Protein AF-0000000081404844 (afdb_homodimer)

Organism: Iris pallida (NCBI:txid29817)

pLDDT: mean 95.21, std 6.5, range [50.34, 98.94]

Secondary structure (DSSP, 8-state):
-PEEEEE-TTSHHHHHHHHHHHHTT--EEEEE--TTTTGGGSHHHHTT-TT--S-EEE-SS-EEESHHHHHHHHHHH-TTS-GGGS-SSHHHHHHHHHHHHHHHHTHHHHHHHHHHHHHGGGGT----HHHHHHHHHHHHHHHHHIIIIIS-TT-SSGGG-SS--HHHHHHHHHHHGGGGS-HHHHHHHHTT-HHHHHHHHHHHHHTTTHHHHHTHHHHHHHHHHS--/-PEEEEE-TTSHHHHHHHHHHHHTT--EEEEE--TTTTGGGSHHHHTT-TT--S-EEE-SS-EEESHHHHHHHHHHH-TTS-GGGS-SSHHHHHHHHHHHHHHHHTHHHHHHHHHHHHHGGGGTPPP-HHHHHHHHHHHHHHHHHIIIIIS-TT-SSGGG-SS--HHHHHHHHHHHGGGGS-HHHHHHHHTT-HHHHHHHHHHHHHTTTHHHHHTHHHHHHHHHHS--

Radius of gyration: 21.52 Å; Cα contacts (8 Å, |Δi|>4): 718; chains: 2; bounding box: 49×56×53 Å

Sequence (456 aa):
MTLKVYVDRLSEPSRAIVLFCKVNDIDFEEVTIDLFKGQHKTPEYKEINPMGQVPAIDDGRIKLFESHAILSYLACAFPRVPDHWYPADLVSRAKINSILDWHHSNLRFGGISLVRNTIAPALGLPMNQEAANQGEKLLCSSLSTIESVWLKGDTKFLLGNDQPSIADLSLICQVMQLELVDDKVRERIMEPHKKISQWVENFKAATSPHFEEVHELLYKAKAKFHPHMTLKVYVDRLSEPSRAIVLFCKVNDIDFEEVTIDLFKGQHKTPEYKEINPMGQVPAIDDGRIKLFESHAILSYLACAFPRVPDHWYPADLVSRAKINSILDWHHSNLRFGGISLVRNTIAPALGLPMNQEAANQGEKLLCSSLSTIESVWLKGDTKFLLGNDQPSIADLSLICQVMQLELVDDKVRERIMEPHKKISQWVENFKAATSPHFEEVHELLYKAKAKFHPH

Structure (mmCIF, N/CA/C/O backbone):
data_AF-0000000081404844-model_v1
#
loop_
_entity.id
_entity.type
_entity.pdbx_description
1 polymer 'Glutathione S-transferase T1-like'
#
loop_
_atom_site.group_PDB
_atom_site.id
_atom_site.type_symbol
_atom_site.label_atom_id
_atom_site.label_alt_id
_atom_site.label_comp_id
_atom_site.label_asym_id
_atom_site.label_entity_id
_atom_site.label_seq_id
_atom_site.pdbx_PDB_ins_code
_atom_site.Cartn_x
_atom_site.Cartn_y
_atom_site.Cartn_z
_atom_site.occupancy
_atom_site.B_iso_or_equiv
_atom_site.auth_seq_id
_atom_site.auth_comp_id
_atom_site.auth_asym_id
_atom_site.auth_atom_id
_atom_site.pdbx_PDB_model_num
ATOM 1 N N . MET A 1 1 ? 13.773 22.297 -13.68 1 72.38 1 MET A N 1
ATOM 2 C CA . MET A 1 1 ? 12.328 22.453 -13.664 1 72.38 1 MET A CA 1
ATOM 3 C C . MET A 1 1 ? 11.781 22.375 -12.242 1 72.38 1 MET A C 1
ATOM 5 O O . MET A 1 1 ? 12.344 21.656 -11.406 1 72.38 1 MET A O 1
ATOM 9 N N . THR A 1 2 ? 10.82 23.328 -11.914 1 90.56 2 THR A N 1
ATOM 10 C CA . THR A 1 2 ? 10.234 23.422 -10.586 1 90.56 2 THR A CA 1
ATOM 11 C C . THR A 1 2 ? 9.25 22.281 -10.336 1 90.56 2 THR A C 1
ATOM 13 O O . THR A 1 2 ? 8.469 21.938 -11.227 1 90.56 2 THR A O 1
ATOM 16 N N . LEU A 1 3 ? 9.391 21.578 -9.266 1 98.12 3 LEU A N 1
ATOM 17 C CA . LEU A 1 3 ? 8.453 20.531 -8.859 1 98.12 3 LEU A CA 1
ATOM 18 C C . LEU A 1 3 ? 7.031 21.062 -8.797 1 98.12 3 LEU A C 1
ATOM 20 O O . LEU A 1 3 ? 6.77 22.078 -8.141 1 98.12 3 LEU A O 1
ATOM 24 N N . LYS A 1 4 ? 6.133 20.438 -9.586 1 98.88 4 LYS A N 1
ATOM 25 C CA . LYS A 1 4 ? 4.703 20.719 -9.477 1 98.88 4 LYS A CA 1
ATOM 26 C C . LYS A 1 4 ? 4.008 19.672 -8.609 1 98.88 4 LYS A C 1
ATOM 28 O O . LYS A 1 4 ? 4.23 18.469 -8.773 1 98.88 4 LYS A O 1
ATOM 33 N N . VAL A 1 5 ? 3.225 20.125 -7.695 1 98.88 5 VAL A N 1
ATOM 34 C CA . VAL A 1 5 ? 2.449 19.266 -6.805 1 98.88 5 VAL A CA 1
ATOM 35 C C . VAL A 1 5 ? 0.958 19.547 -6.988 1 98.88 5 VAL A C 1
ATOM 37 O O . VAL A 1 5 ? 0.48 20.641 -6.664 1 98.88 5 VAL A O 1
ATOM 40 N N . TYR A 1 6 ? 0.239 18.594 -7.578 1 98.94 6 TYR A N 1
ATOM 41 C CA . TYR A 1 6 ? -1.196 18.672 -7.824 1 98.94 6 TYR A CA 1
ATOM 42 C C . TYR A 1 6 ? -1.985 18.141 -6.637 1 98.94 6 TYR A C 1
ATOM 44 O O . TYR A 1 6 ? -1.901 16.953 -6.316 1 98.94 6 TYR A O 1
ATOM 52 N N . VAL A 1 7 ? -2.777 19.062 -5.984 1 98.69 7 VAL A N 1
ATOM 53 C CA . VAL A 1 7 ? -3.338 18.641 -4.703 1 98.69 7 VAL A CA 1
ATOM 54 C C . VAL A 1 7 ? -4.715 19.281 -4.512 1 98.69 7 VAL A C 1
ATOM 56 O O . VAL A 1 7 ? -5.047 20.266 -5.168 1 98.69 7 VAL A O 1
ATOM 59 N N . ASP A 1 8 ? -5.527 18.672 -3.77 1 97.88 8 ASP A N 1
ATOM 60 C CA . ASP A 1 8 ? -6.609 19.25 -2.973 1 97.88 8 ASP A CA 1
ATOM 61 C C . ASP A 1 8 ? -6.32 19.109 -1.479 1 97.88 8 ASP A C 1
ATOM 63 O O . ASP A 1 8 ? -6.258 18 -0.951 1 97.88 8 ASP A O 1
ATOM 67 N N . ARG A 1 9 ? -6.145 20.188 -0.73 1 96.5 9 ARG A N 1
ATOM 68 C CA . ARG A 1 9 ? -5.652 20.125 0.643 1 96.5 9 ARG A CA 1
ATOM 69 C C . ARG A 1 9 ? -6.707 19.562 1.58 1 96.5 9 ARG A C 1
ATOM 71 O O . ARG A 1 9 ? -6.434 19.312 2.756 1 96.5 9 ARG A O 1
ATOM 78 N N . LEU A 1 10 ? -7.895 19.297 1.056 1 93.69 10 LEU A N 1
ATOM 79 C CA . LEU A 1 10 ? -8.852 18.531 1.857 1 93.69 10 LEU A CA 1
ATOM 80 C C . LEU A 1 10 ? -8.508 17.047 1.842 1 93.69 10 LEU A C 1
ATOM 82 O O . LEU A 1 10 ? -9.008 16.281 2.674 1 93.69 10 LEU A O 1
ATOM 86 N N . SER A 1 11 ? -7.766 16.656 0.898 1 95.19 11 SER A N 1
ATOM 87 C CA . SER A 1 11 ? -7.293 15.273 0.766 1 95.19 11 SER A CA 1
ATOM 88 C C . SER A 1 11 ? -6.117 15 1.697 1 95.19 11 SER A C 1
ATOM 90 O O . SER A 1 11 ? -5.113 15.711 1.661 1 95.19 11 SER A O 1
ATOM 92 N N . GLU A 1 12 ? -6.258 13.984 2.518 1 96.62 12 GLU A N 1
ATOM 93 C CA . GLU A 1 12 ? -5.219 13.695 3.502 1 96.62 12 GLU A CA 1
ATOM 94 C C . GLU A 1 12 ? -3.902 13.336 2.822 1 96.62 12 GLU A C 1
ATOM 96 O O . GLU A 1 12 ? -2.832 13.75 3.268 1 96.62 12 GLU A O 1
ATOM 101 N N . PRO A 1 13 ? -3.898 12.539 1.711 1 98.25 13 PRO A N 1
ATOM 102 C CA . PRO A 1 13 ? -2.611 12.266 1.066 1 98.25 13 PRO A CA 1
ATOM 103 C C . PRO A 1 13 ? -2.008 13.508 0.41 1 98.25 13 PRO A C 1
ATOM 105 O O . PRO A 1 13 ? -0.783 13.617 0.297 1 98.25 13 PRO A O 1
ATOM 108 N N . SER A 1 14 ? -2.826 14.438 -0.065 1 98.69 14 SER A N 1
ATOM 109 C CA . SER A 1 14 ? -2.326 15.695 -0.604 1 98.69 14 SER A CA 1
ATOM 110 C C . SER A 1 14 ? -1.614 16.516 0.469 1 98.69 14 SER A C 1
ATOM 112 O O . SER A 1 14 ? -0.514 17.016 0.243 1 98.69 14 SER A O 1
ATOM 114 N N . ARG A 1 15 ? -2.268 16.594 1.62 1 98.75 15 ARG A N 1
ATOM 115 C CA . ARG A 1 15 ? -1.662 17.344 2.715 1 98.75 15 ARG A CA 1
ATOM 116 C C . ARG A 1 15 ? -0.319 16.75 3.115 1 98.75 15 ARG A C 1
ATOM 118 O O . ARG A 1 15 ? 0.615 17.469 3.461 1 98.75 15 ARG A O 1
ATOM 125 N N . ALA A 1 16 ? -0.198 15.453 3.07 1 98.94 16 ALA A N 1
ATOM 126 C CA . ALA A 1 16 ? 1.062 14.797 3.414 1 98.94 16 ALA A CA 1
ATOM 127 C C . ALA A 1 16 ? 2.186 15.25 2.488 1 98.94 16 ALA A C 1
ATOM 129 O O . ALA A 1 16 ? 3.297 15.531 2.945 1 98.94 16 ALA A O 1
ATOM 130 N N . ILE A 1 17 ? 1.906 15.344 1.157 1 98.94 17 ILE A N 1
ATOM 131 C CA . ILE A 1 17 ? 2.93 15.727 0.192 1 98.94 17 ILE A CA 1
ATOM 132 C C . ILE A 1 17 ? 3.316 17.188 0.404 1 98.94 17 ILE A C 1
ATOM 134 O O . ILE A 1 17 ? 4.5 17.531 0.443 1 98.94 17 ILE A O 1
ATOM 138 N N . VAL A 1 18 ? 2.316 18.047 0.555 1 98.94 18 VAL A N 1
ATOM 139 C CA . VAL A 1 18 ? 2.568 19.484 0.737 1 98.94 18 VAL A CA 1
ATOM 140 C C . VAL A 1 18 ? 3.371 19.703 2.018 1 98.94 18 VAL A C 1
ATOM 142 O O . VAL A 1 18 ? 4.359 20.438 2.016 1 98.94 18 VAL A O 1
ATOM 145 N N . LEU A 1 19 ? 2.963 19.047 3.111 1 98.94 19 LEU A N 1
ATOM 146 C CA . LEU A 1 19 ? 3.656 19.188 4.387 1 98.94 19 LEU A CA 1
ATOM 147 C C . LEU A 1 19 ? 5.105 18.719 4.273 1 98.94 19 LEU A C 1
ATOM 149 O O . LEU A 1 19 ? 6.016 19.375 4.773 1 98.94 19 LEU A O 1
ATOM 153 N N . PHE A 1 20 ? 5.352 17.594 3.623 1 98.94 20 PHE A N 1
ATOM 154 C CA . PHE A 1 20 ? 6.699 17.078 3.422 1 98.94 20 PHE A CA 1
ATOM 155 C C . PHE A 1 20 ? 7.574 18.109 2.719 1 98.94 20 PHE A C 1
ATOM 157 O O . PHE A 1 20 ? 8.711 18.359 3.141 1 98.94 20 PHE A O 1
ATOM 164 N N . CYS A 1 21 ? 7.039 18.672 1.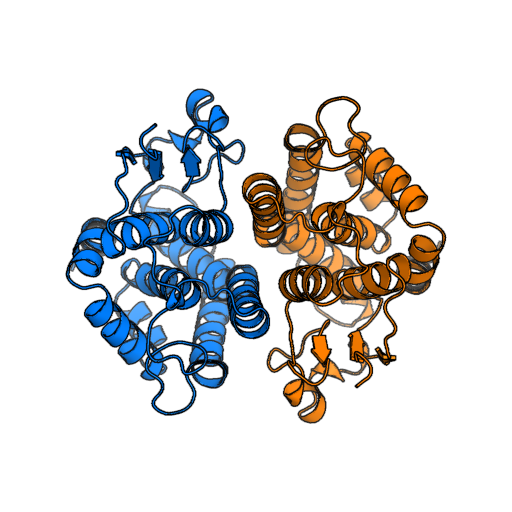604 1 98.88 21 CYS A N 1
ATOM 165 C CA . CYS A 1 21 ? 7.793 19.641 0.832 1 98.88 21 CYS A CA 1
ATOM 166 C C . CYS A 1 21 ? 8.125 20.875 1.679 1 98.88 21 CYS A C 1
ATOM 168 O O . CYS A 1 21 ? 9.266 21.344 1.674 1 98.88 21 CYS A O 1
ATOM 170 N N . LYS A 1 22 ? 7.184 21.328 2.422 1 98.75 22 LYS A N 1
ATOM 171 C CA . LYS A 1 22 ? 7.367 22.547 3.207 1 98.75 22 LYS A CA 1
ATOM 172 C C . LYS A 1 22 ? 8.367 22.328 4.344 1 98.75 22 LYS A C 1
ATOM 174 O O . LYS A 1 22 ? 9.281 23.125 4.535 1 98.75 22 LYS A O 1
ATOM 179 N N . VAL A 1 23 ? 8.195 21.266 5.07 1 98.69 23 VAL A N 1
ATOM 180 C CA . VAL A 1 23 ? 9.047 20.984 6.223 1 98.69 23 VAL A CA 1
ATOM 181 C C . VAL A 1 23 ? 10.492 20.797 5.762 1 98.69 23 VAL A C 1
ATOM 183 O O . VAL A 1 23 ? 11.43 21.125 6.496 1 98.69 23 VAL A O 1
ATOM 186 N N . ASN A 1 24 ? 10.727 20.344 4.551 1 98.56 24 ASN A N 1
ATOM 187 C CA . ASN A 1 24 ? 12.07 20.031 4.07 1 98.56 24 ASN A CA 1
ATOM 188 C C . ASN A 1 24 ? 12.578 21.094 3.102 1 98.56 24 ASN A C 1
ATOM 190 O O . ASN A 1 24 ? 13.57 20.875 2.4 1 98.56 24 ASN A O 1
ATOM 194 N N . ASP A 1 25 ? 11.891 22.188 2.949 1 97.56 25 ASP A N 1
ATOM 195 C CA . ASP A 1 25 ? 12.273 23.344 2.152 1 97.56 25 ASP A CA 1
ATOM 196 C C . ASP A 1 25 ? 12.477 22.953 0.688 1 97.56 25 ASP A C 1
ATOM 198 O O . ASP A 1 25 ? 13.461 23.359 0.065 1 97.56 25 ASP A O 1
ATOM 202 N N . ILE A 1 26 ? 11.68 22.094 0.214 1 98.06 26 ILE A N 1
ATOM 203 C CA . ILE A 1 26 ? 11.648 21.766 -1.209 1 98.06 26 ILE A CA 1
ATOM 204 C C . ILE A 1 26 ? 10.805 22.797 -1.956 1 98.06 26 ILE A C 1
ATOM 206 O O . ILE A 1 26 ? 9.641 23.016 -1.632 1 98.06 26 ILE A O 1
ATOM 210 N N . ASP A 1 27 ? 11.406 23.469 -2.893 1 97.25 27 ASP A N 1
ATOM 211 C CA . ASP A 1 27 ? 10.664 24.406 -3.725 1 97.25 27 ASP A CA 1
ATOM 212 C C . ASP A 1 27 ? 9.688 23.672 -4.645 1 97.25 27 ASP A C 1
ATOM 214 O O . ASP A 1 27 ? 10.062 22.719 -5.332 1 97.25 27 ASP A O 1
ATOM 218 N N . PHE A 1 28 ? 8.398 24.141 -4.559 1 98.38 28 PHE A N 1
ATOM 219 C CA . PHE A 1 28 ? 7.402 23.516 -5.414 1 98.38 28 PHE A CA 1
ATOM 220 C C . PHE A 1 28 ? 6.309 24.5 -5.793 1 98.38 28 PHE A C 1
ATOM 222 O O . PHE A 1 28 ? 6.102 25.5 -5.105 1 98.38 28 PHE A O 1
ATOM 229 N N . GLU A 1 29 ? 5.742 24.25 -6.922 1 98.69 29 GLU A N 1
ATOM 230 C CA . GLU A 1 29 ? 4.508 24.906 -7.34 1 98.69 29 GLU A CA 1
ATOM 231 C C . GLU A 1 29 ? 3.285 24.062 -6.973 1 98.69 29 GLU A C 1
ATOM 233 O O . GLU A 1 29 ? 3.146 22.922 -7.422 1 98.69 29 GLU A O 1
ATOM 238 N N . GLU A 1 30 ? 2.496 24.625 -6.125 1 98.5 30 GLU A N 1
ATOM 239 C CA . GLU A 1 30 ? 1.253 23.938 -5.773 1 98.5 30 GLU A CA 1
ATOM 240 C C . GLU A 1 30 ? 0.166 24.203 -6.812 1 98.5 30 GLU A C 1
ATOM 242 O O . GLU A 1 30 ? -0.16 25.359 -7.098 1 98.5 30 GLU A O 1
ATOM 247 N N . VAL A 1 31 ? -0.345 23.203 -7.445 1 98.75 31 VAL A N 1
ATOM 248 C CA . VAL A 1 31 ? -1.452 23.281 -8.391 1 98.75 31 VAL A CA 1
ATOM 249 C C . VAL A 1 31 ? -2.715 22.703 -7.758 1 98.75 31 VAL A C 1
ATOM 251 O O . VAL A 1 31 ? -2.824 21.484 -7.578 1 98.75 31 VAL A O 1
ATOM 254 N N . THR A 1 32 ? -3.635 23.547 -7.488 1 98.38 32 THR A N 1
ATOM 255 C CA . THR A 1 32 ? -4.852 23.109 -6.812 1 98.38 32 THR A CA 1
ATOM 256 C C . THR A 1 32 ? -5.793 22.406 -7.789 1 98.38 32 THR A C 1
ATOM 258 O O . THR A 1 32 ? -6.082 22.938 -8.859 1 98.38 32 THR A O 1
ATOM 261 N N . ILE A 1 33 ? -6.18 21.219 -7.484 1 98.38 33 ILE A N 1
ATOM 262 C CA . ILE A 1 33 ? -7.207 20.453 -8.188 1 98.38 33 ILE A CA 1
ATOM 263 C C . ILE A 1 33 ? -8.484 20.438 -7.355 1 98.38 33 ILE A C 1
ATOM 265 O O . ILE A 1 33 ? -8.539 19.781 -6.305 1 98.38 33 ILE A O 1
ATOM 269 N N . ASP A 1 34 ? -9.562 21.141 -7.809 1 96.12 34 ASP A N 1
ATOM 270 C CA . ASP A 1 34 ? -10.828 21.188 -7.086 1 96.12 34 ASP A CA 1
ATOM 271 C C . ASP A 1 34 ? -11.641 19.906 -7.312 1 96.12 34 ASP A C 1
ATOM 273 O O . ASP A 1 34 ? -12.297 19.766 -8.344 1 96.12 34 ASP A O 1
ATOM 277 N N . LEU A 1 35 ? -11.703 19.078 -6.355 1 92.69 35 LEU A N 1
ATOM 278 C CA . LEU A 1 35 ? -12.383 17.797 -6.477 1 92.69 35 LEU A CA 1
ATOM 279 C C . LEU A 1 35 ? -13.891 17.984 -6.566 1 92.69 35 LEU A C 1
ATOM 281 O O . LEU A 1 35 ? -14.586 17.219 -7.23 1 92.69 35 LEU A O 1
ATOM 285 N N . PHE A 1 36 ? -14.391 18.953 -5.859 1 88.38 36 PHE A N 1
ATOM 286 C CA . PHE A 1 36 ? -15.828 19.203 -5.852 1 88.38 36 PHE A CA 1
ATOM 287 C C . PHE A 1 36 ? -16.312 19.641 -7.227 1 88.38 36 PHE A C 1
ATOM 289 O O . PHE A 1 36 ? -17.438 19.344 -7.621 1 88.38 36 PHE A O 1
ATOM 296 N N . LYS A 1 37 ? -15.453 20.328 -7.957 1 92.94 37 LYS A N 1
ATOM 297 C CA . LYS A 1 37 ? -15.797 20.781 -9.305 1 92.94 37 LYS A CA 1
ATOM 298 C C . LYS A 1 37 ? -15.438 19.734 -10.344 1 92.94 37 LYS A C 1
ATOM 300 O O . LYS A 1 37 ? -15.578 19.969 -11.547 1 92.94 37 LYS A O 1
ATOM 305 N N . GLY A 1 38 ? -14.828 18.625 -9.914 1 94.56 38 GLY A N 1
ATOM 306 C CA . GLY A 1 38 ? -14.531 17.516 -10.805 1 94.56 38 GLY A CA 1
ATOM 307 C C . GLY A 1 38 ? -13.289 17.734 -11.648 1 94.56 38 GLY A C 1
ATOM 308 O O . GLY A 1 38 ? -13.102 17.078 -12.672 1 94.56 38 GLY A O 1
ATOM 309 N N . GLN A 1 39 ? -12.406 18.578 -11.258 1 97.81 39 GLN A N 1
ATOM 310 C CA . GLN A 1 39 ? -11.219 18.906 -12.047 1 97.81 39 GLN A CA 1
ATOM 311 C C . GLN A 1 39 ? -10.312 17.688 -12.188 1 97.81 39 GLN A C 1
ATOM 313 O O . GLN A 1 39 ? -9.578 17.562 -13.172 1 97.81 39 GLN A O 1
ATOM 318 N N . HIS A 1 40 ? -10.398 16.75 -11.234 1 97.62 40 HIS A N 1
ATOM 319 C CA . HIS A 1 40 ? -9.57 15.562 -11.258 1 97.62 40 HIS A CA 1
ATOM 320 C C . HIS A 1 40 ? -10.023 14.586 -12.344 1 97.62 40 HIS A C 1
ATOM 322 O O . HIS A 1 40 ? -9.312 13.641 -12.664 1 97.62 40 HIS A O 1
ATOM 328 N N . LYS A 1 41 ? -11.141 14.891 -12.969 1 97.38 41 LYS A N 1
ATOM 329 C CA . LYS A 1 41 ? -11.703 13.984 -13.969 1 97.38 41 LYS A CA 1
ATOM 330 C C . LYS A 1 41 ? -11.477 14.508 -15.383 1 97.38 41 LYS A C 1
ATOM 332 O O . LYS A 1 41 ? -11.82 13.836 -16.359 1 97.38 41 LYS A O 1
ATOM 337 N N . THR A 1 42 ? -10.906 15.664 -15.523 1 98.19 42 THR A N 1
ATOM 338 C CA . THR A 1 42 ? -10.711 16.266 -16.844 1 98.19 42 THR A CA 1
ATOM 339 C C . THR A 1 42 ? -9.617 15.516 -17.609 1 98.19 42 THR A C 1
ATOM 341 O O . THR A 1 42 ? -8.688 14.969 -17.016 1 98.19 42 THR A O 1
ATOM 344 N N . PRO A 1 43 ? -9.727 15.484 -18.938 1 97.81 43 PRO A N 1
ATOM 345 C CA . PRO A 1 43 ? -8.672 14.875 -19.75 1 97.81 43 PRO A CA 1
ATOM 346 C C . PRO A 1 43 ? -7.305 15.508 -19.516 1 97.81 43 PRO A C 1
ATOM 348 O O . PRO A 1 43 ? -6.285 14.812 -19.531 1 97.81 43 PRO A O 1
ATOM 351 N N . GLU A 1 44 ? -7.297 16.781 -19.312 1 97.88 44 GLU A N 1
ATOM 352 C CA . GLU A 1 44 ? -6.043 17.484 -19.078 1 97.88 44 GLU A CA 1
ATOM 353 C C . GLU A 1 44 ? -5.352 16.984 -17.812 1 97.88 44 GLU A C 1
ATOM 355 O O . GLU A 1 44 ? -4.152 16.703 -17.828 1 97.88 44 GLU A O 1
ATOM 360 N N . TYR A 1 45 ? -6.125 16.844 -16.719 1 98.5 45 TYR A N 1
ATOM 361 C CA . TYR A 1 45 ? -5.508 16.375 -15.477 1 98.5 45 TYR A CA 1
ATOM 362 C C . TYR A 1 45 ? -5.121 14.898 -15.578 1 98.5 45 TYR A C 1
ATOM 364 O O . TYR A 1 45 ? -4.117 14.477 -15.008 1 98.5 45 TYR A O 1
ATOM 372 N N . LYS A 1 46 ? -5.867 14.148 -16.328 1 98.06 46 LYS A N 1
ATOM 373 C CA . LYS A 1 46 ? -5.594 12.719 -16.469 1 98.06 46 LYS A CA 1
ATOM 374 C C . LYS A 1 46 ? -4.285 12.477 -17.203 1 98.06 46 LYS A C 1
ATOM 376 O O . LYS A 1 46 ? -3.74 11.375 -17.172 1 98.06 46 LYS A O 1
ATOM 381 N N . GLU A 1 47 ? -3.775 13.461 -17.906 1 97.44 47 GLU A N 1
ATOM 382 C CA . GLU A 1 47 ? -2.439 13.383 -18.484 1 97.44 47 GLU A CA 1
ATOM 383 C C . GLU A 1 47 ? -1.364 13.398 -17.406 1 97.44 47 GLU A C 1
ATOM 385 O O . GLU A 1 47 ? -0.233 12.969 -17.641 1 97.44 47 GLU A O 1
ATOM 390 N N . ILE A 1 48 ? -1.718 13.93 -16.219 1 98.25 48 ILE A N 1
ATOM 391 C CA . ILE A 1 48 ? -0.808 13.977 -15.086 1 98.25 48 ILE A CA 1
ATOM 392 C C . ILE A 1 48 ? -0.978 12.727 -14.234 1 98.25 48 ILE A C 1
ATOM 394 O O . ILE A 1 48 ? 0.001 12.039 -13.922 1 98.25 48 ILE A O 1
ATOM 398 N N . ASN A 1 49 ? -2.16 12.445 -13.93 1 98.62 49 ASN A N 1
ATOM 399 C CA . ASN A 1 49 ? -2.518 11.234 -13.203 1 98.62 49 ASN A CA 1
ATOM 400 C C . ASN A 1 49 ? -3.67 10.492 -13.875 1 98.62 49 ASN A C 1
ATOM 402 O O . ASN A 1 49 ? -4.836 10.844 -13.688 1 98.62 49 ASN A O 1
ATOM 406 N N . PRO A 1 50 ? -3.379 9.414 -14.555 1 98.06 50 PRO A N 1
ATOM 407 C CA . PRO A 1 50 ? -4.418 8.688 -15.289 1 98.06 50 PRO A CA 1
ATOM 408 C C . PRO A 1 50 ? -5.488 8.102 -14.375 1 98.06 50 PRO A C 1
ATOM 410 O O . PRO A 1 50 ? -6.559 7.707 -14.844 1 98.06 50 PRO A O 1
ATOM 413 N N . MET A 1 51 ? -5.25 8.023 -13.047 1 98.12 51 MET A N 1
ATOM 414 C CA . MET A 1 51 ? -6.238 7.516 -12.102 1 98.12 51 MET A CA 1
ATOM 415 C C . MET A 1 51 ? -7.281 8.578 -11.773 1 98.12 51 MET A C 1
ATOM 417 O O . MET A 1 51 ? -8.32 8.273 -11.188 1 98.12 51 MET A O 1
ATOM 421 N N . GLY A 1 52 ? -6.977 9.852 -12.141 1 98.06 52 GLY A N 1
ATOM 422 C CA . GLY A 1 52 ? -7.895 10.93 -11.836 1 98.06 52 GLY A CA 1
ATOM 423 C C . GLY A 1 52 ? -8.047 11.188 -10.352 1 98.06 52 GLY A C 1
ATOM 424 O O . GLY A 1 52 ? -9.141 11.492 -9.875 1 98.06 52 GLY A O 1
ATOM 425 N N . GLN A 1 53 ? -7.012 11 -9.648 1 97.69 53 GLN A N 1
ATOM 426 C CA . GLN A 1 53 ? -6.988 11.242 -8.211 1 97.69 53 GLN A CA 1
ATOM 427 C C . GLN A 1 53 ? -5.891 12.227 -7.832 1 97.69 53 GLN A C 1
ATOM 429 O O . GLN A 1 53 ? -5.078 12.617 -8.672 1 97.69 53 GLN A O 1
ATOM 434 N N . VAL A 1 54 ? -5.93 12.734 -6.645 1 98.38 54 VAL A N 1
ATOM 435 C CA . VAL A 1 54 ? -4.852 13.531 -6.062 1 98.38 54 VAL A CA 1
ATOM 436 C C . VAL A 1 54 ? -4.266 12.812 -4.855 1 98.38 54 VAL A C 1
ATOM 438 O O . VAL A 1 54 ? -4.938 11.992 -4.227 1 98.38 54 VAL A O 1
ATOM 441 N N . PRO A 1 55 ? -2.975 13.047 -4.523 1 98.81 55 PRO A N 1
ATOM 442 C CA . PRO A 1 55 ? -2.012 13.961 -5.141 1 98.81 55 PRO A CA 1
ATOM 443 C C . PRO A 1 55 ? -1.319 13.352 -6.359 1 98.81 55 PRO A C 1
ATOM 445 O O . PRO A 1 55 ? -1.428 12.141 -6.598 1 98.81 55 PRO A O 1
ATOM 448 N N . ALA A 1 56 ? -0.73 14.133 -7.156 1 98.94 56 ALA A N 1
ATOM 449 C CA . ALA A 1 56 ? 0.257 13.773 -8.172 1 98.94 56 ALA A CA 1
ATOM 450 C C . ALA A 1 56 ? 1.374 14.805 -8.242 1 98.94 56 ALA A C 1
ATOM 452 O O . ALA A 1 56 ? 1.222 15.93 -7.758 1 98.94 56 ALA A O 1
ATOM 453 N N . ILE A 1 57 ? 2.514 14.406 -8.758 1 98.88 57 ILE A N 1
ATOM 454 C CA . ILE A 1 57 ? 3.596 15.367 -8.945 1 98.88 57 ILE A CA 1
ATOM 455 C C . ILE A 1 57 ? 4.129 15.281 -10.367 1 98.88 57 ILE A C 1
ATOM 457 O O . ILE A 1 57 ? 3.914 14.281 -11.062 1 98.88 57 ILE A O 1
ATOM 461 N N . ASP A 1 58 ? 4.707 16.297 -10.812 1 98.62 58 ASP A N 1
ATOM 462 C CA . ASP A 1 58 ? 5.484 16.406 -12.047 1 98.62 58 ASP A CA 1
ATOM 463 C C . ASP A 1 58 ? 6.789 17.156 -11.805 1 98.62 58 ASP A C 1
ATOM 465 O O . ASP A 1 58 ? 6.781 18.359 -11.555 1 98.62 58 ASP A O 1
ATOM 469 N N . ASP A 1 59 ? 7.922 16.438 -11.852 1 96.69 59 ASP A N 1
ATOM 470 C CA . ASP A 1 59 ? 9.188 17.141 -11.602 1 96.69 59 ASP A CA 1
ATOM 471 C C . ASP A 1 59 ? 10.016 17.219 -12.883 1 96.69 59 ASP A C 1
ATOM 473 O O . ASP A 1 59 ? 11.227 17.469 -12.828 1 96.69 59 ASP A O 1
ATOM 477 N N . GLY A 1 60 ? 9.43 17.047 -14 1 95.25 60 GLY A N 1
ATOM 478 C CA . GLY A 1 60 ? 10.109 17.062 -15.289 1 95.25 60 GLY A CA 1
ATOM 479 C C . GLY A 1 60 ? 10.633 15.711 -15.711 1 95.25 60 GLY A C 1
ATOM 480 O O . GLY A 1 60 ? 10.484 15.312 -16.875 1 95.25 60 GLY A O 1
ATOM 481 N N . ARG A 1 61 ? 11.172 14.891 -14.828 1 95 61 ARG A N 1
ATOM 482 C CA . ARG A 1 61 ? 11.695 13.555 -15.102 1 95 61 ARG A CA 1
ATOM 483 C C . ARG A 1 61 ? 10.586 12.508 -15.039 1 95 61 ARG A C 1
ATOM 485 O O . ARG A 1 61 ? 10.672 11.461 -15.688 1 95 61 ARG A O 1
ATOM 492 N N . ILE A 1 62 ? 9.594 12.812 -14.172 1 97.25 62 ILE A N 1
ATOM 493 C CA . ILE A 1 62 ? 8.562 11.812 -13.906 1 97.25 62 ILE A CA 1
ATOM 494 C C . ILE A 1 62 ? 7.266 12.5 -13.508 1 97.25 62 ILE A C 1
ATOM 496 O O . ILE A 1 62 ? 7.281 13.5 -12.789 1 97.25 62 ILE A O 1
ATOM 500 N N . LYS A 1 63 ? 6.152 12.086 -14.047 1 98.56 63 LYS A N 1
ATOM 501 C CA . LYS A 1 63 ? 4.832 12.266 -13.445 1 98.56 63 LYS A CA 1
ATOM 502 C C . LYS A 1 63 ? 4.461 11.078 -12.562 1 98.56 63 LYS A C 1
ATOM 504 O O . LYS A 1 63 ? 4.527 9.93 -12.992 1 98.56 63 LYS A O 1
ATOM 509 N N . LEU A 1 64 ? 4.125 11.367 -11.312 1 98.81 64 LEU A N 1
ATOM 510 C CA . LEU A 1 64 ? 3.99 10.289 -10.336 1 98.81 64 LEU A CA 1
ATOM 511 C C . LEU A 1 64 ? 2.746 10.492 -9.477 1 98.81 64 LEU A C 1
ATOM 513 O O . LEU A 1 64 ? 2.463 11.609 -9.039 1 98.81 64 LEU A O 1
ATOM 517 N N . PHE A 1 65 ? 2.023 9.359 -9.305 1 98.69 65 PHE A N 1
ATOM 518 C CA . PHE A 1 65 ? 0.9 9.344 -8.375 1 98.69 65 PHE A CA 1
ATOM 519 C C . PHE A 1 65 ? 1.116 8.305 -7.277 1 98.69 65 PHE A C 1
ATOM 521 O O . PHE A 1 65 ? 2.145 7.629 -7.254 1 98.69 65 PHE A O 1
ATOM 528 N N . GLU A 1 66 ? 0.14 8.219 -6.387 1 98.69 66 GLU A N 1
ATOM 529 C CA . GLU A 1 66 ? 0.22 7.445 -5.148 1 98.69 66 GLU A CA 1
ATOM 530 C C . GLU A 1 66 ? 1.1 8.148 -4.117 1 98.69 66 GLU A C 1
ATOM 532 O O . GLU A 1 66 ? 2.312 8.266 -4.309 1 98.69 66 GLU A O 1
ATOM 537 N N . SER A 1 67 ? 0.512 8.562 -3.047 1 98.75 67 SER A N 1
ATOM 538 C CA . SER A 1 67 ? 1.153 9.461 -2.098 1 98.75 67 SER A CA 1
ATOM 539 C C . SER A 1 67 ? 2.385 8.82 -1.468 1 98.75 67 SER A C 1
ATOM 541 O O . SER A 1 67 ? 3.418 9.477 -1.306 1 98.75 67 SER A O 1
ATOM 543 N N . HIS A 1 68 ? 2.309 7.508 -1.118 1 98.88 68 HIS A N 1
ATOM 544 C CA . HIS A 1 68 ? 3.465 6.867 -0.5 1 98.88 68 HIS A CA 1
ATOM 545 C C . HIS A 1 68 ? 4.637 6.793 -1.472 1 98.88 68 HIS A C 1
ATOM 547 O O . HIS A 1 68 ? 5.785 7.031 -1.087 1 98.88 68 HIS A O 1
ATOM 553 N N . ALA A 1 69 ? 4.352 6.457 -2.738 1 98.88 69 ALA A N 1
ATOM 554 C CA . ALA A 1 69 ? 5.387 6.426 -3.768 1 98.88 69 ALA A CA 1
ATOM 555 C C . ALA A 1 69 ? 5.992 7.812 -3.979 1 98.88 69 ALA A C 1
ATOM 557 O O . ALA A 1 69 ? 7.207 7.949 -4.133 1 98.88 69 ALA A O 1
ATOM 558 N N . ILE A 1 70 ? 5.172 8.844 -3.961 1 98.94 70 ILE A N 1
ATOM 559 C CA . ILE A 1 70 ? 5.633 10.219 -4.125 1 98.94 70 ILE A CA 1
ATOM 560 C C . ILE A 1 70 ? 6.555 10.594 -2.969 1 98.94 70 ILE A C 1
ATOM 562 O O . ILE A 1 70 ? 7.633 11.156 -3.184 1 98.94 70 ILE A O 1
ATOM 566 N N . LEU A 1 71 ? 6.168 10.258 -1.757 1 98.94 71 LEU A N 1
ATOM 567 C CA . LEU A 1 71 ? 6.945 10.617 -0.578 1 98.94 71 LEU A CA 1
ATOM 568 C C . LEU A 1 71 ? 8.32 9.961 -0.607 1 98.94 71 LEU A C 1
ATOM 570 O O . LEU A 1 71 ? 9.336 10.617 -0.372 1 98.94 71 LEU A O 1
ATOM 574 N N . SER A 1 72 ? 8.336 8.648 -0.868 1 98.81 72 SER A N 1
ATOM 575 C CA . SER A 1 72 ? 9.617 7.957 -0.923 1 98.81 72 SER A CA 1
ATOM 576 C C . SER A 1 72 ? 10.492 8.5 -2.049 1 98.81 72 SER A C 1
ATOM 578 O O . SER A 1 72 ? 11.703 8.656 -1.883 1 98.81 72 SER A O 1
ATOM 580 N N . TYR A 1 73 ? 9.883 8.844 -3.197 1 98.81 73 TYR A N 1
ATOM 581 C CA . TYR A 1 73 ? 10.617 9.406 -4.324 1 98.81 73 TYR A CA 1
ATOM 582 C C . TYR A 1 73 ? 11.234 10.75 -3.955 1 98.81 73 TYR A C 1
ATOM 584 O O . TYR A 1 73 ? 12.438 10.961 -4.148 1 98.81 73 TYR A O 1
ATOM 592 N N . LEU A 1 74 ? 10.461 11.664 -3.369 1 98.75 74 LEU A N 1
ATOM 593 C CA . LEU A 1 74 ? 10.938 12.992 -3.02 1 98.75 74 LEU A CA 1
ATOM 594 C C . LEU A 1 74 ? 12.039 12.914 -1.962 1 98.75 74 LEU A C 1
ATOM 596 O O . LEU A 1 74 ? 13 13.68 -2.006 1 98.75 74 LEU A O 1
ATOM 600 N N . ALA A 1 75 ? 11.852 11.984 -0.997 1 98.69 75 ALA A N 1
ATOM 601 C CA . ALA A 1 75 ? 12.859 11.82 0.051 1 98.69 75 ALA A CA 1
ATOM 602 C C . ALA A 1 75 ? 14.211 11.43 -0.543 1 98.69 75 ALA A C 1
ATOM 604 O O . ALA A 1 75 ? 15.258 11.812 -0.02 1 98.69 75 ALA A O 1
ATOM 605 N N . CYS A 1 76 ? 14.156 10.688 -1.632 1 97.81 76 CYS A N 1
ATOM 606 C CA . CYS A 1 76 ? 15.383 10.188 -2.24 1 97.81 76 CYS A CA 1
ATOM 607 C C . CYS A 1 76 ? 15.898 11.148 -3.305 1 97.81 76 CYS A C 1
ATOM 609 O O . CYS A 1 76 ? 17.109 11.25 -3.523 1 97.81 76 CYS A O 1
ATOM 611 N N . ALA A 1 77 ? 15.039 11.898 -3.957 1 97.12 77 ALA A N 1
ATOM 612 C CA . ALA A 1 77 ? 15.383 12.727 -5.105 1 97.12 77 ALA A CA 1
ATOM 613 C C . ALA A 1 77 ? 16.031 14.039 -4.664 1 97.12 77 ALA A C 1
ATOM 615 O O . ALA A 1 77 ? 16.766 14.664 -5.43 1 97.12 77 ALA A O 1
ATOM 616 N N . PHE A 1 78 ? 15.758 14.453 -3.445 1 95.88 78 PHE A N 1
ATOM 617 C CA . PHE A 1 78 ? 16.297 15.703 -2.936 1 95.88 78 PHE A CA 1
ATOM 618 C C . PHE A 1 78 ? 17.328 15.445 -1.84 1 95.88 78 PHE A C 1
ATOM 620 O O . PHE A 1 78 ? 16.969 15.172 -0.693 1 95.88 78 PHE A O 1
ATOM 627 N N . PRO A 1 79 ? 18.562 15.602 -2.096 1 90.06 79 PRO A N 1
ATOM 628 C CA . PRO A 1 79 ? 19.656 15.203 -1.21 1 90.06 79 PRO A CA 1
ATOM 629 C C . PRO A 1 79 ? 19.641 15.953 0.122 1 90.06 79 PRO A C 1
ATOM 631 O O . PRO A 1 79 ? 20.219 15.484 1.104 1 90.06 79 PRO A O 1
ATOM 634 N N . ARG A 1 80 ? 19.031 17.094 0.213 1 95.69 80 ARG A N 1
ATOM 635 C CA . ARG A 1 80 ? 19.031 17.891 1.438 1 95.69 80 ARG A CA 1
ATOM 636 C C . ARG A 1 80 ? 17.969 17.375 2.416 1 95.69 80 ARG A C 1
ATOM 638 O O . ARG A 1 80 ? 17.953 17.781 3.582 1 95.69 80 ARG A O 1
ATOM 645 N N . VAL A 1 81 ? 17.109 16.5 1.965 1 98.12 81 VAL A N 1
ATOM 646 C CA . VAL A 1 81 ? 16.125 15.914 2.857 1 98.12 81 VAL A CA 1
ATOM 647 C C . VAL A 1 81 ? 16.812 15.016 3.879 1 98.12 81 VAL A C 1
ATOM 649 O O . VAL A 1 81 ? 17.594 14.125 3.512 1 98.12 81 VAL A O 1
ATOM 652 N N . PRO A 1 82 ? 16.609 15.266 5.164 1 98.62 82 PRO A N 1
ATOM 653 C CA . PRO A 1 82 ? 17.25 14.453 6.195 1 98.62 82 PRO A CA 1
ATOM 654 C C . PRO A 1 82 ? 16.922 12.969 6.07 1 98.62 82 PRO A C 1
ATOM 656 O O . PRO A 1 82 ? 15.797 12.609 5.723 1 98.62 82 PRO A O 1
ATOM 659 N N . ASP A 1 83 ? 17.859 12.109 6.473 1 98.25 83 ASP A N 1
ATOM 660 C CA . ASP A 1 83 ? 17.812 10.664 6.281 1 98.25 83 ASP A CA 1
ATOM 661 C C . ASP A 1 83 ? 16.656 10.047 7.078 1 98.25 83 ASP A C 1
ATOM 663 O O . ASP A 1 83 ? 16.125 9 6.695 1 98.25 83 ASP A O 1
ATOM 667 N N . HIS A 1 84 ? 16.203 10.711 8.156 1 98.56 84 HIS A N 1
ATOM 668 C CA . HIS A 1 84 ? 15.242 10.102 9.062 1 98.56 84 HIS A CA 1
ATOM 669 C C . HIS A 1 84 ? 13.883 9.945 8.391 1 98.56 84 HIS A C 1
ATOM 671 O O . HIS A 1 84 ? 13.062 9.133 8.828 1 98.56 84 HIS A O 1
ATOM 677 N N . TRP A 1 85 ? 13.609 10.734 7.344 1 98.88 85 TRP A N 1
ATOM 678 C CA . TRP A 1 85 ? 12.312 10.672 6.68 1 98.88 85 TRP A CA 1
ATOM 679 C C . TRP A 1 85 ? 12.133 9.336 5.961 1 98.88 85 TRP A C 1
ATOM 681 O O . TRP A 1 85 ? 11.039 8.766 5.953 1 98.88 85 TRP A O 1
ATOM 691 N N . TYR A 1 86 ? 13.148 8.891 5.332 1 98.69 86 TYR A N 1
ATOM 692 C CA . TYR A 1 86 ? 13.188 7.629 4.602 1 98.69 86 TYR A CA 1
ATOM 693 C C . TYR A 1 86 ? 14.602 7.07 4.539 1 98.69 86 TYR A C 1
ATOM 695 O O . TYR A 1 86 ? 15.273 7.188 3.514 1 98.69 86 TYR A O 1
ATOM 703 N N . PRO A 1 87 ? 14.984 6.371 5.594 1 98.19 87 PRO A N 1
ATOM 704 C CA . PRO A 1 87 ? 16.391 6.055 5.832 1 98.19 87 PRO A CA 1
ATOM 705 C C . PRO A 1 87 ? 17 5.18 4.734 1 98.19 87 PRO A C 1
ATOM 707 O O . PRO A 1 87 ? 16.328 4.285 4.215 1 98.19 87 PRO A O 1
ATOM 710 N N . ALA A 1 88 ? 18.297 5.355 4.484 1 96.38 88 ALA A N 1
ATOM 711 C CA . ALA A 1 88 ? 19.031 4.555 3.512 1 96.38 88 ALA A CA 1
ATOM 712 C C . ALA A 1 88 ? 19.281 3.143 4.039 1 96.38 88 ALA A C 1
ATOM 714 O O . ALA A 1 88 ? 19.453 2.203 3.258 1 96.38 88 ALA A O 1
ATOM 715 N N . ASP A 1 89 ? 19.328 3.031 5.352 1 97.81 89 ASP A N 1
ATOM 716 C CA . ASP A 1 89 ? 19.484 1.711 5.957 1 97.81 89 ASP A CA 1
ATOM 717 C C . ASP A 1 89 ? 18.359 0.775 5.523 1 97.81 89 ASP A C 1
ATOM 719 O O . ASP A 1 89 ? 17.172 1.082 5.715 1 97.81 89 ASP A O 1
ATOM 723 N N . LEU A 1 90 ? 18.719 -0.337 4.98 1 97.69 90 LEU A N 1
ATOM 724 C CA . LEU A 1 90 ? 17.797 -1.249 4.328 1 97.69 90 LEU A CA 1
ATOM 725 C C . LEU A 1 90 ? 16.75 -1.75 5.312 1 97.69 90 LEU A C 1
ATOM 727 O O . LEU A 1 90 ? 15.555 -1.816 4.98 1 97.69 90 LEU A O 1
ATOM 731 N N . VAL A 1 91 ? 17.125 -2.109 6.516 1 98.38 91 VAL A N 1
ATOM 732 C CA . VAL A 1 91 ? 16.234 -2.668 7.52 1 98.38 91 VAL A CA 1
ATOM 733 C C . VAL A 1 91 ? 15.242 -1.6 7.973 1 98.38 91 VAL A C 1
ATOM 735 O O . VAL A 1 91 ? 14.031 -1.84 8.008 1 98.38 91 VAL A O 1
ATOM 738 N N . SER A 1 92 ? 15.719 -0.384 8.297 1 98.38 92 SER A N 1
ATOM 739 C CA . SER A 1 92 ? 14.859 0.721 8.719 1 98.38 92 SER A CA 1
ATOM 740 C C . SER A 1 92 ? 13.859 1.087 7.621 1 98.38 92 SER A C 1
ATOM 742 O O . SER A 1 92 ? 12.68 1.308 7.902 1 98.38 92 SER A O 1
ATOM 744 N N . ARG A 1 93 ? 14.344 1.082 6.434 1 98.44 93 ARG A N 1
ATOM 745 C CA . ARG A 1 93 ? 13.5 1.412 5.289 1 98.44 93 ARG A CA 1
ATOM 746 C C . ARG A 1 93 ? 12.414 0.362 5.086 1 98.44 93 ARG A C 1
ATOM 748 O O . ARG A 1 93 ? 11.258 0.698 4.809 1 98.44 93 ARG A O 1
ATOM 755 N N . ALA A 1 94 ? 12.75 -0.899 5.215 1 98.81 94 ALA A N 1
ATOM 756 C CA . ALA A 1 94 ? 11.797 -1.99 5.051 1 98.81 94 ALA A CA 1
ATOM 757 C C . ALA A 1 94 ? 10.68 -1.898 6.086 1 98.81 94 ALA A C 1
ATOM 759 O O . ALA A 1 94 ? 9.508 -2.148 5.77 1 98.81 94 ALA A O 1
ATOM 760 N N . LYS A 1 95 ? 11.023 -1.541 7.301 1 98.75 95 LYS A N 1
ATOM 761 C CA . LYS A 1 95 ? 10.016 -1.387 8.344 1 98.75 95 LYS A CA 1
ATOM 762 C C . LYS A 1 95 ? 9.055 -0.246 8.023 1 98.75 95 LYS A C 1
ATOM 764 O O . LYS A 1 95 ? 7.848 -0.372 8.227 1 98.75 95 LYS A O 1
ATOM 769 N N . ILE A 1 96 ? 9.578 0.823 7.52 1 98.88 96 ILE A N 1
ATOM 770 C CA . ILE A 1 96 ? 8.758 1.964 7.125 1 98.88 96 ILE A CA 1
ATOM 771 C C . ILE A 1 96 ? 7.828 1.562 5.984 1 98.88 96 ILE A C 1
ATOM 773 O O . ILE A 1 96 ? 6.625 1.846 6.023 1 98.88 96 ILE A O 1
ATOM 777 N N . ASN A 1 97 ? 8.383 0.845 4.992 1 98.88 97 ASN A N 1
ATOM 778 C CA . ASN A 1 97 ? 7.57 0.379 3.875 1 98.88 97 ASN A CA 1
ATOM 779 C C . ASN A 1 97 ? 6.453 -0.547 4.344 1 98.88 97 ASN A C 1
ATOM 781 O O . ASN A 1 97 ? 5.34 -0.496 3.818 1 98.88 97 ASN A O 1
ATOM 785 N N . SER A 1 98 ? 6.758 -1.354 5.312 1 98.88 98 SER A N 1
ATOM 786 C CA . SER A 1 98 ? 5.758 -2.266 5.863 1 98.88 98 SER A CA 1
ATOM 787 C C . SER A 1 98 ? 4.602 -1.499 6.496 1 98.88 98 SER A C 1
ATOM 789 O O . SER A 1 98 ? 3.436 -1.85 6.301 1 98.88 98 SER A O 1
ATOM 791 N N . ILE A 1 99 ? 4.883 -0.447 7.215 1 98.94 99 ILE A N 1
ATOM 792 C CA . ILE A 1 99 ? 3.861 0.377 7.852 1 98.94 99 ILE A CA 1
ATOM 793 C C . ILE A 1 99 ? 3.02 1.071 6.785 1 98.94 99 ILE A C 1
ATOM 795 O O . ILE A 1 99 ? 1.79 1.112 6.883 1 98.94 99 ILE A O 1
ATOM 799 N N . LEU A 1 100 ? 3.691 1.594 5.773 1 98.88 100 LEU A N 1
ATOM 800 C CA . LEU A 1 100 ? 2.99 2.293 4.703 1 98.88 100 LEU A CA 1
ATOM 801 C C . LEU A 1 100 ? 2.07 1.344 3.945 1 98.88 100 LEU A C 1
ATOM 803 O O . LEU A 1 100 ? 0.947 1.71 3.592 1 98.88 100 LEU A O 1
ATOM 807 N N . ASP A 1 101 ? 2.557 0.13 3.67 1 98.75 101 ASP A N 1
ATOM 808 C CA . ASP A 1 101 ? 1.726 -0.883 3.025 1 98.75 101 ASP A CA 1
ATOM 809 C C . ASP A 1 101 ? 0.512 -1.228 3.887 1 98.75 101 ASP A C 1
ATOM 811 O O . ASP A 1 101 ? -0.612 -1.293 3.387 1 98.75 101 ASP A O 1
ATOM 815 N N . TRP A 1 102 ? 0.727 -1.443 5.176 1 98.75 102 TRP A N 1
ATOM 816 C CA . TRP A 1 102 ? -0.337 -1.746 6.129 1 98.75 102 TRP A CA 1
ATOM 817 C C . TRP A 1 102 ? -1.373 -0.627 6.16 1 98.75 102 TRP A C 1
ATOM 819 O O . TRP A 1 102 ? -2.578 -0.889 6.219 1 98.75 102 TRP A O 1
ATOM 829 N N . HIS A 1 103 ? -0.919 0.552 6.086 1 98.69 103 HIS A N 1
ATOM 830 C CA . HIS A 1 103 ? -1.747 1.751 6.16 1 98.69 103 HIS A CA 1
ATOM 831 C C . HIS A 1 103 ? -2.842 1.731 5.098 1 98.69 103 HIS A C 1
ATOM 833 O O . HIS A 1 103 ? -3.988 2.09 5.375 1 98.69 103 HIS A O 1
ATOM 839 N N . HIS A 1 104 ? -2.566 1.28 3.871 1 97.56 104 HIS A N 1
ATOM 840 C CA . HIS A 1 104 ? -3.504 1.296 2.754 1 97.56 104 HIS A CA 1
ATOM 841 C C . HIS A 1 104 ? -4.777 0.528 3.092 1 97.56 104 HIS A C 1
ATOM 843 O O . HIS A 1 104 ? -5.883 1.003 2.826 1 97.56 104 HIS A O 1
ATOM 849 N N . SER A 1 105 ? -4.582 -0.623 3.752 1 96.12 105 SER A N 1
ATOM 850 C CA . SER A 1 105 ? -5.703 -1.545 3.898 1 96.12 105 SER A CA 1
ATOM 851 C C . SER A 1 105 ? -6.34 -1.431 5.281 1 96.12 105 SER A C 1
ATOM 853 O O . SER A 1 105 ? -7.355 -2.07 5.559 1 96.12 105 SER A O 1
ATOM 855 N N . ASN A 1 106 ? -5.742 -0.62 6.168 1 97.69 106 ASN A N 1
ATOM 856 C CA . ASN A 1 106 ? -6.227 -0.558 7.547 1 97.69 106 ASN A CA 1
ATOM 857 C C . ASN A 1 106 ? -6.641 0.859 7.93 1 97.69 106 ASN A C 1
ATOM 859 O O . ASN A 1 106 ? -7.785 1.255 7.719 1 97.69 106 ASN A O 1
ATOM 863 N N . LEU A 1 107 ? -5.695 1.681 8.359 1 98.5 107 LEU A N 1
ATOM 864 C CA . LEU A 1 107 ? -6.012 3.02 8.844 1 98.5 107 LEU A CA 1
ATOM 865 C C . LEU A 1 107 ? -6.707 3.838 7.758 1 98.5 107 LEU A C 1
ATOM 867 O O . LEU A 1 107 ? -7.734 4.469 8.016 1 98.5 107 LEU A O 1
ATOM 871 N N . ARG A 1 108 ? -6.156 3.793 6.566 1 97.12 108 ARG A N 1
ATOM 872 C CA . ARG A 1 108 ? -6.688 4.609 5.48 1 97.12 108 ARG A CA 1
ATOM 873 C C . ARG A 1 108 ? -8.07 4.125 5.059 1 97.12 108 ARG A C 1
ATOM 875 O O . ARG A 1 108 ? -9.008 4.922 4.949 1 97.12 108 ARG A O 1
ATOM 882 N N . PHE A 1 109 ? -8.195 2.83 4.824 1 93.88 109 PHE A N 1
ATOM 883 C CA . PHE A 1 109 ? -9.477 2.293 4.371 1 93.88 109 PHE A CA 1
ATOM 884 C C . PHE A 1 109 ? -10.57 2.566 5.395 1 93.88 109 PHE A C 1
ATOM 886 O O . PHE A 1 109 ? -11.664 2.998 5.035 1 93.88 109 PHE A O 1
ATOM 893 N N . GLY A 1 110 ? -10.305 2.322 6.695 1 94.31 110 GLY A N 1
ATOM 894 C CA . GLY A 1 110 ? -11.273 2.617 7.742 1 94.31 110 GLY A CA 1
ATOM 895 C C . GLY A 1 110 ? -11.641 4.086 7.816 1 94.31 110 GLY A C 1
ATOM 896 O O . GLY A 1 110 ? -12.82 4.43 7.883 1 94.31 110 GLY A O 1
ATOM 897 N N . GLY A 1 111 ? -10.648 4.922 7.758 1 93.88 111 GLY A N 1
ATOM 898 C CA . GLY A 1 111 ? -10.867 6.355 7.852 1 93.88 111 GLY A CA 1
ATOM 899 C C . GLY A 1 111 ? -11.672 6.914 6.695 1 93.88 111 GLY A C 1
ATOM 900 O O . GLY A 1 111 ? -12.586 7.711 6.898 1 93.88 111 GLY A O 1
ATOM 901 N N . ILE A 1 112 ? -11.359 6.516 5.5 1 91.31 112 ILE A N 1
ATOM 902 C CA . ILE A 1 112 ? -12.023 7.023 4.305 1 91.31 112 ILE A CA 1
ATOM 903 C C . ILE A 1 112 ? -13.5 6.617 4.328 1 91.31 112 ILE A C 1
ATOM 905 O O . ILE A 1 112 ? -14.375 7.41 3.971 1 91.31 112 ILE A O 1
ATOM 909 N N . SER A 1 113 ? -13.805 5.344 4.719 1 89.5 113 SER A N 1
ATOM 910 C CA . SER A 1 113 ? -15.18 4.859 4.766 1 89.5 113 SER A CA 1
ATOM 911 C C . SER A 1 113 ? -16.016 5.668 5.754 1 89.5 113 SER A C 1
ATOM 913 O O . SER A 1 113 ? -17.156 6.031 5.453 1 89.5 113 SER A O 1
ATOM 915 N N . LEU A 1 114 ? -15.477 6.004 6.844 1 90.44 114 LEU A N 1
ATOM 916 C CA . LEU A 1 114 ? -16.188 6.754 7.879 1 90.44 114 LEU A CA 1
ATOM 917 C C . LEU A 1 114 ? -16.391 8.203 7.449 1 90.44 114 LEU A C 1
ATOM 919 O O . LEU A 1 114 ? -17.516 8.719 7.527 1 90.44 114 LEU A O 1
ATOM 923 N N . VAL A 1 115 ? -15.359 8.805 6.918 1 90.5 115 VAL A N 1
ATOM 924 C CA . VAL A 1 115 ? -15.398 10.219 6.57 1 90.5 115 VAL A CA 1
ATOM 925 C C . VAL A 1 115 ? -16.297 10.43 5.355 1 90.5 115 VAL A C 1
ATOM 927 O O . VAL A 1 115 ? -17.062 11.398 5.297 1 90.5 115 VAL A O 1
ATOM 930 N N . ARG A 1 116 ? -16.156 9.531 4.418 1 88.06 116 ARG A N 1
ATOM 931 C CA . ARG A 1 116 ? -17 9.617 3.232 1 88.06 116 ARG A CA 1
ATOM 932 C C . ARG A 1 116 ? -18.484 9.625 3.611 1 88.06 116 ARG A C 1
ATOM 934 O O . ARG A 1 116 ? -19.266 10.406 3.064 1 88.06 116 ARG A O 1
ATOM 941 N N . ASN A 1 117 ? -18.859 8.789 4.527 1 86.69 117 ASN A N 1
ATOM 942 C CA . ASN A 1 117 ? -20.25 8.742 4.969 1 86.69 117 ASN A CA 1
ATOM 943 C C . ASN A 1 117 ? -20.656 10.023 5.68 1 86.69 117 ASN A C 1
ATOM 945 O O . ASN A 1 117 ? -21.812 10.453 5.582 1 86.69 117 ASN A O 1
ATOM 949 N N . THR A 1 118 ? -19.781 10.641 6.309 1 83.06 118 THR A N 1
ATOM 950 C CA . THR A 1 118 ? -20.062 11.852 7.07 1 83.06 118 THR A CA 1
ATOM 951 C C . THR A 1 118 ? -20.25 13.047 6.137 1 83.06 118 THR A C 1
ATOM 953 O O . THR A 1 118 ? -21.141 13.875 6.363 1 83.06 118 THR A O 1
ATOM 956 N N . ILE A 1 119 ? -19.5 13.055 5.02 1 83.38 119 ILE A N 1
ATOM 957 C CA . ILE A 1 119 ? -19.531 14.258 4.195 1 83.38 119 ILE A CA 1
ATOM 958 C C . ILE A 1 119 ? -20.469 14.039 3.008 1 83.38 119 ILE A C 1
ATOM 960 O O . ILE A 1 119 ? -20.844 14.984 2.318 1 83.38 119 ILE A O 1
ATOM 964 N N . ALA A 1 120 ? -20.891 12.82 2.795 1 84.44 120 ALA A N 1
ATOM 965 C CA . ALA A 1 120 ? -21.688 12.438 1.633 1 84.44 120 ALA A CA 1
ATOM 966 C C . ALA A 1 120 ? -22.953 13.289 1.529 1 84.44 120 ALA A C 1
ATOM 968 O O . ALA A 1 120 ? -23.266 13.812 0.46 1 84.44 120 ALA A O 1
ATOM 969 N N . PRO A 1 121 ? -23.625 13.492 2.59 1 80.94 121 PRO A N 1
ATOM 970 C CA . PRO A 1 121 ? -24.844 14.281 2.488 1 80.94 121 PRO A CA 1
ATOM 971 C C . PRO A 1 121 ? -24.594 15.703 1.994 1 80.94 121 PRO A C 1
ATOM 973 O O . PRO A 1 121 ? -25.359 16.234 1.194 1 80.94 121 PRO A O 1
ATOM 976 N N . ALA A 1 122 ? -23.562 16.281 2.443 1 77.19 122 ALA A N 1
ATOM 977 C CA . ALA A 1 122 ? -23.203 17.641 2.055 1 77.19 122 ALA A CA 1
ATOM 978 C C . ALA A 1 122 ? -22.875 17.719 0.565 1 77.19 122 ALA A C 1
ATOM 980 O O . ALA A 1 122 ? -23.016 18.781 -0.05 1 77.19 122 ALA A O 1
ATOM 981 N N . LEU A 1 123 ? -22.547 16.578 -0.019 1 78.38 123 LEU A N 1
ATOM 982 C CA . LEU A 1 123 ? -22.172 16.531 -1.428 1 78.38 123 LEU A CA 1
ATOM 983 C C . LEU A 1 123 ? -23.312 15.953 -2.271 1 78.38 123 LEU A C 1
ATOM 985 O O . LEU A 1 123 ? -23.156 15.75 -3.477 1 78.38 123 LEU A O 1
ATOM 989 N N . GLY A 1 124 ? -24.375 15.703 -1.667 1 80.94 124 GLY A N 1
ATOM 990 C CA . GLY A 1 124 ? -25.516 15.148 -2.365 1 80.94 124 GLY A CA 1
ATOM 991 C C . GLY A 1 124 ? -25.344 13.688 -2.738 1 80.94 124 GLY A C 1
ATOM 992 O O . GLY A 1 124 ? -25.922 13.219 -3.719 1 80.94 124 GLY A O 1
ATOM 993 N N . LEU A 1 125 ? -24.516 12.992 -2.029 1 83 125 LEU A N 1
ATOM 994 C CA . LEU A 1 125 ? -24.234 11.578 -2.281 1 83 125 LEU A CA 1
ATOM 995 C C . LEU A 1 125 ? -24.938 10.695 -1.254 1 83 125 LEU A C 1
ATOM 997 O O . LEU A 1 125 ? -25.234 11.141 -0.143 1 83 125 LEU A O 1
ATOM 1001 N N . PRO A 1 126 ? -25.266 9.453 -1.726 1 86.69 126 PRO A N 1
ATOM 1002 C CA . PRO A 1 126 ? -25.906 8.555 -0.767 1 86.69 126 PRO A CA 1
ATOM 1003 C C . PRO A 1 126 ? -24.969 8.117 0.353 1 86.69 126 PRO A C 1
ATOM 1005 O O . PRO A 1 126 ? -23.766 7.934 0.12 1 86.69 126 PRO A O 1
ATOM 1008 N N . MET A 1 127 ? -25.641 7.969 1.557 1 86.69 127 MET A N 1
ATOM 1009 C CA . MET A 1 127 ? -24.906 7.422 2.691 1 86.69 127 MET A CA 1
ATOM 1010 C C . MET A 1 127 ? -24.906 5.895 2.65 1 86.69 127 MET A C 1
ATOM 1012 O O . MET A 1 127 ? -25.766 5.285 2.025 1 86.69 127 MET A O 1
ATOM 1016 N N . ASN A 1 128 ? -23.844 5.328 3.17 1 87.81 128 ASN A N 1
ATOM 1017 C CA . ASN A 1 128 ? -23.734 3.889 3.385 1 87.81 128 ASN A CA 1
ATOM 1018 C C . ASN A 1 128 ? -23.359 3.564 4.828 1 87.81 128 ASN A C 1
ATOM 1020 O O . ASN A 1 128 ? -22.188 3.361 5.145 1 87.81 128 ASN A O 1
ATOM 1024 N N . GLN A 1 129 ? -24.375 3.389 5.609 1 89.31 129 GLN A N 1
ATOM 1025 C CA . GLN A 1 129 ? -24.172 3.254 7.051 1 89.31 129 GLN A CA 1
ATOM 1026 C C . GLN A 1 129 ? -23.422 1.974 7.387 1 89.31 129 GLN A C 1
ATOM 1028 O O . GLN A 1 129 ? -22.609 1.949 8.32 1 89.31 129 GLN A O 1
ATOM 1033 N N . GLU A 1 130 ? -23.703 0.982 6.645 1 88.25 130 GLU A N 1
ATOM 1034 C CA . GLU A 1 130 ? -23.016 -0.279 6.887 1 88.25 130 GLU A CA 1
ATOM 1035 C C . GLU A 1 130 ? -21.516 -0.143 6.633 1 88.25 130 GLU A C 1
ATOM 1037 O O . GLU A 1 130 ? -20.703 -0.587 7.441 1 88.25 130 GLU A O 1
ATOM 1042 N N . ALA A 1 131 ? -21.234 0.479 5.543 1 87.75 131 ALA A N 1
ATOM 1043 C CA . ALA A 1 131 ? -19.828 0.71 5.207 1 87.75 131 ALA A CA 1
ATOM 1044 C C . ALA A 1 131 ? -19.156 1.606 6.242 1 87.75 131 ALA A C 1
ATOM 1046 O O . ALA A 1 131 ? -18 1.374 6.625 1 87.75 131 ALA A O 1
ATOM 1047 N N . ALA A 1 132 ? -19.875 2.598 6.73 1 91.81 132 ALA A N 1
ATOM 1048 C CA . ALA A 1 132 ? -19.359 3.521 7.734 1 91.81 132 ALA A CA 1
ATOM 1049 C C . ALA A 1 132 ? -19.078 2.803 9.055 1 91.81 132 ALA A C 1
ATOM 1051 O O . ALA A 1 132 ? -18.062 3.051 9.703 1 91.81 132 ALA A O 1
ATOM 1052 N N . ASN A 1 133 ? -20.016 1.931 9.406 1 93.19 133 ASN A N 1
ATOM 1053 C CA . ASN A 1 133 ? -19.844 1.173 10.641 1 93.19 133 ASN A CA 1
ATOM 1054 C C . ASN A 1 133 ? -18.625 0.246 10.57 1 93.19 133 ASN A C 1
ATOM 1056 O O . ASN A 1 133 ? -17.844 0.155 11.523 1 93.19 133 ASN A O 1
ATOM 1060 N N . GLN A 1 134 ? -18.5 -0.39 9.461 1 91.88 134 GLN A N 1
ATOM 1061 C CA . GLN A 1 134 ? -17.344 -1.257 9.258 1 91.88 134 GLN A CA 1
ATOM 1062 C C . GLN A 1 134 ? -16.047 -0.451 9.242 1 91.88 134 GLN A C 1
ATOM 1064 O O . GLN A 1 134 ? -15.031 -0.884 9.781 1 91.88 134 GLN A O 1
ATOM 1069 N N . GLY A 1 135 ? -16.156 0.683 8.609 1 94.62 135 GLY A N 1
ATOM 1070 C CA . GLY A 1 135 ? -15.008 1.579 8.562 1 94.62 135 GLY A CA 1
ATOM 1071 C C . GLY A 1 135 ? -14.57 2.062 9.93 1 94.62 135 GLY A C 1
ATOM 1072 O O . GLY A 1 135 ? -13.375 2.092 10.234 1 94.62 135 GLY A O 1
ATOM 1073 N N . GLU A 1 136 ? -15.516 2.416 10.742 1 95.81 136 GLU A N 1
ATOM 1074 C CA . GLU A 1 136 ? -15.195 2.881 12.086 1 95.81 136 GLU A CA 1
ATOM 1075 C C . GLU A 1 136 ? -14.539 1.78 12.914 1 95.81 136 GLU A C 1
ATOM 1077 O O . GLU A 1 136 ? -13.586 2.037 13.648 1 95.81 136 GLU A O 1
ATOM 1082 N N . LYS A 1 137 ? -15.078 0.586 12.773 1 96.81 137 LYS A N 1
ATOM 1083 C CA . LYS A 1 137 ? -14.484 -0.543 13.484 1 96.81 137 LYS A CA 1
ATOM 1084 C C . LYS A 1 137 ? -13.031 -0.761 13.062 1 96.81 137 LYS A C 1
ATOM 1086 O O . LYS A 1 137 ? -12.156 -0.959 13.914 1 96.81 137 LYS A O 1
ATOM 1091 N N . LEU A 1 138 ? -12.82 -0.696 11.797 1 97.25 138 LEU A N 1
ATOM 1092 C CA . LEU A 1 138 ? -11.469 -0.882 11.266 1 97.25 138 LEU A CA 1
ATOM 1093 C C . LEU A 1 138 ? -10.555 0.26 11.695 1 97.25 138 LEU A C 1
ATOM 1095 O O . LEU A 1 138 ? -9.391 0.036 12.023 1 97.25 138 LEU A O 1
ATOM 1099 N N . LEU A 1 139 ? -11.047 1.439 11.664 1 98 139 LEU A N 1
ATOM 1100 C CA . LEU A 1 139 ? -10.289 2.604 12.109 1 98 139 LEU A CA 1
ATOM 1101 C C . LEU A 1 139 ? -9.859 2.447 13.562 1 98 139 LEU A C 1
ATOM 1103 O O . LEU A 1 139 ? -8.688 2.635 13.891 1 98 139 LEU A O 1
ATOM 1107 N N . CYS A 1 140 ? -10.773 2.07 14.406 1 98.12 140 CYS A N 1
ATOM 1108 C CA . CYS A 1 140 ? -10.484 1.915 15.828 1 98.12 140 CYS A CA 1
ATOM 1109 C C . CYS A 1 140 ? -9.453 0.816 16.062 1 98.12 140 CYS A C 1
ATOM 1111 O O . CYS A 1 140 ? -8.516 0.993 16.844 1 98.12 140 CYS A O 1
ATOM 1113 N N . SER A 1 141 ? -9.648 -0.266 15.352 1 98.25 141 SER A N 1
ATOM 1114 C CA . SER A 1 141 ? -8.68 -1.349 15.477 1 98.25 141 SER A CA 1
ATOM 1115 C C . SER A 1 141 ? -7.305 -0.923 14.969 1 98.25 141 SER A C 1
ATOM 1117 O O . SER A 1 141 ? -6.277 -1.344 15.5 1 98.25 141 SER A O 1
ATOM 1119 N N . SER A 1 142 ? -7.266 -0.141 13.914 1 98.69 142 SER A N 1
ATOM 1120 C CA . SER A 1 142 ? -6.012 0.359 13.359 1 98.69 142 SER A CA 1
ATOM 1121 C C . SER A 1 142 ? -5.293 1.269 14.352 1 98.69 142 SER A C 1
ATOM 1123 O O . SER A 1 142 ? -4.078 1.173 14.523 1 98.69 142 SER A O 1
ATOM 1125 N N . LEU A 1 143 ? -6.039 2.15 15 1 98.62 143 LEU A N 1
ATOM 1126 C CA . LEU A 1 143 ? -5.457 3.025 16 1 98.62 143 LEU A CA 1
ATOM 1127 C C . LEU A 1 143 ? -4.871 2.213 17.156 1 98.62 143 LEU A C 1
ATOM 1129 O O . LEU A 1 143 ? -3.775 2.51 17.641 1 98.62 143 LEU A O 1
ATOM 1133 N N . SER A 1 144 ? -5.574 1.187 17.531 1 98.44 144 SER A N 1
ATOM 1134 C CA . SER A 1 144 ? -5.082 0.308 18.594 1 98.44 144 SER A CA 1
ATOM 1135 C C . SER A 1 144 ? -3.793 -0.391 18.172 1 98.44 144 SER A C 1
ATOM 1137 O O . SER A 1 144 ? -2.867 -0.53 18.984 1 98.44 144 SER A O 1
ATOM 1139 N N . THR A 1 145 ? -3.762 -0.83 16.953 1 98.38 145 THR A N 1
ATOM 1140 C CA . THR A 1 145 ? -2.574 -1.493 16.438 1 98.38 145 THR A CA 1
ATOM 1141 C C . THR A 1 145 ? -1.38 -0.544 16.422 1 98.38 145 THR A C 1
ATOM 1143 O O . THR A 1 145 ? -0.281 -0.921 16.844 1 98.38 145 THR A O 1
ATOM 1146 N N . ILE A 1 146 ? -1.569 0.659 16 1 98.75 146 ILE A N 1
ATOM 1147 C CA . ILE A 1 146 ? -0.495 1.646 15.969 1 98.75 146 ILE A CA 1
ATOM 1148 C C . ILE A 1 146 ? 0.068 1.839 17.375 1 98.75 146 ILE A C 1
ATOM 1150 O O . ILE A 1 146 ? 1.285 1.824 17.578 1 98.75 146 ILE A O 1
ATOM 1154 N N . GLU A 1 147 ? -0.762 1.979 18.375 1 97.94 147 GLU A N 1
ATOM 1155 C CA . GLU A 1 147 ? -0.324 2.188 19.75 1 97.94 147 GLU A CA 1
ATOM 1156 C C . GLU A 1 147 ? 0.442 0.978 20.281 1 97.94 147 GLU A C 1
ATOM 1158 O O . GLU A 1 147 ? 1.492 1.126 20.906 1 97.94 147 GLU A O 1
ATOM 1163 N N . SER A 1 148 ? -0.06 -0.198 19.969 1 96.69 148 SER A N 1
ATOM 1164 C CA . SER A 1 148 ? 0.455 -1.391 20.625 1 96.69 148 SER A CA 1
ATOM 1165 C C . SER A 1 148 ? 1.672 -1.948 19.906 1 96.69 148 SER A C 1
ATOM 1167 O O . SER A 1 148 ? 2.516 -2.613 20.5 1 96.69 148 SER A O 1
ATOM 1169 N N . VAL A 1 149 ? 1.789 -1.646 18.625 1 97.81 149 VAL A N 1
ATOM 1170 C CA . VAL A 1 149 ? 2.852 -2.279 17.859 1 97.81 149 VAL A CA 1
ATOM 1171 C C . VAL A 1 149 ? 3.975 -1.275 17.609 1 97.81 149 VAL A C 1
ATOM 1173 O O . VAL A 1 149 ? 5.156 -1.609 17.734 1 97.81 149 VAL A O 1
ATOM 1176 N N . TRP A 1 150 ? 3.652 -0.035 17.297 1 98.44 150 TRP A N 1
ATOM 1177 C CA . TRP A 1 150 ? 4.695 0.833 16.766 1 98.44 150 TRP A CA 1
ATOM 1178 C C . TRP A 1 150 ? 4.969 2 17.703 1 98.44 150 TRP A C 1
ATOM 1180 O O . TRP A 1 150 ? 5.98 2.693 17.578 1 98.44 150 TRP A O 1
ATOM 1190 N N . LEU A 1 151 ? 4.027 2.26 18.609 1 97.88 151 LEU A N 1
ATOM 1191 C CA . LEU A 1 151 ? 4.227 3.338 19.578 1 97.88 151 LEU A CA 1
ATOM 1192 C C . LEU A 1 151 ? 4.348 2.789 21 1 97.88 151 LEU A C 1
ATOM 1194 O O . LEU A 1 151 ? 3.859 3.402 21.953 1 97.88 151 LEU A O 1
ATOM 1198 N N . LYS A 1 152 ? 4.93 1.685 21.078 1 92.31 152 LYS A N 1
ATOM 1199 C CA . LYS A 1 152 ? 5.094 1.051 22.391 1 92.31 152 LYS A CA 1
ATOM 1200 C C . LYS A 1 152 ? 5.934 1.919 23.312 1 92.31 152 LYS A C 1
ATOM 1202 O O . LYS A 1 152 ? 6.883 2.568 22.891 1 92.31 152 LYS A O 1
ATOM 1207 N N . GLY A 1 153 ? 5.594 1.946 24.609 1 90.19 153 GLY A N 1
ATOM 1208 C CA . GLY A 1 153 ? 6.328 2.699 25.609 1 90.19 153 GLY A CA 1
ATOM 1209 C C . GLY A 1 153 ? 6.207 4.203 25.438 1 90.19 153 GLY A C 1
ATOM 1210 O O . GLY A 1 153 ? 5.133 4.711 25.109 1 90.19 153 GLY A O 1
ATOM 1211 N N . ASP A 1 154 ? 7.289 4.945 25.703 1 89.44 154 ASP A N 1
ATOM 1212 C CA . ASP A 1 154 ? 7.27 6.402 25.641 1 89.44 154 ASP A CA 1
ATOM 1213 C C . ASP A 1 154 ? 7.891 6.906 24.344 1 89.44 154 ASP A C 1
ATOM 1215 O O . ASP A 1 154 ? 8.539 7.953 24.328 1 89.44 154 ASP A O 1
ATOM 1219 N N . THR A 1 155 ? 7.633 6.133 23.328 1 94.56 155 THR A N 1
ATOM 1220 C CA . THR A 1 155 ? 8.25 6.492 22.047 1 94.56 155 THR A CA 1
ATOM 1221 C C . THR A 1 155 ? 7.555 7.703 21.438 1 94.56 155 THR A C 1
ATOM 1223 O O . THR A 1 155 ? 6.34 7.867 21.578 1 94.56 155 THR A O 1
ATOM 1226 N N . LYS A 1 156 ? 8.297 8.578 20.781 1 97.38 156 LYS A N 1
ATOM 1227 C CA . LYS A 1 156 ? 7.785 9.82 20.219 1 97.38 156 LYS A CA 1
ATOM 1228 C C . LYS A 1 156 ? 7.184 9.586 18.844 1 97.38 156 LYS A C 1
ATOM 1230 O O . LYS A 1 156 ? 6.156 10.18 18.5 1 97.38 156 LYS A O 1
ATOM 1235 N N . PHE A 1 157 ? 7.891 8.727 18.094 1 98.75 157 PHE A N 1
ATOM 1236 C CA . PHE A 1 157 ? 7.457 8.445 16.734 1 98.75 157 PHE A CA 1
ATOM 1237 C C . PHE A 1 157 ? 7.438 6.945 16.469 1 98.75 157 PHE A C 1
ATOM 1239 O O . PHE A 1 157 ? 7.883 6.156 17.297 1 98.75 157 PHE A O 1
ATOM 1246 N N . LEU A 1 158 ? 6.852 6.559 15.359 1 98.75 158 LEU A N 1
ATOM 1247 C CA . LEU A 1 158 ? 6.727 5.148 15.008 1 98.75 158 LEU A CA 1
ATOM 1248 C C . LEU A 1 158 ? 8.078 4.449 15.07 1 98.75 158 LEU A C 1
ATOM 1250 O O . LEU A 1 158 ? 9.109 5.055 14.766 1 98.75 158 LEU A O 1
ATOM 1254 N N . LEU A 1 159 ? 8.055 3.148 15.453 1 97.81 159 LEU A N 1
ATOM 1255 C CA . LEU A 1 159 ? 9.211 2.254 15.477 1 97.81 159 LEU A CA 1
ATOM 1256 C C . LEU A 1 159 ? 10.203 2.676 16.547 1 97.81 159 LEU A C 1
ATOM 1258 O O . LEU A 1 159 ? 11.359 2.244 16.547 1 97.81 159 LEU A O 1
ATOM 1262 N N . GLY A 1 160 ? 9.805 3.619 17.422 1 96.56 160 GLY A N 1
ATOM 1263 C CA . GLY A 1 160 ? 10.664 4.07 18.5 1 96.56 160 GLY A CA 1
ATOM 1264 C C . GLY A 1 160 ? 11.688 5.098 18.047 1 96.56 160 GLY A C 1
ATOM 1265 O O . GLY A 1 160 ? 12.672 5.352 18.75 1 96.56 160 GLY A O 1
ATOM 1266 N N . ASN A 1 161 ? 11.508 5.715 16.906 1 96.75 161 ASN A N 1
ATOM 1267 C CA . ASN A 1 161 ? 12.445 6.695 16.375 1 96.75 161 ASN A CA 1
ATOM 1268 C C . ASN A 1 161 ? 12.352 8.031 17.109 1 96.75 161 ASN A C 1
ATOM 1270 O O . ASN A 1 161 ? 11.273 8.391 17.594 1 96.75 161 ASN A O 1
ATOM 1274 N N . ASP A 1 162 ? 13.445 8.758 17.125 1 96.88 162 ASP A N 1
ATOM 1275 C CA . ASP A 1 162 ? 13.469 10.07 17.766 1 96.88 162 ASP A CA 1
ATOM 1276 C C . ASP A 1 162 ? 13 11.164 16.812 1 96.88 162 ASP A C 1
ATOM 1278 O O . ASP A 1 162 ? 12.625 12.258 17.25 1 96.88 162 ASP A O 1
ATOM 1282 N N . GLN A 1 163 ? 13.055 10.898 15.602 1 98.25 163 GLN A N 1
ATOM 1283 C CA . GLN A 1 163 ? 12.586 11.805 14.562 1 98.25 163 GLN A CA 1
ATOM 1284 C C . GLN A 1 163 ? 11.539 11.133 13.672 1 98.25 163 GLN A C 1
ATOM 1286 O O . GLN A 1 163 ? 11.547 9.906 13.516 1 98.25 163 GLN A O 1
ATOM 1291 N N . PRO A 1 164 ? 10.625 11.93 13.07 1 98.75 164 PRO A N 1
ATOM 1292 C CA . PRO A 1 164 ? 9.539 11.344 12.281 1 98.75 164 PRO A CA 1
ATOM 1293 C C . PRO A 1 164 ? 10.016 10.859 10.914 1 98.75 164 PRO A C 1
ATOM 1295 O O . PRO A 1 164 ? 10.969 11.406 10.352 1 98.75 164 PRO A O 1
ATOM 1298 N N . SER A 1 165 ? 9.375 9.859 10.414 1 98.94 165 SER A N 1
ATOM 1299 C CA . SER A 1 165 ? 9.555 9.383 9.047 1 98.94 165 SER A CA 1
ATOM 1300 C C . SER A 1 165 ? 8.336 9.695 8.188 1 98.94 165 SER A C 1
ATOM 1302 O O . SER A 1 165 ? 7.352 10.258 8.672 1 98.94 165 SER A O 1
ATOM 1304 N N . ILE A 1 166 ? 8.352 9.281 6.941 1 98.94 166 ILE A N 1
ATOM 1305 C CA . ILE A 1 166 ? 7.219 9.477 6.047 1 98.94 166 ILE A CA 1
ATOM 1306 C C . ILE A 1 166 ? 6.051 8.609 6.5 1 98.94 166 ILE A C 1
ATOM 1308 O O . ILE A 1 166 ? 4.895 8.875 6.156 1 98.94 166 ILE A O 1
ATOM 1312 N N . ALA A 1 167 ? 6.297 7.523 7.234 1 98.94 167 ALA A N 1
ATOM 1313 C CA . ALA A 1 167 ? 5.203 6.738 7.801 1 98.94 167 ALA A CA 1
ATOM 1314 C C . ALA A 1 167 ? 4.414 7.555 8.82 1 98.94 167 ALA A C 1
ATOM 1316 O O . ALA A 1 167 ? 3.182 7.57 8.797 1 98.94 167 ALA A O 1
ATOM 1317 N N . ASP A 1 168 ? 5.129 8.25 9.734 1 98.94 168 ASP A N 1
ATOM 1318 C CA . ASP A 1 168 ? 4.449 9.141 10.672 1 98.94 168 ASP A CA 1
ATOM 1319 C C . ASP A 1 168 ? 3.607 10.172 9.93 1 98.94 168 ASP A C 1
ATOM 1321 O O . ASP A 1 168 ? 2.438 10.383 10.258 1 98.94 168 ASP A O 1
ATOM 1325 N N . LEU A 1 169 ? 4.242 10.766 8.984 1 98.94 169 LEU A N 1
ATOM 1326 C CA . LEU A 1 169 ? 3.619 11.836 8.211 1 98.94 169 LEU A CA 1
ATOM 1327 C C . LEU A 1 169 ? 2.322 11.359 7.566 1 98.94 169 LEU A C 1
ATOM 1329 O O . LEU A 1 169 ? 1.275 11.984 7.727 1 98.94 169 LEU A O 1
ATOM 1333 N N . SER A 1 170 ? 2.361 10.266 6.852 1 98.81 170 SER A N 1
ATOM 1334 C CA . SER A 1 170 ? 1.211 9.742 6.129 1 98.81 170 SER A CA 1
ATOM 1335 C C . SER A 1 170 ? 0.092 9.344 7.082 1 98.81 170 SER A C 1
ATOM 1337 O O . SER A 1 170 ? -1.07 9.695 6.871 1 98.81 170 SER A O 1
ATOM 1339 N N . LEU A 1 171 ? 0.418 8.578 8.141 1 98.88 171 LEU A N 1
ATOM 1340 C CA . LEU A 1 171 ? -0.596 8.07 9.062 1 98.88 171 LEU A CA 1
ATOM 1341 C C . LEU A 1 171 ? -1.237 9.203 9.844 1 98.88 171 LEU A C 1
ATOM 1343 O O . LEU A 1 171 ? -2.449 9.203 10.07 1 98.88 171 LEU A O 1
ATOM 1347 N N . ILE A 1 172 ? -0.473 10.195 10.25 1 98.81 172 ILE A N 1
ATOM 1348 C CA . ILE A 1 172 ? -1.005 11.297 11.047 1 98.81 172 ILE A CA 1
ATOM 1349 C C . ILE A 1 172 ? -1.936 12.148 10.188 1 98.81 172 ILE A C 1
ATOM 1351 O O . ILE A 1 172 ? -2.98 12.609 10.664 1 98.81 172 ILE A O 1
ATOM 1355 N N . CYS A 1 173 ? -1.551 12.391 8.898 1 98.62 173 CYS A N 1
ATOM 1356 C CA . CYS A 1 173 ? -2.469 13.117 8.023 1 98.62 173 CYS A CA 1
ATOM 1357 C C . CYS A 1 173 ? -3.793 12.375 7.891 1 98.62 173 CYS A C 1
ATOM 1359 O O . CYS A 1 173 ? -4.852 13 7.777 1 98.62 173 CYS A O 1
ATOM 1361 N N . GLN A 1 174 ? -3.748 11.062 7.918 1 98.06 174 GLN A N 1
ATOM 1362 C CA . GLN A 1 174 ? -4.977 10.273 7.902 1 98.06 174 GLN A CA 1
ATOM 1363 C C . GLN A 1 174 ? -5.766 10.461 9.195 1 98.06 174 GLN A C 1
ATOM 1365 O O . GLN A 1 174 ? -6.988 10.609 9.172 1 98.06 174 GLN A O 1
ATOM 1370 N N . VAL A 1 175 ? -5.086 10.391 10.336 1 98.12 175 VAL A N 1
ATOM 1371 C CA . VAL A 1 175 ? -5.742 10.594 11.625 1 98.12 175 VAL A CA 1
ATOM 1372 C C . VAL A 1 175 ? -6.426 11.953 11.648 1 98.12 175 VAL A C 1
ATOM 1374 O O . VAL A 1 175 ? -7.543 12.086 12.156 1 98.12 175 VAL A O 1
ATOM 1377 N N . MET A 1 176 ? -5.816 12.961 11.031 1 97.25 176 MET A N 1
ATOM 1378 C CA . MET A 1 176 ? -6.336 14.328 11.039 1 97.25 176 MET A CA 1
ATOM 1379 C C . MET A 1 176 ? -7.641 14.414 10.25 1 97.25 176 MET A C 1
ATOM 1381 O O . MET A 1 176 ? -8.414 15.359 10.43 1 97.25 176 MET A O 1
ATOM 1385 N N . GLN A 1 177 ? -7.895 13.453 9.398 1 94.81 177 GLN A N 1
ATOM 1386 C CA . GLN A 1 177 ? -9.148 13.445 8.656 1 94.81 177 GLN A CA 1
ATOM 1387 C C . GLN A 1 177 ? -10.352 13.352 9.594 1 94.81 177 GLN A C 1
ATOM 1389 O O . GLN A 1 177 ? -11.469 13.711 9.227 1 94.81 177 GLN A O 1
ATOM 1394 N N . LEU A 1 178 ? -10.125 12.883 10.797 1 94.25 178 LEU A N 1
ATOM 1395 C CA . LEU A 1 178 ? -11.188 12.734 11.781 1 94.25 178 LEU A CA 1
ATOM 1396 C C . LEU A 1 178 ? -11.719 14.094 12.219 1 94.25 178 LEU A C 1
ATOM 1398 O O . LEU A 1 178 ? -12.797 14.18 12.812 1 94.25 178 LEU A O 1
ATOM 1402 N N . GLU A 1 179 ? -11.008 15.141 11.891 1 93.06 179 GLU A N 1
ATOM 1403 C CA . GLU A 1 179 ? -11.5 16.484 12.172 1 93.06 179 GLU A CA 1
ATOM 1404 C C . GLU A 1 179 ? -12.797 16.766 11.422 1 93.06 179 GLU A C 1
ATOM 1406 O O . GLU A 1 179 ? -13.57 17.656 11.812 1 93.06 179 GLU A O 1
ATOM 1411 N N . LEU A 1 180 ? -13.086 16 10.383 1 91 180 LEU A N 1
ATOM 1412 C CA . LEU A 1 180 ? -14.242 16.266 9.523 1 91 180 LEU A CA 1
ATOM 1413 C C . LEU A 1 180 ? -15.492 15.586 10.07 1 91 180 LEU A C 1
ATOM 1415 O O . LEU A 1 180 ? -16.609 15.875 9.625 1 91 180 LEU A O 1
ATOM 1419 N N . VAL A 1 181 ? -15.258 14.633 10.984 1 90 181 VAL A N 1
ATOM 1420 C CA . VAL A 1 181 ? -16.438 13.969 11.539 1 90 181 VAL A CA 1
ATOM 1421 C C . VAL A 1 181 ? -16.953 14.742 12.742 1 90 181 VAL A C 1
ATOM 1423 O O . VAL A 1 181 ? -16.297 15.672 13.219 1 90 181 VAL A O 1
ATOM 1426 N N . ASP A 1 182 ? -18.156 14.359 13.172 1 88.5 182 ASP A N 1
ATOM 1427 C CA . ASP A 1 182 ? -18.766 15 14.336 1 88.5 182 ASP A CA 1
ATOM 1428 C C . ASP A 1 182 ? -17.859 14.891 15.562 1 88.5 182 ASP A C 1
ATOM 1430 O O . ASP A 1 182 ? -17.266 13.852 15.805 1 88.5 182 ASP A O 1
ATOM 1434 N N . ASP A 1 183 ? -17.906 15.945 16.359 1 90.69 183 ASP A N 1
ATOM 1435 C CA . ASP A 1 183 ? -17.016 16.016 17.531 1 90.69 183 ASP A CA 1
ATOM 1436 C C . ASP A 1 183 ? -17.266 14.859 18.484 1 90.69 183 ASP A C 1
ATOM 1438 O O . ASP A 1 183 ? -16.344 14.336 19.094 1 90.69 183 ASP A O 1
ATOM 1442 N N . LYS A 1 184 ? -18.562 14.508 18.641 1 91.69 184 LYS A N 1
ATOM 1443 C CA . LYS A 1 184 ? -18.891 13.422 19.562 1 91.69 184 LYS A CA 1
ATOM 1444 C C . LYS A 1 184 ? -18.328 12.094 19.062 1 91.69 184 LYS A C 1
ATOM 1446 O O . LYS A 1 184 ? -17.844 11.281 19.844 1 91.69 184 LYS A O 1
ATOM 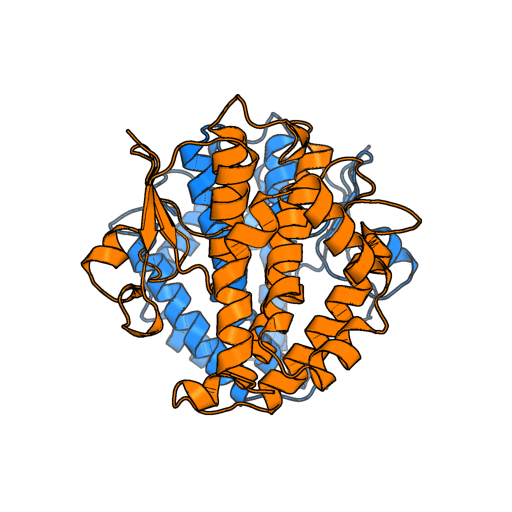1451 N N . VAL A 1 185 ? -18.312 11.992 17.781 1 90.88 185 VAL A N 1
ATOM 1452 C CA . VAL A 1 185 ? -17.797 10.773 17.156 1 90.88 185 VAL A CA 1
ATOM 1453 C C . VAL A 1 185 ? -16.281 10.758 17.25 1 90.88 185 VAL A C 1
ATOM 1455 O O . VAL A 1 185 ? -15.688 9.734 17.625 1 90.88 185 VAL A O 1
ATOM 1458 N N . ARG A 1 186 ? -15.711 11.844 16.922 1 94.19 186 ARG A N 1
ATOM 1459 C CA . ARG A 1 186 ? -14.25 11.945 17 1 94.19 186 ARG A CA 1
ATOM 1460 C C . ARG A 1 186 ? -13.75 11.664 18.406 1 94.19 186 ARG A C 1
ATOM 1462 O O . ARG A 1 186 ? -12.805 10.898 18.594 1 94.19 186 ARG A O 1
ATOM 1469 N N . GLU A 1 187 ? -14.352 12.258 19.406 1 95.38 187 GLU A N 1
ATOM 1470 C CA . GLU A 1 187 ? -13.969 12.078 20.797 1 95.38 187 GLU A CA 1
ATOM 1471 C C . GLU A 1 187 ? -14.109 10.617 21.219 1 95.38 187 GLU A C 1
ATOM 1473 O O . GLU A 1 187 ? -13.242 10.07 21.906 1 95.38 187 GLU A O 1
ATOM 1478 N N . ARG A 1 188 ? -15.148 10.039 20.797 1 95.94 188 ARG A N 1
ATOM 1479 C CA . ARG A 1 188 ? -15.383 8.633 21.125 1 95.94 188 ARG A CA 1
ATOM 1480 C C . ARG A 1 188 ? -14.289 7.742 20.562 1 95.94 188 ARG A C 1
ATOM 1482 O O . ARG A 1 188 ? -13.828 6.812 21.219 1 95.94 188 ARG A O 1
ATOM 1489 N N . ILE A 1 189 ? -13.891 8.055 19.375 1 96.56 189 ILE A N 1
ATOM 1490 C CA . ILE A 1 189 ? -12.891 7.258 18.688 1 96.56 189 ILE A CA 1
ATOM 1491 C C . ILE A 1 189 ? -11.516 7.5 19.297 1 96.56 189 ILE A C 1
ATOM 1493 O O . ILE A 1 189 ? -10.75 6.559 19.516 1 96.56 189 ILE A O 1
ATOM 1497 N N . MET A 1 190 ? -11.234 8.758 19.672 1 97 190 MET A N 1
ATOM 1498 C CA . MET A 1 190 ? -9.875 9.148 20.062 1 97 190 MET A CA 1
ATOM 1499 C C . MET A 1 190 ? -9.656 8.945 21.562 1 97 190 MET A C 1
ATOM 1501 O O . MET A 1 190 ? -8.523 8.727 22 1 97 190 MET A O 1
ATOM 1505 N N . GLU A 1 191 ? -10.625 8.953 22.312 1 96.88 191 GLU A N 1
ATOM 1506 C CA . GLU A 1 191 ? -10.539 8.945 23.766 1 96.88 191 GLU A CA 1
ATOM 1507 C C . GLU A 1 191 ? -9.758 7.734 24.281 1 96.88 191 GLU A C 1
ATOM 1509 O O . GLU A 1 191 ? -8.906 7.859 25.156 1 96.88 191 GLU A O 1
ATOM 1514 N N . PRO A 1 192 ? -9.969 6.543 23.734 1 97.12 192 PRO A N 1
ATOM 1515 C CA . PRO A 1 192 ? -9.234 5.375 24.219 1 97.12 192 PRO A CA 1
ATOM 1516 C C . PRO A 1 192 ? -7.789 5.336 23.734 1 97.12 192 PRO A C 1
ATOM 1518 O O . PRO A 1 192 ? -7.023 4.453 24.125 1 97.12 192 PRO A O 1
ATOM 1521 N N . HIS A 1 193 ? -7.41 6.258 22.875 1 97.31 193 HIS A N 1
ATOM 1522 C CA . HIS A 1 193 ? -6.113 6.191 22.219 1 97.31 193 HIS A CA 1
ATOM 1523 C C . HIS A 1 193 ? -5.258 7.41 22.562 1 97.31 193 HIS A C 1
ATOM 1525 O O . HIS A 1 193 ? -4.891 8.18 21.672 1 97.31 193 HIS A O 1
ATOM 1531 N N . LYS A 1 194 ? -4.793 7.461 23.766 1 95.69 194 LYS A N 1
ATOM 1532 C CA . LYS A 1 194 ? -4.066 8.617 24.281 1 95.69 194 LYS A CA 1
ATOM 1533 C C . LYS A 1 194 ? -2.695 8.742 23.625 1 95.69 194 LYS A C 1
ATOM 1535 O O . LYS A 1 194 ? -2.201 9.852 23.406 1 95.69 194 LYS A O 1
ATOM 1540 N N . LYS A 1 195 ? -2.129 7.617 23.297 1 97.25 195 LYS A N 1
ATOM 1541 C CA . LYS A 1 195 ? -0.808 7.66 22.688 1 97.25 195 LYS A CA 1
ATOM 1542 C C . LYS A 1 195 ? -0.881 8.242 21.281 1 97.25 195 LYS A C 1
ATOM 1544 O O . LYS A 1 195 ? 0.063 8.891 20.812 1 97.25 195 LYS A O 1
ATOM 1549 N N . ILE A 1 196 ? -2.008 8 20.656 1 98.25 196 ILE A N 1
ATOM 1550 C CA . ILE A 1 196 ? -2.205 8.586 19.344 1 98.25 196 ILE A CA 1
ATOM 1551 C C . ILE A 1 196 ? -2.236 10.109 19.438 1 98.25 196 ILE A C 1
ATOM 1553 O O . ILE A 1 196 ? -1.616 10.805 18.641 1 98.25 196 ILE A O 1
ATOM 1557 N N . SER A 1 197 ? -2.98 10.602 20.406 1 97.25 197 SER A N 1
ATOM 1558 C CA . SER A 1 197 ? -3.066 12.047 20.609 1 97.25 197 SER A CA 1
ATOM 1559 C C . SER A 1 197 ? -1.694 12.648 20.891 1 97.25 197 SER A C 1
ATOM 1561 O O . SER A 1 197 ? -1.344 13.695 20.344 1 97.25 197 SER A O 1
ATOM 1563 N N . GLN A 1 198 ? -0.988 12 21.703 1 97.94 198 GLN A N 1
ATOM 1564 C CA . GLN A 1 198 ? 0.357 12.469 22.031 1 97.94 198 GLN A CA 1
ATOM 1565 C C . GLN A 1 198 ? 1.264 12.398 20.797 1 97.94 198 GLN A C 1
ATOM 1567 O O . GLN A 1 198 ? 2.09 13.289 20.594 1 97.94 198 GLN A O 1
ATOM 1572 N N . TRP A 1 199 ? 1.15 11.32 20.047 1 98.69 199 TRP A N 1
ATOM 1573 C CA . TRP A 1 199 ? 1.887 11.125 18.797 1 98.69 199 TRP A CA 1
ATOM 1574 C C . TRP A 1 199 ? 1.625 12.273 17.828 1 98.69 199 TRP A C 1
ATOM 1576 O O . TRP A 1 199 ? 2.559 12.82 17.234 1 98.69 199 TRP A O 1
ATOM 1586 N N . VAL A 1 200 ? 0.384 12.695 17.703 1 98.44 200 VAL A N 1
ATOM 1587 C CA . VAL A 1 200 ? 0.002 13.812 16.844 1 98.44 200 VAL A CA 1
ATOM 1588 C C . VAL A 1 200 ? 0.645 15.102 17.359 1 98.44 200 VAL A C 1
ATOM 1590 O O . VAL A 1 200 ? 1.197 15.875 16.562 1 98.44 200 VAL A O 1
ATOM 1593 N N . GLU A 1 201 ? 0.607 15.32 18.625 1 98.19 201 GLU A N 1
ATOM 1594 C CA . GLU A 1 201 ? 1.203 16.516 19.203 1 98.19 201 GLU A CA 1
ATOM 1595 C C . GLU A 1 201 ? 2.713 16.547 18.984 1 98.19 201 GLU A C 1
ATOM 1597 O O . GLU A 1 201 ? 3.285 17.594 18.688 1 98.19 201 GLU A O 1
ATOM 1602 N N . ASN A 1 202 ? 3.352 15.414 19.219 1 98.69 202 ASN A N 1
ATOM 1603 C CA . ASN A 1 202 ? 4.777 15.32 18.953 1 98.69 202 ASN A CA 1
ATOM 1604 C C . ASN A 1 202 ? 5.094 15.695 17.5 1 98.69 202 ASN A C 1
ATOM 1606 O O . ASN A 1 202 ? 6.062 16.422 17.25 1 98.69 202 ASN A O 1
ATOM 1610 N N . PHE A 1 203 ? 4.297 15.227 16.641 1 98.81 203 PHE A N 1
ATOM 1611 C CA . PHE A 1 203 ? 4.52 15.461 15.211 1 98.81 203 PHE A CA 1
ATOM 1612 C C . PHE A 1 203 ? 4.273 16.922 14.859 1 98.81 203 PHE A C 1
ATOM 1614 O O . PHE A 1 203 ? 5.012 17.5 14.062 1 98.81 203 PHE A O 1
ATOM 1621 N N . LYS A 1 204 ? 3.23 17.5 15.422 1 98.56 204 LYS A N 1
ATOM 1622 C CA . LYS A 1 204 ? 2.961 18.938 15.258 1 98.56 204 LYS A CA 1
ATOM 1623 C C . LYS A 1 204 ? 4.164 19.766 15.672 1 98.56 204 LYS A C 1
ATOM 1625 O O . LYS A 1 204 ? 4.574 20.672 14.945 1 98.56 204 LYS A O 1
ATOM 1630 N N . ALA A 1 205 ? 4.684 19.422 16.75 1 98.44 205 ALA A N 1
ATOM 1631 C CA . ALA A 1 205 ? 5.84 20.141 17.266 1 98.44 205 ALA A CA 1
ATOM 1632 C C . ALA A 1 205 ? 7.039 20 16.328 1 98.44 205 ALA A C 1
ATOM 1634 O O . ALA A 1 205 ? 7.742 20.969 16.047 1 98.44 205 ALA A O 1
ATOM 1635 N N . ALA A 1 206 ? 7.23 18.828 15.828 1 98.44 206 ALA A N 1
ATOM 1636 C CA . ALA A 1 206 ? 8.391 18.531 15 1 98.44 206 ALA A CA 1
ATOM 1637 C C . ALA A 1 206 ? 8.281 19.203 13.633 1 98.44 206 ALA A C 1
ATOM 1639 O O . ALA A 1 206 ? 9.281 19.375 12.938 1 98.44 206 ALA A O 1
ATOM 1640 N N . THR A 1 207 ? 7.066 19.547 13.227 1 98.56 207 THR A N 1
ATOM 1641 C CA . THR A 1 207 ? 6.855 20.062 11.875 1 98.56 207 THR A CA 1
ATOM 1642 C C . THR A 1 207 ? 6.301 21.484 11.922 1 98.56 207 THR A C 1
ATOM 1644 O O . THR A 1 207 ? 5.766 21.984 10.93 1 98.56 207 THR A O 1
ATOM 1647 N N . SER A 1 208 ? 6.328 22.078 13.086 1 97.56 208 SER A N 1
ATOM 1648 C CA . SER A 1 208 ? 5.867 23.453 13.258 1 97.56 208 SER A CA 1
ATOM 1649 C C . SER A 1 208 ? 6.699 24.422 12.422 1 97.56 208 SER A C 1
ATOM 1651 O O . SER A 1 208 ? 7.91 24.25 12.289 1 97.56 208 SER A O 1
ATOM 1653 N N . PRO A 1 209 ? 6.035 25.406 11.867 1 98 209 PRO A N 1
ATOM 1654 C CA . PRO A 1 209 ? 4.621 25.797 11.891 1 98 209 PRO A CA 1
ATOM 1655 C C . PRO A 1 209 ? 3.828 25.219 10.727 1 98 209 PRO A C 1
ATOM 1657 O O . PRO A 1 209 ? 2.627 25.469 10.602 1 98 209 PRO A O 1
ATOM 1660 N N . HIS A 1 210 ? 4.496 24.391 9.938 1 98.69 210 HIS A N 1
ATOM 1661 C CA . HIS A 1 210 ? 3.932 23.984 8.656 1 98.69 210 HIS A CA 1
ATOM 1662 C C . HIS A 1 210 ? 2.717 23.078 8.852 1 98.69 210 HIS A C 1
ATOM 1664 O O . HIS A 1 210 ? 1.784 23.109 8.039 1 98.69 210 HIS A O 1
ATOM 1670 N N . PHE A 1 211 ? 2.666 22.359 9.922 1 98.62 211 PHE A N 1
ATOM 1671 C CA . PHE A 1 211 ? 1.567 21.438 10.203 1 98.62 211 PHE A CA 1
ATOM 1672 C C . PHE A 1 211 ? 0.235 22.172 10.211 1 98.62 211 PHE A C 1
ATOM 1674 O O . PHE A 1 211 ? -0.698 21.797 9.5 1 98.62 211 PHE A O 1
ATOM 1681 N N . GLU A 1 212 ? 0.151 23.234 10.969 1 97.81 212 GLU A N 1
ATOM 1682 C CA . GLU A 1 212 ? -1.088 24 11.102 1 97.81 212 GLU A CA 1
ATOM 1683 C C . GLU A 1 212 ? -1.471 24.672 9.781 1 97.81 212 GLU A C 1
ATOM 1685 O O . GLU A 1 212 ? -2.645 24.688 9.406 1 97.81 212 GLU A O 1
ATOM 1690 N N . GLU A 1 213 ? -0.479 25.156 9.141 1 97.75 213 GLU A N 1
ATOM 1691 C CA . GLU A 1 213 ? -0.72 25.828 7.867 1 97.75 213 GLU A CA 1
ATOM 1692 C C . GLU A 1 213 ? -1.346 24.891 6.848 1 97.75 213 GLU A C 1
ATOM 1694 O O . GLU A 1 213 ? -2.312 25.25 6.172 1 97.75 213 GLU A O 1
ATOM 1699 N N . VAL A 1 214 ? -0.847 23.672 6.75 1 98.44 214 VAL A N 1
ATOM 1700 C CA . VAL A 1 214 ? -1.265 22.719 5.738 1 98.44 214 VAL A CA 1
ATOM 1701 C C . VAL A 1 214 ? -2.666 22.203 6.059 1 98.44 214 VAL A C 1
ATOM 1703 O O . VAL A 1 214 ? -3.439 21.875 5.152 1 98.44 214 VAL A O 1
ATOM 1706 N N . HIS A 1 215 ? -3.08 22.219 7.355 1 98.06 215 HIS A N 1
ATOM 1707 C CA . HIS A 1 215 ? -4.367 21.656 7.766 1 98.06 215 HIS A CA 1
ATOM 1708 C C . HIS A 1 215 ? -5.414 22.75 7.926 1 98.06 215 HIS A C 1
ATOM 1710 O O . HIS A 1 215 ? -6.531 22.484 8.367 1 98.06 215 HIS A O 1
ATOM 1716 N N . GLU A 1 216 ? -5.055 23.984 7.547 1 97.06 216 GLU A N 1
ATOM 1717 C CA . GLU A 1 216 ? -5.961 25.125 7.723 1 97.06 216 GLU A CA 1
ATOM 1718 C C . GLU A 1 216 ? -7.281 24.891 7 1 97.06 216 GLU A C 1
ATOM 1720 O O . GLU A 1 216 ? -8.352 25.141 7.559 1 97.06 216 GLU A O 1
ATOM 1725 N N . LEU A 1 217 ? -7.219 24.438 5.789 1 95.38 217 LEU A N 1
ATOM 1726 C CA . LEU A 1 217 ? -8.43 24.203 5.012 1 95.38 217 LEU A CA 1
ATOM 1727 C C . LEU A 1 217 ? -9.281 23.109 5.641 1 95.38 217 LEU A C 1
ATOM 1729 O O . LEU A 1 217 ? -10.508 23.156 5.586 1 95.38 217 LEU A O 1
ATOM 1733 N N . LEU A 1 218 ? -8.656 22.125 6.172 1 94.81 218 LEU A N 1
ATOM 1734 C CA . LEU A 1 218 ? -9.359 21.047 6.863 1 94.81 218 LEU A CA 1
ATOM 1735 C C . LEU A 1 218 ? -10.141 21.594 8.062 1 94.81 218 LEU A C 1
ATOM 1737 O O . LEU A 1 218 ? -11.305 21.234 8.258 1 94.81 218 LEU A O 1
ATOM 1741 N N . TYR A 1 219 ? -9.523 22.5 8.844 1 94.06 219 TYR A N 1
ATOM 1742 C CA . TYR A 1 219 ? -10.164 23.094 10.008 1 94.06 219 TYR A CA 1
ATOM 1743 C C . TYR A 1 219 ? -11.359 23.953 9.594 1 94.06 219 TYR A C 1
ATOM 1745 O O . TYR A 1 219 ? -12.406 23.922 10.25 1 94.06 219 TYR A O 1
ATOM 1753 N N . LYS A 1 220 ? -11.195 24.609 8.492 1 92.44 220 LYS A N 1
ATOM 1754 C CA . LYS A 1 220 ? -12.289 25.438 7.992 1 92.44 220 LYS A CA 1
ATOM 1755 C C . LYS A 1 220 ? -13.453 24.578 7.516 1 92.44 220 LYS A C 1
ATOM 1757 O O . LYS A 1 220 ? -14.617 24.938 7.723 1 92.44 220 LYS A O 1
ATOM 1762 N N . ALA A 1 221 ? -13.148 23.484 6.859 1 89.25 221 ALA A N 1
ATOM 1763 C CA . ALA A 1 221 ? -14.172 22.578 6.375 1 89.25 221 ALA A CA 1
ATOM 1764 C C . ALA A 1 221 ? -14.961 21.969 7.535 1 89.25 221 ALA A C 1
ATOM 1766 O O . ALA A 1 221 ? -16.172 21.75 7.426 1 89.25 221 ALA A O 1
ATOM 1767 N N . LYS A 1 222 ? -14.273 21.656 8.547 1 86.5 222 LYS A N 1
ATOM 1768 C CA . LYS A 1 222 ? -14.922 21.156 9.758 1 86.5 222 LYS A CA 1
ATOM 1769 C C . LYS A 1 222 ? -16.031 22.094 10.219 1 86.5 222 LYS A C 1
ATOM 1771 O O . LYS A 1 222 ? -17.141 21.656 10.547 1 86.5 222 LYS A O 1
ATOM 1776 N N . ALA A 1 223 ? -15.773 23.312 10.227 1 80.88 223 ALA A N 1
ATOM 1777 C CA . ALA A 1 223 ? -16.734 24.344 10.664 1 80.88 223 ALA A CA 1
ATOM 1778 C C . ALA A 1 223 ? -17.938 24.406 9.719 1 80.88 223 ALA A C 1
ATOM 1780 O O . ALA A 1 223 ? -19.047 24.703 10.148 1 80.88 223 ALA A O 1
ATOM 1781 N N . LYS A 1 224 ? -17.734 24.062 8.492 1 77.88 224 LYS A N 1
ATOM 1782 C CA . LYS A 1 224 ? -18.781 24.109 7.484 1 77.88 224 LYS A CA 1
ATOM 1783 C C . LYS A 1 224 ? -19.703 22.906 7.578 1 77.88 224 LYS A C 1
ATOM 1785 O O . LYS A 1 224 ? -20.922 23.016 7.449 1 77.88 224 LYS A O 1
ATOM 1790 N N . PHE A 1 225 ? -19.078 21.719 7.75 1 76.62 225 PHE A N 1
ATOM 1791 C CA . PHE A 1 225 ? -19.844 20.484 7.73 1 76.62 225 PHE A CA 1
ATOM 1792 C C . PHE A 1 225 ? -20.516 20.234 9.078 1 76.62 225 PHE A C 1
ATOM 1794 O O . PHE A 1 225 ? -21.516 19.531 9.156 1 76.62 225 PHE A O 1
ATOM 1801 N N . HIS A 1 226 ? -19.938 20.734 10.094 1 72.19 226 HIS A N 1
ATOM 1802 C CA . HIS A 1 226 ? -20.5 20.609 11.438 1 72.19 226 HIS A CA 1
ATOM 1803 C C . HIS A 1 226 ? -20.484 21.953 12.172 1 72.19 226 HIS A C 1
ATOM 1805 O O . HIS A 1 226 ? -19.672 22.172 13.062 1 72.19 226 HIS A O 1
ATOM 1811 N N . PRO A 1 227 ? -21.422 22.828 11.68 1 54.78 227 PRO A N 1
ATOM 1812 C CA . PRO A 1 227 ? -21.484 24.109 12.359 1 54.78 227 PRO A CA 1
ATOM 1813 C C . PRO A 1 227 ? -21.812 23.984 13.852 1 54.78 227 PRO A C 1
ATOM 1815 O O . PRO A 1 227 ? -22.484 23.031 14.258 1 54.78 227 PRO A O 1
ATOM 1818 N N . HIS A 1 228 ? -21 24.484 14.695 1 50.34 228 HIS A N 1
ATOM 1819 C CA . HIS A 1 228 ? -21.281 24.484 16.125 1 50.34 228 HIS A CA 1
ATOM 1820 C C . HIS A 1 228 ? -22.75 24.781 16.406 1 50.34 228 HIS A C 1
ATOM 1822 O O . HIS A 1 228 ? -23.375 25.547 15.656 1 50.34 228 HIS A O 1
ATOM 1828 N N . MET B 1 1 ? 22.266 -16.953 8.828 1 72 1 MET B N 1
ATOM 1829 C CA . MET B 1 1 ? 20.953 -17.516 9.148 1 72 1 MET B CA 1
ATOM 1830 C C . MET B 1 1 ? 20.109 -17.641 7.891 1 72 1 MET B C 1
ATOM 1832 O O . MET B 1 1 ? 20.234 -16.828 6.965 1 72 1 MET B O 1
ATOM 1836 N N . THR B 1 2 ? 19.391 -18.844 7.77 1 90.5 2 THR B N 1
ATOM 1837 C CA . THR B 1 2 ? 18.578 -19.141 6.602 1 90.5 2 THR B CA 1
ATOM 1838 C C . THR B 1 2 ? 17.281 -18.344 6.625 1 90.5 2 THR B C 1
ATOM 1840 O O . THR B 1 2 ? 16.641 -18.188 7.672 1 90.5 2 THR B O 1
ATOM 1843 N N . LEU B 1 3 ? 16.969 -17.656 5.574 1 98.12 3 LEU B N 1
ATOM 1844 C CA . LEU B 1 3 ? 15.703 -16.922 5.43 1 98.12 3 LEU B CA 1
ATOM 1845 C C . LEU B 1 3 ? 14.516 -17.859 5.672 1 98.12 3 LEU B C 1
ATOM 1847 O O . LEU B 1 3 ? 14.414 -18.922 5.051 1 98.12 3 LEU B O 1
ATOM 1851 N N . LYS B 1 4 ? 13.68 -17.484 6.66 1 98.88 4 LYS B N 1
ATOM 1852 C CA . LYS B 1 4 ? 12.406 -18.172 6.867 1 98.88 4 LYS B CA 1
ATOM 1853 C C . LYS B 1 4 ? 11.258 -17.391 6.219 1 98.88 4 LYS B C 1
ATOM 1855 O O . LYS B 1 4 ? 11.156 -16.172 6.367 1 98.88 4 LYS B O 1
ATOM 1860 N N . VAL B 1 5 ? 10.445 -18.094 5.496 1 98.88 5 VAL B N 1
ATOM 1861 C CA . VAL B 1 5 ? 9.273 -17.516 4.832 1 98.88 5 VAL B CA 1
ATOM 1862 C C . VAL B 1 5 ? 8.016 -18.203 5.34 1 98.88 5 VAL B C 1
ATOM 1864 O O . VAL B 1 5 ? 7.805 -19.406 5.094 1 98.88 5 VAL B O 1
ATOM 1867 N N . TYR B 1 6 ? 7.207 -17.484 6.113 1 98.94 6 TYR B N 1
ATOM 1868 C CA . TYR B 1 6 ? 5.953 -17.969 6.676 1 98.94 6 TYR B CA 1
ATOM 1869 C C . TYR B 1 6 ? 4.793 -17.719 5.719 1 98.94 6 TYR B C 1
ATOM 1871 O O . TYR B 1 6 ? 4.457 -16.578 5.43 1 98.94 6 TYR B O 1
ATOM 1879 N N . VAL B 1 7 ? 4.168 -18.859 5.238 1 98.69 7 VAL B N 1
ATOM 1880 C CA . VAL B 1 7 ? 3.234 -18.656 4.137 1 98.69 7 VAL B CA 1
ATOM 1881 C C . VAL B 1 7 ? 2.09 -19.672 4.238 1 98.69 7 VAL B C 1
ATOM 1883 O O . VAL B 1 7 ? 2.213 -20.688 4.922 1 98.69 7 VAL B O 1
ATOM 1886 N N . ASP B 1 8 ? 0.995 -19.344 3.73 1 97.81 8 ASP B N 1
ATOM 1887 C CA . ASP B 1 8 ? -0.031 -20.234 3.184 1 97.81 8 ASP B CA 1
ATOM 1888 C C . ASP B 1 8 ? -0.141 -20.078 1.669 1 97.81 8 ASP B C 1
ATOM 1890 O O . ASP B 1 8 ? -0.526 -19.016 1.176 1 97.81 8 ASP B O 1
ATOM 1894 N N . ARG B 1 9 ? 0.161 -21.078 0.867 1 96.44 9 ARG B N 1
ATOM 1895 C CA . ARG B 1 9 ? 0.292 -20.922 -0.579 1 96.44 9 ARG B CA 1
ATOM 1896 C C . ARG B 1 9 ? -1.069 -20.703 -1.231 1 96.44 9 ARG B C 1
ATOM 1898 O O . ARG B 1 9 ? -1.15 -20.422 -2.43 1 96.44 9 ARG B O 1
ATOM 1905 N N . LEU B 1 10 ? -2.135 -20.766 -0.448 1 93.62 10 LEU B N 1
ATOM 1906 C CA . LEU B 1 10 ? -3.422 -20.344 -0.986 1 93.62 10 LEU B CA 1
ATOM 1907 C C . LEU B 1 10 ? -3.529 -18.828 -0.999 1 93.62 10 LEU B C 1
ATOM 1909 O O . LEU B 1 10 ? -4.398 -18.266 -1.67 1 93.62 10 LEU B O 1
ATOM 1913 N N . SER B 1 11 ? -2.738 -18.203 -0.23 1 95.19 11 SER B N 1
ATOM 1914 C CA . SER B 1 11 ? -2.662 -16.75 -0.162 1 95.19 11 SER B CA 1
ATOM 1915 C C . SER B 1 11 ? -1.855 -16.188 -1.325 1 95.19 11 SER B C 1
ATOM 1917 O O . SER B 1 11 ? -0.706 -16.578 -1.538 1 95.19 11 SER B O 1
ATOM 1919 N N . GLU B 1 12 ? -2.459 -15.273 -2.062 1 96.62 12 GLU B N 1
ATOM 1920 C CA . GLU B 1 12 ? -1.795 -14.734 -3.246 1 96.62 12 GLU B CA 1
ATOM 1921 C C . GLU B 1 12 ? -0.521 -13.984 -2.869 1 96.62 12 GLU B C 1
ATOM 1923 O O . GLU B 1 12 ? 0.495 -14.086 -3.561 1 96.62 12 GLU B O 1
ATOM 1928 N N . PRO B 1 13 ? -0.49 -13.188 -1.76 1 98.19 13 PRO B N 1
ATOM 1929 C CA . PRO B 1 13 ? 0.777 -12.539 -1.415 1 98.19 13 PRO B CA 1
ATOM 1930 C C . PRO B 1 13 ? 1.844 -13.531 -0.959 1 98.19 13 PRO B C 1
ATOM 1932 O O . PRO B 1 13 ? 3.039 -13.281 -1.135 1 98.19 13 PRO B O 1
ATOM 1935 N N . SER B 1 14 ? 1.45 -14.641 -0.345 1 98.69 14 SER B N 1
ATOM 1936 C CA . SER B 1 14 ? 2.398 -15.688 0.021 1 98.69 14 SER B CA 1
ATOM 1937 C C . SER B 1 14 ? 3.047 -16.297 -1.215 1 98.69 14 SER B C 1
ATOM 1939 O O . SER B 1 14 ? 4.27 -16.469 -1.264 1 98.69 14 SER B O 1
ATOM 1941 N N . ARG B 1 15 ? 2.205 -16.609 -2.184 1 98.75 15 ARG B N 1
ATOM 1942 C CA . ARG B 1 15 ? 2.734 -17.188 -3.414 1 98.75 15 ARG B CA 1
ATOM 1943 C C . ARG B 1 15 ? 3.719 -16.234 -4.09 1 98.75 15 ARG B C 1
ATOM 1945 O O . ARG B 1 15 ? 4.719 -16.672 -4.664 1 98.75 15 ARG B O 1
ATOM 1952 N N . ALA B 1 16 ? 3.469 -14.961 -4.027 1 98.94 16 ALA B N 1
ATOM 1953 C CA . ALA B 1 16 ? 4.375 -13.977 -4.625 1 98.94 16 ALA B CA 1
ATOM 1954 C C . ALA B 1 16 ? 5.762 -14.062 -3.998 1 98.94 16 ALA B C 1
ATOM 1956 O O . ALA B 1 16 ? 6.773 -14.031 -4.703 1 98.94 16 ALA B O 1
ATOM 1957 N N . ILE B 1 17 ? 5.828 -14.18 -2.643 1 98.94 17 ILE B N 1
ATOM 1958 C CA . ILE B 1 17 ? 7.113 -14.227 -1.952 1 98.94 17 ILE B CA 1
ATOM 1959 C C . ILE B 1 17 ? 7.84 -15.523 -2.299 1 98.94 17 ILE B C 1
ATOM 1961 O O . ILE B 1 17 ? 9.031 -15.508 -2.619 1 98.94 17 ILE B O 1
ATOM 1965 N N . VAL B 1 18 ? 7.121 -16.641 -2.254 1 98.94 18 VAL B N 1
ATOM 1966 C CA . VAL B 1 18 ? 7.723 -17.938 -2.537 1 98.94 18 VAL B CA 1
ATOM 1967 C C . VAL B 1 18 ? 8.242 -17.969 -3.975 1 98.94 18 VAL B C 1
ATOM 1969 O O . VAL B 1 18 ? 9.375 -18.391 -4.227 1 98.94 18 VAL B O 1
ATOM 1972 N N . LEU B 1 19 ? 7.43 -17.5 -4.922 1 98.94 19 LEU B N 1
ATOM 1973 C CA . LEU B 1 19 ? 7.82 -17.469 -6.328 1 98.94 19 LEU B CA 1
ATOM 1974 C C . LEU B 1 19 ? 9.062 -16.609 -6.527 1 98.94 19 LEU B C 1
ATOM 1976 O O . LEU B 1 19 ? 9.977 -16.984 -7.25 1 98.94 19 LEU B O 1
ATOM 1980 N N . PHE B 1 20 ? 9.117 -15.438 -5.902 1 98.94 20 PHE B N 1
ATOM 1981 C CA . PHE B 1 20 ? 10.266 -14.547 -5.996 1 98.94 20 PHE B CA 1
ATOM 1982 C C . PHE B 1 20 ? 11.539 -15.258 -5.551 1 98.94 20 PHE B C 1
ATOM 1984 O O . PHE B 1 20 ? 12.57 -15.18 -6.227 1 98.94 20 PHE B O 1
ATOM 1991 N N . CYS B 1 21 ? 11.453 -15.914 -4.371 1 98.88 21 CYS B N 1
ATOM 1992 C CA . CYS B 1 21 ? 12.609 -16.609 -3.828 1 98.88 21 CYS B CA 1
ATOM 1993 C C . CYS B 1 21 ? 13.078 -17.703 -4.773 1 98.88 21 CYS B C 1
ATOM 1995 O O . CYS B 1 21 ? 14.273 -17.828 -5.047 1 98.88 21 CYS B O 1
ATOM 1997 N N . LYS B 1 22 ? 12.156 -18.453 -5.293 1 98.75 22 LYS B N 1
ATOM 1998 C CA . LYS B 1 22 ? 12.5 -19.594 -6.141 1 98.75 22 LYS B CA 1
ATOM 1999 C C . LYS B 1 22 ? 13.102 -19.125 -7.465 1 98.75 22 LYS B C 1
ATOM 2001 O O . LYS B 1 22 ? 14.141 -19.641 -7.891 1 98.75 22 LYS B O 1
ATOM 2006 N N . VAL B 1 23 ? 12.492 -18.172 -8.094 1 98.69 23 VAL B N 1
ATOM 2007 C CA . VAL B 1 23 ? 12.938 -17.688 -9.398 1 98.69 23 VAL B CA 1
ATOM 2008 C C . VAL B 1 23 ? 14.336 -17.094 -9.273 1 98.69 23 VAL B C 1
ATOM 2010 O O . VAL B 1 23 ? 15.133 -17.172 -10.211 1 98.69 23 VAL B O 1
ATOM 2013 N N . ASN B 1 24 ? 14.688 -16.547 -8.133 1 98.56 24 ASN B N 1
ATOM 2014 C CA . ASN B 1 24 ? 15.961 -15.852 -7.961 1 98.56 24 ASN B CA 1
ATOM 2015 C C . ASN B 1 24 ? 16.953 -16.703 -7.172 1 98.56 24 ASN B C 1
ATOM 2017 O O . ASN B 1 24 ? 17.984 -16.188 -6.703 1 98.56 24 ASN B O 1
ATOM 2021 N N . ASP B 1 25 ? 16.656 -17.938 -6.914 1 97.56 25 ASP B N 1
ATOM 2022 C CA . ASP B 1 25 ? 17.531 -18.906 -6.266 1 97.56 25 ASP B CA 1
ATOM 2023 C C . ASP B 1 25 ? 17.953 -18.438 -4.875 1 97.56 25 ASP B C 1
ATOM 2025 O O . ASP B 1 25 ? 19.125 -18.531 -4.508 1 97.56 25 ASP B O 1
ATOM 2029 N N . ILE B 1 26 ? 17.062 -17.812 -4.199 1 98.06 26 ILE B N 1
ATOM 2030 C CA . ILE B 1 26 ? 17.266 -17.469 -2.799 1 98.06 26 ILE B CA 1
ATOM 2031 C C . ILE B 1 26 ? 16.953 -18.672 -1.913 1 98.06 26 ILE B C 1
ATOM 2033 O O . ILE B 1 26 ? 15.852 -19.219 -1.962 1 98.06 26 ILE B O 1
ATOM 2037 N N . ASP B 1 27 ? 17.922 -19.094 -1.16 1 97.25 27 ASP B N 1
ATOM 2038 C CA . ASP B 1 27 ? 17.688 -20.188 -0.213 1 97.25 27 ASP B CA 1
ATOM 2039 C C . ASP B 1 27 ? 16.781 -19.734 0.929 1 97.25 27 ASP B C 1
ATOM 2041 O O . ASP B 1 27 ? 17.016 -18.688 1.541 1 97.25 27 ASP B O 1
ATOM 2045 N N . PHE B 1 28 ? 15.711 -20.562 1.126 1 98.38 28 PHE B N 1
ATOM 2046 C CA . PHE B 1 28 ? 14.789 -20.219 2.207 1 98.38 28 PHE B CA 1
ATOM 2047 C C . PHE B 1 28 ? 14.141 -21.469 2.791 1 98.38 28 PHE B C 1
ATOM 2049 O O . PHE B 1 28 ? 14.086 -22.5 2.133 1 98.38 28 PHE B O 1
ATOM 2056 N N . GLU B 1 29 ? 13.797 -21.328 4.023 1 98.69 29 GLU B N 1
ATOM 2057 C CA . GLU B 1 29 ? 12.93 -22.312 4.688 1 98.69 29 GLU B CA 1
ATOM 2058 C C . GLU B 1 29 ? 11.469 -21.875 4.641 1 98.69 29 GLU B C 1
ATOM 2060 O O . GLU B 1 29 ? 11.117 -20.812 5.156 1 98.69 29 GLU B O 1
ATOM 2065 N N . GLU B 1 30 ? 10.695 -22.656 3.984 1 98.5 30 GLU B N 1
ATOM 2066 C CA . GLU B 1 30 ? 9.266 -22.375 3.951 1 98.5 30 GLU B CA 1
ATOM 2067 C C . GLU B 1 30 ? 8.57 -22.906 5.199 1 98.5 30 GLU B C 1
ATOM 2069 O O . GLU B 1 30 ? 8.664 -24.094 5.508 1 98.5 30 GLU B O 1
ATOM 2074 N N . VAL B 1 31 ? 7.949 -22.062 5.965 1 98.75 31 VAL B N 1
ATOM 2075 C CA . VAL B 1 31 ? 7.156 -22.422 7.137 1 98.75 31 VAL B CA 1
ATOM 2076 C C . VAL B 1 31 ? 5.672 -22.25 6.832 1 98.75 31 VAL B C 1
ATOM 2078 O O . VAL B 1 31 ? 5.18 -21.125 6.719 1 98.75 31 VAL B O 1
ATOM 2081 N N . THR B 1 32 ? 4.996 -23.344 6.746 1 98.38 32 THR B N 1
ATOM 2082 C CA . THR B 1 32 ? 3.582 -23.297 6.383 1 98.38 32 THR B CA 1
ATOM 2083 C C . THR B 1 32 ? 2.73 -22.859 7.57 1 98.38 32 THR B C 1
ATOM 2085 O O . THR B 1 32 ? 2.857 -23.422 8.664 1 98.38 32 THR B O 1
ATOM 2088 N N . ILE B 1 33 ? 1.957 -21.844 7.398 1 98.38 33 ILE B N 1
ATOM 2089 C CA . ILE B 1 33 ? 0.943 -21.375 8.336 1 98.38 33 ILE B CA 1
ATOM 2090 C C . ILE B 1 33 ? -0.446 -21.75 7.824 1 98.38 33 ILE B C 1
ATOM 2092 O O . ILE B 1 33 ? -0.918 -21.188 6.836 1 98.38 33 ILE B O 1
ATOM 2096 N N . ASP B 1 34 ? -1.144 -22.719 8.484 1 96.06 34 ASP B N 1
ATOM 2097 C CA . ASP B 1 34 ? -2.477 -23.141 8.07 1 96.06 34 ASP B CA 1
ATOM 2098 C C . ASP B 1 34 ? -3.539 -22.141 8.516 1 96.06 34 ASP B C 1
ATOM 2100 O O . ASP B 1 34 ? -3.959 -22.156 9.68 1 96.06 34 ASP B O 1
ATOM 2104 N N . LEU B 1 35 ? -4.043 -21.406 7.633 1 92.81 35 LEU B N 1
ATOM 2105 C CA . LEU B 1 35 ? -5.012 -20.359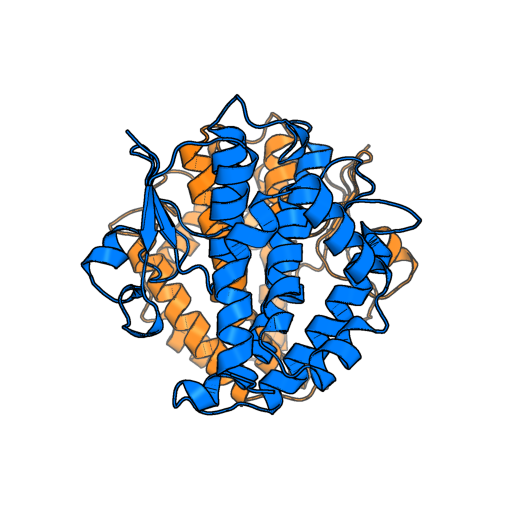 7.953 1 92.81 35 LEU B CA 1
ATOM 2106 C C . LEU B 1 35 ? -6.344 -20.984 8.383 1 92.81 35 LEU B C 1
ATOM 2108 O O . LEU B 1 35 ? -7.051 -20.406 9.219 1 92.81 35 LEU B O 1
ATOM 2112 N N . PHE B 1 36 ? -6.695 -22.062 7.77 1 88.31 36 PHE B N 1
ATOM 2113 C CA . PHE B 1 36 ? -7.965 -22.719 8.078 1 88.31 36 PHE B CA 1
ATOM 2114 C C . PHE B 1 36 ? -7.969 -23.234 9.516 1 88.31 36 PHE B C 1
ATOM 2116 O O . PHE B 1 36 ? -9.016 -23.25 10.172 1 88.31 36 PHE B O 1
ATOM 2123 N N . LYS B 1 37 ? -6.816 -23.625 10.016 1 92.94 37 LYS B N 1
ATOM 2124 C CA . LYS B 1 37 ? -6.699 -24.109 11.391 1 92.94 37 LYS B CA 1
ATOM 2125 C C . LYS B 1 37 ? -6.422 -22.969 12.359 1 92.94 37 LYS B C 1
ATOM 2127 O O . LYS B 1 37 ? -6.219 -23.188 13.555 1 92.94 37 LYS B O 1
ATOM 2132 N N . GLY B 1 38 ? -6.27 -21.75 11.836 1 94.62 38 GLY B N 1
ATOM 2133 C CA . GLY B 1 38 ? -6.105 -20.578 12.672 1 94.62 38 GLY B CA 1
ATOM 2134 C C . GLY B 1 38 ? -4.691 -20.406 13.195 1 94.62 38 GLY B C 1
ATOM 2135 O O . GLY B 1 38 ? -4.465 -19.703 14.18 1 94.62 38 GLY B O 1
ATOM 2136 N N . GLN B 1 39 ? -3.721 -20.984 12.594 1 97.81 39 GLN B N 1
ATOM 2137 C CA . GLN B 1 39 ? -2.344 -20.922 13.07 1 97.81 39 GLN B CA 1
ATOM 2138 C C . GLN B 1 39 ? -1.815 -19.484 13.039 1 97.81 39 GLN B C 1
ATOM 2140 O O . GLN B 1 39 ? -0.946 -19.125 13.836 1 97.81 39 GLN B O 1
ATOM 2145 N N . HIS B 1 40 ? -2.387 -18.656 12.172 1 97.62 40 HIS B N 1
ATOM 2146 C CA . HIS B 1 40 ? -1.95 -17.266 12.047 1 97.62 40 HIS B CA 1
ATOM 2147 C C . HIS B 1 40 ? -2.406 -16.438 13.234 1 97.62 40 HIS B C 1
ATOM 2149 O O . HIS B 1 40 ? -1.942 -15.305 13.422 1 97.62 40 HIS B O 1
ATOM 2155 N N . LYS B 1 41 ? -3.211 -17.031 14.094 1 97.38 41 LYS B N 1
ATOM 2156 C CA . LYS B 1 41 ? -3.764 -16.281 15.219 1 97.38 41 LYS B CA 1
ATOM 2157 C C . LYS B 1 41 ? -3.08 -16.672 16.531 1 97.38 41 LYS B C 1
ATOM 2159 O O . LYS B 1 41 ? -3.357 -16.094 17.578 1 97.38 41 LYS B O 1
ATOM 2164 N N . THR B 1 42 ? -2.189 -17.609 16.5 1 98.19 42 THR B N 1
ATOM 2165 C CA . THR B 1 42 ? -1.531 -18.078 17.703 1 98.19 42 THR B CA 1
ATOM 2166 C C . THR B 1 42 ? -0.556 -17.031 18.234 1 98.19 42 THR B C 1
ATOM 2168 O O . THR B 1 42 ? 0.02 -16.266 17.453 1 98.19 42 THR B O 1
ATOM 2171 N N . PRO B 1 43 ? -0.357 -16.984 19.547 1 97.81 43 PRO B N 1
ATOM 2172 C CA . PRO B 1 43 ? 0.634 -16.062 20.125 1 97.81 43 PRO B CA 1
ATOM 2173 C C . PRO B 1 43 ? 2.035 -16.297 19.562 1 97.81 43 PRO B C 1
ATOM 2175 O O . PRO B 1 43 ? 2.787 -15.328 19.359 1 97.81 43 PRO B O 1
ATOM 2178 N N . GLU B 1 44 ? 2.359 -17.5 19.312 1 97.88 44 GLU B N 1
ATOM 2179 C CA . GLU B 1 44 ? 3.674 -17.828 18.766 1 97.88 44 GLU B CA 1
ATOM 2180 C C . GLU B 1 44 ? 3.879 -17.188 17.406 1 97.88 44 GLU B C 1
ATOM 2182 O O . GLU B 1 44 ? 4.922 -16.578 17.141 1 97.88 44 GLU B O 1
ATOM 2187 N N . TYR B 1 45 ? 2.865 -17.328 16.516 1 98.5 45 TYR B N 1
ATOM 2188 C CA . TYR B 1 45 ? 3.021 -16.75 15.188 1 98.5 45 TYR B CA 1
ATOM 2189 C C . TYR B 1 45 ? 2.982 -15.219 15.25 1 98.5 45 TYR B C 1
ATOM 2191 O O . TYR B 1 45 ? 3.658 -14.547 14.469 1 98.5 45 TYR B O 1
ATOM 2199 N N . LYS B 1 46 ? 2.248 -14.688 16.172 1 98.06 46 LYS B N 1
ATOM 2200 C CA . LYS B 1 46 ? 2.119 -13.234 16.281 1 98.06 46 LYS B CA 1
ATOM 2201 C C . LYS B 1 46 ? 3.436 -12.602 16.719 1 98.06 46 LYS B C 1
ATOM 2203 O O . LYS B 1 46 ? 3.615 -11.391 16.594 1 98.06 46 LYS B O 1
ATOM 2208 N N . GLU B 1 47 ? 4.355 -13.375 17.25 1 97.44 47 GLU B N 1
ATOM 2209 C CA . GLU B 1 47 ? 5.707 -12.883 17.5 1 97.44 47 GLU B CA 1
ATOM 2210 C C . GLU B 1 47 ? 6.461 -12.625 16.203 1 97.44 47 GLU B C 1
ATOM 2212 O O . GLU B 1 47 ? 7.441 -11.875 16.188 1 97.44 47 GLU B O 1
ATOM 2217 N N . ILE B 1 48 ? 6.02 -13.281 15.117 1 98.19 48 ILE B N 1
ATOM 2218 C CA . ILE B 1 48 ? 6.617 -13.102 13.797 1 98.19 48 ILE B CA 1
ATOM 2219 C C . ILE B 1 48 ? 5.902 -11.984 13.047 1 98.19 48 ILE B C 1
ATOM 2221 O O . ILE B 1 48 ? 6.539 -11.055 12.547 1 98.19 48 ILE B O 1
ATOM 2225 N N . ASN B 1 49 ? 4.652 -12.062 13.039 1 98.62 49 ASN B N 1
ATOM 2226 C CA . ASN B 1 49 ? 3.803 -11.031 12.453 1 98.62 49 ASN B CA 1
ATOM 2227 C C . ASN B 1 49 ? 2.676 -10.633 13.406 1 98.62 49 ASN B C 1
ATOM 2229 O O . ASN B 1 49 ? 1.646 -11.312 13.469 1 98.62 49 ASN B O 1
ATOM 2233 N N . PRO B 1 50 ? 2.793 -9.5 14.031 1 98.06 50 PRO B N 1
ATOM 2234 C CA . PRO B 1 50 ? 1.789 -9.078 15.008 1 98.06 50 PRO B CA 1
ATOM 2235 C C . PRO B 1 50 ? 0.414 -8.852 14.383 1 98.06 50 PRO B C 1
ATOM 2237 O O . PRO B 1 50 ? -0.587 -8.766 15.102 1 98.06 50 PRO B O 1
ATOM 2240 N N . MET B 1 51 ? 0.304 -8.758 13.039 1 98.12 51 MET B N 1
ATOM 2241 C CA . MET B 1 51 ? -0.982 -8.586 12.375 1 98.12 51 MET B CA 1
ATOM 2242 C C . MET B 1 51 ? -1.719 -9.914 12.266 1 98.12 51 MET B C 1
ATOM 2244 O O . MET B 1 51 ? -2.906 -9.945 11.938 1 98.12 51 MET B O 1
ATOM 2248 N N . GLY B 1 52 ? -0.976 -11.031 12.5 1 98.06 52 GLY B N 1
ATOM 2249 C CA . GLY B 1 52 ? -1.589 -12.344 12.383 1 98.06 52 GLY B CA 1
ATOM 2250 C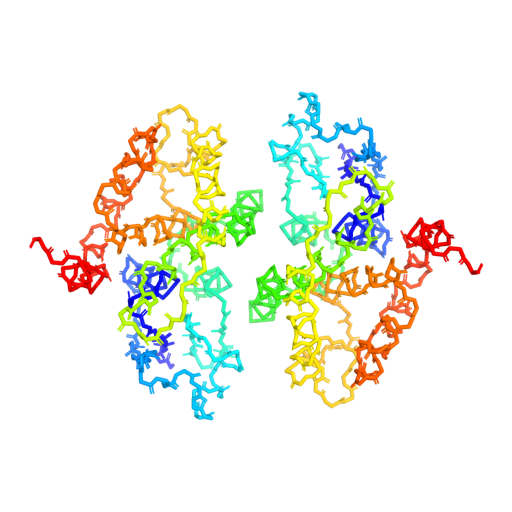 C . GLY B 1 52 ? -1.995 -12.688 10.961 1 98.06 52 GLY B C 1
ATOM 2251 O O . GLY B 1 52 ? -3.035 -13.312 10.742 1 98.06 52 GLY B O 1
ATOM 2252 N N . GLN B 1 53 ? -1.242 -12.234 10.047 1 97.69 53 GLN B N 1
ATOM 2253 C CA . GLN B 1 53 ? -1.485 -12.508 8.641 1 97.69 53 GLN B CA 1
ATOM 2254 C C . GLN B 1 53 ? -0.263 -13.148 7.984 1 97.69 53 GLN B C 1
ATOM 2256 O O . GLN B 1 53 ? 0.798 -13.25 8.602 1 97.69 53 GLN B O 1
ATOM 2261 N N . VAL B 1 54 ? -0.43 -13.688 6.824 1 98.38 54 VAL B N 1
ATOM 2262 C CA . VAL B 1 54 ? 0.666 -14.156 5.98 1 98.38 54 VAL B CA 1
ATOM 2263 C C . VAL B 1 54 ? 0.728 -13.328 4.703 1 98.38 54 VAL B C 1
ATOM 2265 O O . VAL B 1 54 ? -0.279 -12.758 4.277 1 98.38 54 VAL B O 1
ATOM 2268 N N . PRO B 1 55 ? 1.918 -13.203 4.07 1 98.81 55 PRO B N 1
ATOM 2269 C CA . PRO B 1 55 ? 3.217 -13.773 4.422 1 98.81 55 PRO B CA 1
ATOM 2270 C C . PRO B 1 55 ? 3.965 -12.953 5.469 1 98.81 55 PRO B C 1
ATOM 2272 O O . PRO B 1 55 ? 3.568 -11.82 5.766 1 98.81 55 PRO B O 1
ATOM 2275 N N . ALA B 1 56 ? 4.93 -13.508 6.07 1 98.94 56 ALA B N 1
ATOM 2276 C CA . ALA B 1 56 ? 5.973 -12.844 6.844 1 98.94 56 ALA B CA 1
ATOM 2277 C C . ALA B 1 56 ? 7.328 -13.508 6.629 1 98.94 56 ALA B C 1
ATOM 2279 O O . ALA B 1 56 ? 7.402 -14.641 6.148 1 98.94 56 ALA B O 1
ATOM 2280 N N . ILE B 1 57 ? 8.391 -12.789 6.891 1 98.88 57 ILE B N 1
ATOM 2281 C CA . ILE B 1 57 ? 9.719 -13.391 6.789 1 98.88 57 ILE B CA 1
ATOM 2282 C C . ILE B 1 57 ? 10.508 -13.109 8.062 1 98.88 57 ILE B C 1
ATOM 2284 O O . ILE B 1 57 ? 10.18 -12.195 8.812 1 98.88 57 ILE B O 1
ATOM 2288 N N . ASP B 1 58 ? 11.445 -13.898 8.328 1 98.62 58 ASP B N 1
ATOM 2289 C CA . ASP B 1 58 ? 12.477 -13.734 9.344 1 98.62 58 ASP B CA 1
ATOM 2290 C C . ASP B 1 58 ? 13.852 -14.086 8.781 1 98.62 58 ASP B C 1
ATOM 2292 O O . ASP B 1 58 ? 14.141 -15.258 8.508 1 98.62 58 ASP B O 1
ATOM 2296 N N . ASP B 1 59 ? 14.719 -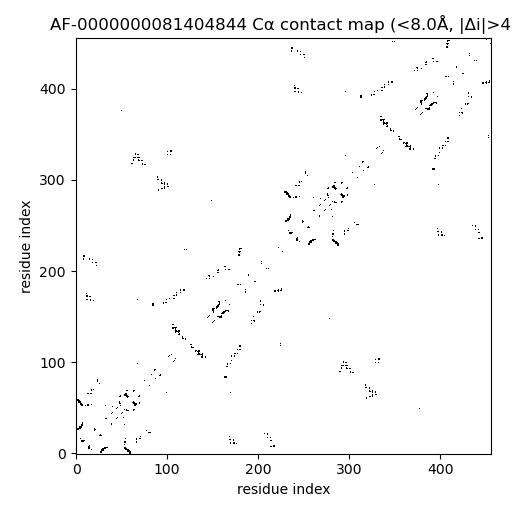13.078 8.586 1 96.69 59 ASP B N 1
ATOM 2297 C CA . ASP B 1 59 ? 16.031 -13.383 8.039 1 96.69 59 ASP B CA 1
ATOM 2298 C C . ASP B 1 59 ? 17.125 -13.18 9.086 1 96.69 59 ASP B C 1
ATOM 2300 O O . ASP B 1 59 ? 18.312 -13.07 8.75 1 96.69 59 ASP B O 1
ATOM 2304 N N . GLY B 1 60 ? 16.781 -13.148 10.328 1 95.19 60 GLY B N 1
ATOM 2305 C CA . GLY B 1 60 ? 17.719 -12.93 11.414 1 95.19 60 GLY B CA 1
ATOM 2306 C C . GLY B 1 60 ? 17.906 -11.469 11.758 1 95.19 60 GLY B C 1
ATOM 2307 O O . GLY B 1 60 ? 17.922 -11.094 12.93 1 95.19 60 GLY B O 1
ATOM 2308 N N . ARG B 1 61 ? 17.984 -10.562 10.805 1 95 61 ARG B N 1
ATOM 2309 C CA . ARG B 1 61 ? 18.141 -9.117 10.984 1 95 61 ARG B CA 1
ATOM 2310 C C . ARG B 1 61 ? 16.797 -8.438 11.211 1 95 61 ARG B C 1
ATOM 2312 O O . ARG B 1 61 ? 16.734 -7.391 11.867 1 95 61 ARG B O 1
ATOM 2319 N N . ILE B 1 62 ? 15.766 -9.039 10.602 1 97.25 62 ILE B N 1
ATOM 2320 C CA . ILE B 1 62 ? 14.461 -8.391 10.609 1 97.25 62 ILE B CA 1
ATOM 2321 C C . ILE B 1 62 ? 13.359 -9.438 10.5 1 97.25 62 ILE B C 1
ATOM 2323 O O . ILE B 1 62 ? 13.5 -10.422 9.766 1 97.25 62 ILE B O 1
ATOM 2327 N N . LYS B 1 63 ? 12.32 -9.336 11.281 1 98.56 63 LYS B N 1
ATOM 2328 C CA . LYS B 1 63 ? 11.016 -9.914 10.992 1 98.56 63 LYS B CA 1
ATOM 2329 C C . LYS B 1 63 ? 10.125 -8.914 10.258 1 98.56 63 LYS B C 1
ATOM 2331 O O . LYS B 1 63 ? 9.961 -7.777 10.703 1 98.56 63 LYS B O 1
ATOM 2336 N N . LEU B 1 64 ? 9.609 -9.32 9.109 1 98.81 64 LEU B N 1
ATOM 2337 C CA . LEU B 1 64 ? 8.953 -8.367 8.227 1 98.81 64 LEU B CA 1
ATOM 2338 C C . LEU B 1 64 ? 7.656 -8.945 7.668 1 98.81 64 LEU B C 1
ATOM 2340 O O . LEU B 1 64 ? 7.609 -10.109 7.266 1 98.81 64 LEU B O 1
ATOM 2344 N N . PHE B 1 65 ? 6.617 -8.07 7.715 1 98.75 65 PHE B N 1
ATOM 2345 C CA . PHE B 1 65 ? 5.355 -8.414 7.066 1 98.75 65 PHE B CA 1
ATOM 2346 C C . PHE B 1 65 ? 5.008 -7.395 5.988 1 98.75 65 PHE B C 1
ATOM 2348 O O . PHE B 1 65 ? 5.762 -6.449 5.75 1 98.75 65 PHE B O 1
ATOM 2355 N N . GLU B 1 66 ? 3.867 -7.625 5.344 1 98.69 66 GLU B N 1
ATOM 2356 C CA . GLU B 1 66 ? 3.443 -6.906 4.145 1 98.69 66 GLU B CA 1
ATOM 2357 C C . GLU B 1 66 ? 4.23 -7.359 2.92 1 98.69 66 GLU B C 1
ATOM 2359 O O . GLU B 1 66 ? 5.438 -7.117 2.828 1 98.69 66 GLU B O 1
ATOM 2364 N N . SER B 1 67 ? 3.555 -7.945 1.989 1 98.75 67 SER B N 1
ATOM 2365 C CA . SER B 1 67 ? 4.195 -8.656 0.887 1 98.75 67 SER B CA 1
ATOM 2366 C C . SER B 1 67 ? 5.016 -7.711 0.02 1 98.75 67 SER B C 1
ATOM 2368 O O . SER B 1 67 ? 6.129 -8.047 -0.394 1 98.75 67 SER B O 1
ATOM 2370 N N . HIS B 1 68 ? 4.492 -6.488 -0.25 1 98.88 68 HIS B N 1
ATOM 2371 C CA . HIS B 1 68 ? 5.242 -5.562 -1.091 1 98.88 68 HIS B CA 1
ATOM 2372 C C . HIS B 1 68 ? 6.531 -5.125 -0.408 1 98.88 68 HIS B C 1
ATOM 2374 O O . HIS B 1 68 ? 7.582 -5.039 -1.05 1 98.88 68 HIS B O 1
ATOM 2380 N N . ALA B 1 69 ? 6.457 -4.844 0.895 1 98.94 69 ALA B N 1
ATOM 2381 C CA . ALA B 1 69 ? 7.648 -4.488 1.661 1 98.94 69 ALA B CA 1
ATOM 2382 C C . ALA B 1 69 ? 8.656 -5.633 1.678 1 98.94 69 ALA B C 1
ATOM 2384 O O . ALA B 1 69 ? 9.859 -5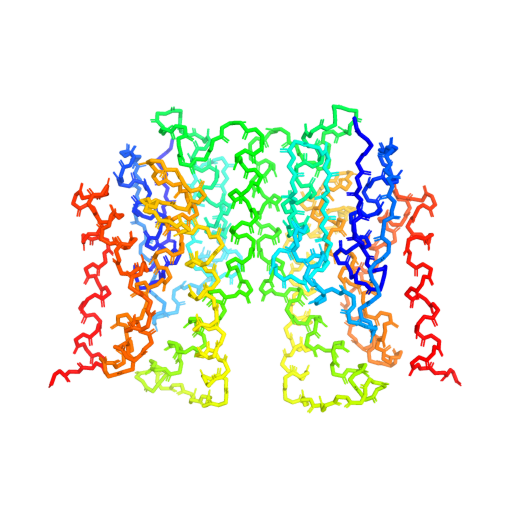.414 1.547 1 98.94 69 ALA B O 1
ATOM 2385 N N . ILE B 1 70 ? 8.18 -6.855 1.814 1 98.94 70 ILE B N 1
ATOM 2386 C CA . ILE B 1 70 ? 9.039 -8.031 1.819 1 98.94 70 ILE B CA 1
ATOM 2387 C C . ILE B 1 70 ? 9.734 -8.164 0.47 1 98.94 70 ILE B C 1
ATOM 2389 O O . ILE B 1 70 ? 10.953 -8.391 0.412 1 98.94 70 ILE B O 1
ATOM 2393 N N . LEU B 1 71 ? 9.008 -8 -0.61 1 98.94 71 LEU B N 1
ATOM 2394 C CA . LEU B 1 71 ? 9.57 -8.164 -1.947 1 98.94 71 LEU B CA 1
ATOM 2395 C C . LEU B 1 71 ? 10.664 -7.137 -2.209 1 98.94 71 LEU B C 1
ATOM 2397 O O . LEU B 1 71 ? 11.742 -7.484 -2.691 1 98.94 71 LEU B O 1
ATOM 2401 N N . SER B 1 72 ? 10.367 -5.867 -1.911 1 98.81 72 SER B N 1
ATOM 2402 C CA . SER B 1 72 ? 11.375 -4.836 -2.129 1 98.81 72 SER B CA 1
ATOM 2403 C C . SER B 1 72 ? 12.602 -5.066 -1.25 1 98.81 72 SER B C 1
ATOM 2405 O O . SER B 1 72 ? 13.734 -4.875 -1.693 1 98.81 72 SER B O 1
ATOM 2407 N N . TYR B 1 73 ? 12.391 -5.535 -0.009 1 98.81 73 TYR B N 1
ATOM 2408 C CA . TYR B 1 73 ? 13.492 -5.836 0.903 1 98.81 73 TYR B CA 1
ATOM 2409 C C . TYR B 1 73 ? 14.367 -6.953 0.351 1 98.81 73 TYR B C 1
ATOM 2411 O O . TYR B 1 73 ? 15.586 -6.805 0.258 1 98.81 73 TYR B O 1
ATOM 2419 N N . LEU B 1 74 ? 13.773 -8.062 -0.074 1 98.75 74 LEU B N 1
ATOM 2420 C CA . LEU B 1 74 ? 14.516 -9.219 -0.572 1 98.75 74 LEU B CA 1
ATOM 2421 C C . LEU B 1 74 ? 15.273 -8.859 -1.849 1 98.75 74 LEU B C 1
ATOM 2423 O O . LEU B 1 74 ? 16.406 -9.312 -2.051 1 98.75 74 LEU B O 1
ATOM 2427 N N . ALA B 1 75 ? 14.617 -8.055 -2.717 1 98.69 75 ALA B N 1
ATOM 2428 C CA . ALA B 1 75 ? 15.266 -7.641 -3.957 1 98.69 75 ALA B CA 1
ATOM 2429 C C . ALA B 1 75 ? 16.547 -6.863 -3.674 1 98.69 75 ALA B C 1
ATOM 2431 O O . ALA B 1 75 ? 17.516 -6.953 -4.434 1 98.69 75 ALA B O 1
ATOM 2432 N N . CYS B 1 76 ? 16.531 -6.125 -2.576 1 97.81 76 CYS B N 1
ATOM 2433 C CA . CYS B 1 76 ? 17.672 -5.27 -2.246 1 97.81 76 CYS B CA 1
ATOM 2434 C C . CYS B 1 76 ? 18.672 -6.008 -1.363 1 97.81 76 CYS B C 1
ATOM 2436 O O . CYS B 1 76 ? 19.875 -5.75 -1.429 1 97.81 76 CYS B O 1
ATOM 2438 N N . ALA B 1 77 ? 18.234 -6.949 -0.559 1 97.12 77 ALA B N 1
ATOM 2439 C CA . ALA B 1 77 ? 19.047 -7.609 0.451 1 97.12 77 ALA B CA 1
ATOM 2440 C C . ALA B 1 77 ? 19.938 -8.688 -0.177 1 97.12 77 ALA B C 1
ATOM 2442 O O . ALA B 1 77 ? 20.969 -9.055 0.379 1 97.12 77 ALA B O 1
ATOM 2443 N N . PHE B 1 78 ? 19.516 -9.203 -1.317 1 95.94 78 PHE B N 1
ATOM 2444 C CA . PHE B 1 78 ? 20.266 -10.266 -1.979 1 95.94 78 PHE B CA 1
ATOM 2445 C C . PHE B 1 78 ? 20.891 -9.766 -3.271 1 95.94 78 PHE B C 1
ATOM 2447 O O . PHE B 1 78 ? 20.219 -9.656 -4.297 1 95.94 78 PHE B O 1
ATOM 2454 N N . PRO B 1 79 ? 22.156 -9.57 -3.303 1 89.94 79 PRO B N 1
ATOM 2455 C CA . PRO B 1 79 ? 22.859 -8.906 -4.398 1 89.94 79 PRO B CA 1
ATOM 2456 C C . PRO B 1 79 ? 22.75 -9.664 -5.719 1 89.94 79 PRO B C 1
ATOM 2458 O O . PRO B 1 79 ? 22.938 -9.086 -6.789 1 89.94 79 PRO B O 1
ATOM 2461 N N . ARG B 1 80 ? 22.484 -10.938 -5.715 1 95.75 80 ARG B N 1
ATOM 2462 C CA . ARG B 1 80 ? 22.422 -11.742 -6.934 1 95.75 80 ARG B CA 1
ATOM 2463 C C . ARG B 1 80 ? 21.078 -11.586 -7.625 1 95.75 80 ARG B C 1
ATOM 2465 O O . ARG B 1 80 ? 20.906 -12.023 -8.766 1 95.75 80 ARG B O 1
ATOM 2472 N N . VAL B 1 81 ? 20.141 -10.969 -6.949 1 98.06 81 VAL B N 1
ATOM 2473 C CA . VAL B 1 81 ? 18.844 -10.719 -7.574 1 98.06 81 VAL B CA 1
ATOM 2474 C C . VAL B 1 81 ? 19 -9.688 -8.695 1 98.06 81 VAL B C 1
ATOM 2476 O O . VAL B 1 81 ? 19.547 -8.609 -8.484 1 98.06 81 VAL B O 1
ATOM 2479 N N . PRO B 1 82 ? 18.578 -10.039 -9.906 1 98.62 82 PRO B N 1
ATOM 2480 C CA . PRO B 1 82 ? 18.719 -9.109 -11.031 1 98.62 82 PRO B CA 1
ATOM 2481 C C . PRO B 1 82 ? 18 -7.773 -10.781 1 98.62 82 PRO B C 1
ATOM 2483 O O . PRO B 1 82 ? 16.938 -7.742 -10.172 1 98.62 82 PRO B O 1
ATOM 2486 N N . ASP B 1 83 ? 18.547 -6.703 -11.352 1 98.25 83 ASP B N 1
ATOM 2487 C CA . ASP B 1 83 ? 18.125 -5.324 -11.102 1 98.25 83 ASP B CA 1
ATOM 2488 C C . ASP B 1 83 ? 16.703 -5.082 -11.594 1 98.25 83 ASP B C 1
ATOM 2490 O O . ASP B 1 83 ? 16 -4.223 -11.055 1 98.25 83 ASP B O 1
ATOM 2494 N N . HIS B 1 84 ? 16.219 -5.887 -12.555 1 98.56 84 HIS B N 1
ATOM 2495 C CA . HIS B 1 84 ? 14.938 -5.605 -13.195 1 98.56 84 HIS B CA 1
ATOM 2496 C C . HIS B 1 84 ? 13.781 -5.828 -12.219 1 98.56 84 HIS B C 1
ATOM 2498 O O . HIS B 1 84 ? 12.688 -5.301 -12.422 1 98.56 84 HIS B O 1
ATOM 2504 N N . TRP B 1 85 ? 14 -6.629 -11.18 1 98.88 85 TRP B N 1
ATOM 2505 C CA . TRP B 1 85 ? 12.93 -6.922 -10.234 1 98.88 85 TRP B CA 1
ATOM 2506 C C . TRP B 1 85 ? 12.539 -5.672 -9.445 1 98.88 85 TRP B C 1
ATOM 2508 O O . TRP B 1 85 ? 11.359 -5.449 -9.164 1 98.88 85 TRP B O 1
ATOM 2518 N N . TYR B 1 86 ? 13.5 -4.938 -9.055 1 98.69 86 TYR B N 1
ATOM 2519 C CA . TYR B 1 86 ? 13.336 -3.693 -8.312 1 98.69 86 TYR B CA 1
ATOM 2520 C C . TYR B 1 86 ? 14.508 -2.754 -8.555 1 98.69 86 TYR B C 1
ATOM 2522 O O . TYR B 1 86 ? 15.406 -2.637 -7.715 1 98.69 86 TYR B O 1
ATOM 2530 N N . PRO B 1 87 ? 14.43 -2.006 -9.648 1 98.12 87 PRO B N 1
ATOM 2531 C CA . PRO B 1 87 ? 15.602 -1.309 -10.195 1 98.12 87 PRO B CA 1
ATOM 2532 C C . PRO B 1 87 ? 16.156 -0.263 -9.234 1 98.12 87 PRO B C 1
ATOM 2534 O O . PRO B 1 87 ? 15.406 0.42 -8.547 1 98.12 87 PRO B O 1
ATOM 2537 N N . ALA B 1 88 ? 17.469 -0.048 -9.289 1 96.38 88 ALA B N 1
ATOM 2538 C CA . ALA B 1 88 ? 18.141 0.964 -8.484 1 96.38 88 ALA B CA 1
ATOM 2539 C C . ALA B 1 88 ? 17.844 2.367 -9.008 1 96.38 88 ALA B C 1
ATOM 2541 O O . ALA B 1 88 ? 17.922 3.342 -8.25 1 96.38 88 ALA B O 1
ATOM 2542 N N . ASP B 1 89 ? 17.562 2.447 -10.289 1 97.75 89 ASP B N 1
ATOM 2543 C CA . ASP B 1 89 ? 17.188 3.732 -10.867 1 97.75 89 ASP B CA 1
ATOM 2544 C C . ASP B 1 89 ? 15.969 4.32 -10.156 1 97.75 89 ASP B C 1
ATOM 2546 O O . ASP B 1 89 ? 14.922 3.682 -10.086 1 97.75 89 ASP B O 1
ATOM 2550 N N . LEU B 1 90 ? 16.125 5.508 -9.664 1 97.69 90 LEU B N 1
ATOM 2551 C CA . LEU B 1 90 ? 15.133 6.133 -8.789 1 97.69 90 LEU B CA 1
ATOM 2552 C C . LEU B 1 90 ? 13.789 6.281 -9.492 1 97.69 90 LEU B C 1
ATOM 2554 O O . LEU B 1 90 ? 12.742 6.02 -8.898 1 97.69 90 LEU B O 1
ATOM 2558 N N . VAL B 1 91 ? 13.781 6.703 -10.734 1 98.38 91 VAL B N 1
ATOM 2559 C CA . VAL B 1 91 ? 12.555 6.945 -11.484 1 98.38 91 VAL B CA 1
ATOM 2560 C C . VAL B 1 91 ? 11.836 5.621 -11.742 1 98.38 91 VAL B C 1
ATOM 2562 O O . VAL B 1 91 ? 10.633 5.504 -11.492 1 98.38 91 VAL B O 1
ATOM 2565 N N . SER B 1 92 ? 12.547 4.578 -12.203 1 98.38 92 SER B N 1
ATOM 2566 C CA . SER B 1 92 ? 11.969 3.26 -12.453 1 98.38 92 SER B CA 1
ATOM 2567 C C . SER B 1 92 ? 11.398 2.66 -11.172 1 98.38 92 SER B C 1
ATOM 2569 O O . SER B 1 92 ? 10.297 2.098 -11.18 1 98.38 92 SER B O 1
ATOM 2571 N N . ARG B 1 93 ? 12.117 2.848 -10.133 1 98.44 93 ARG B N 1
ATOM 2572 C CA . ARG B 1 93 ? 11.688 2.332 -8.836 1 98.44 93 ARG B CA 1
ATOM 2573 C C . ARG B 1 93 ? 10.422 3.033 -8.352 1 98.44 93 ARG B C 1
ATOM 2575 O O . ARG B 1 93 ? 9.516 2.391 -7.828 1 98.44 93 ARG B O 1
ATOM 2582 N N . ALA B 1 94 ? 10.344 4.336 -8.516 1 98.75 94 ALA B N 1
ATOM 2583 C CA . ALA B 1 94 ? 9.18 5.109 -8.102 1 98.75 94 ALA B CA 1
ATOM 2584 C C . ALA B 1 94 ? 7.93 4.664 -8.852 1 98.75 94 ALA B C 1
ATOM 2586 O O . ALA B 1 94 ? 6.848 4.578 -8.273 1 98.75 94 ALA B O 1
ATOM 2587 N N . LYS B 1 95 ? 8.078 4.375 -10.125 1 98.75 95 LYS B N 1
ATOM 2588 C CA . LYS B 1 95 ? 6.949 3.902 -10.922 1 98.75 95 LYS B CA 1
ATOM 2589 C C . LYS B 1 95 ? 6.457 2.547 -10.43 1 98.75 95 LYS B C 1
ATOM 2591 O O . LYS B 1 95 ? 5.25 2.314 -10.336 1 98.75 95 LYS B O 1
ATOM 2596 N N . ILE B 1 96 ? 7.363 1.696 -10.094 1 98.88 96 ILE B N 1
ATOM 2597 C CA . ILE B 1 96 ? 7.016 0.382 -9.562 1 98.88 96 ILE B CA 1
ATOM 2598 C C . ILE B 1 96 ? 6.293 0.538 -8.227 1 98.88 96 ILE B C 1
ATOM 2600 O O . ILE B 1 96 ? 5.25 -0.079 -8 1 98.88 96 ILE B O 1
ATOM 2604 N N . ASN B 1 97 ? 6.832 1.412 -7.367 1 98.88 97 ASN B N 1
ATOM 2605 C CA . ASN B 1 97 ? 6.199 1.664 -6.078 1 98.88 97 ASN B CA 1
ATOM 2606 C C . ASN B 1 97 ? 4.785 2.213 -6.246 1 98.88 97 ASN B C 1
ATOM 2608 O O . ASN B 1 97 ? 3.883 1.861 -5.488 1 98.88 97 ASN B O 1
ATOM 2612 N N . SER B 1 98 ? 4.617 3.047 -7.234 1 98.88 98 SER B N 1
ATOM 2613 C CA . SER B 1 98 ? 3.301 3.615 -7.508 1 98.88 98 SER B CA 1
ATOM 2614 C C . SER B 1 98 ? 2.299 2.531 -7.891 1 98.88 98 SER B C 1
ATOM 2616 O O . SER B 1 98 ? 1.157 2.541 -7.426 1 98.88 98 SER B O 1
ATOM 2618 N N . ILE B 1 99 ? 2.703 1.579 -8.688 1 98.94 99 ILE B N 1
ATOM 2619 C CA . ILE B 1 99 ? 1.842 0.478 -9.102 1 98.94 99 ILE B CA 1
ATOM 2620 C C . ILE B 1 99 ? 1.498 -0.394 -7.898 1 98.94 99 ILE B C 1
ATOM 2622 O O . ILE B 1 99 ? 0.344 -0.788 -7.719 1 98.94 99 ILE B O 1
ATOM 2626 N N . LEU B 1 100 ? 2.5 -0.669 -7.086 1 98.88 100 LEU B N 1
ATOM 2627 C CA . LEU B 1 100 ? 2.291 -1.503 -5.906 1 98.88 100 LEU B CA 1
ATOM 2628 C C . LEU B 1 100 ? 1.334 -0.83 -4.926 1 98.88 100 LEU B C 1
ATOM 2630 O O . LEU B 1 100 ? 0.472 -1.49 -4.344 1 98.88 100 LEU B O 1
ATOM 2634 N N . ASP B 1 101 ? 1.508 0.48 -4.727 1 98.75 101 ASP B N 1
ATOM 2635 C CA . ASP B 1 101 ? 0.59 1.231 -3.875 1 98.75 101 ASP B CA 1
ATOM 2636 C C . ASP B 1 101 ? -0.833 1.186 -4.426 1 98.75 101 ASP B C 1
ATOM 2638 O O . ASP B 1 101 ? -1.785 0.945 -3.682 1 98.75 101 ASP B O 1
ATOM 2642 N N . TRP B 1 102 ? -0.984 1.405 -5.723 1 98.75 102 TRP B N 1
ATOM 2643 C CA . TRP B 1 102 ? -2.277 1.36 -6.398 1 98.75 102 TRP B CA 1
ATOM 2644 C C . TRP B 1 102 ? -2.93 -0.007 -6.234 1 98.75 102 TRP B C 1
ATOM 2646 O O . TRP B 1 102 ? -4.141 -0.102 -6.008 1 98.75 102 TRP B O 1
ATOM 2656 N N . HIS B 1 103 ? -2.156 -1.01 -6.309 1 98.69 103 HIS B N 1
ATOM 2657 C CA . HIS B 1 103 ? -2.604 -2.396 -6.23 1 98.69 103 HIS B CA 1
ATOM 2658 C C . HIS B 1 103 ? -3.381 -2.654 -4.945 1 98.69 103 HIS B C 1
ATOM 2660 O O . HIS B 1 103 ? -4.41 -3.332 -4.961 1 98.69 103 HIS B O 1
ATOM 2666 N N . HIS B 1 104 ? -2.963 -2.102 -3.799 1 97.56 104 HIS B N 1
ATOM 2667 C CA . HIS B 1 104 ? -3.574 -2.344 -2.498 1 97.56 104 HIS B CA 1
ATOM 2668 C C . HIS B 1 104 ? -5.055 -1.98 -2.508 1 97.56 104 HIS B C 1
ATOM 2670 O O . HIS B 1 104 ? -5.891 -2.738 -2.006 1 97.56 104 HIS B O 1
ATOM 2676 N N . SER B 1 105 ? -5.355 -0.853 -3.156 1 96.12 105 SER B N 1
ATOM 2677 C CA . SER B 1 105 ? -6.695 -0.289 -3.01 1 96.12 105 SER B CA 1
ATOM 2678 C C . SER B 1 105 ? -7.57 -0.621 -4.215 1 96.12 105 SER B C 1
ATOM 2680 O O . SER B 1 105 ? -8.758 -0.293 -4.234 1 96.12 105 SER B O 1
ATOM 2682 N N . ASN B 1 106 ? -6.988 -1.266 -5.238 1 97.69 106 ASN B N 1
ATOM 2683 C CA . ASN B 1 106 ? -7.734 -1.506 -6.469 1 97.69 106 ASN B CA 1
ATOM 2684 C C . ASN B 1 106 ? -7.805 -2.994 -6.801 1 97.69 106 ASN B C 1
ATOM 2686 O O . ASN B 1 106 ? -8.703 -3.695 -6.34 1 97.69 106 ASN B O 1
ATOM 2690 N N . LEU B 1 107 ? -6.789 -3.52 -7.465 1 98.5 107 LEU B N 1
ATOM 2691 C CA . LEU B 1 107 ? -6.812 -4.906 -7.914 1 98.5 107 LEU B CA 1
ATOM 2692 C C . LEU B 1 107 ? -6.98 -5.855 -6.73 1 98.5 107 LEU B C 1
ATOM 2694 O O . LEU B 1 107 ? -7.824 -6.758 -6.766 1 98.5 107 LEU B O 1
ATOM 2698 N N . ARG B 1 108 ? -6.211 -5.633 -5.699 1 97.06 108 ARG B N 1
ATOM 2699 C CA . ARG B 1 108 ? -6.23 -6.531 -4.551 1 97.06 108 ARG B CA 1
ATOM 2700 C C . ARG B 1 108 ? -7.555 -6.441 -3.805 1 97.06 108 ARG B C 1
ATOM 2702 O O . ARG B 1 108 ? -8.18 -7.465 -3.51 1 97.06 108 ARG B O 1
ATOM 2709 N N . PHE B 1 109 ? -7.98 -5.227 -3.5 1 93.81 109 PHE B N 1
ATOM 2710 C CA . PHE B 1 109 ? -9.219 -5.059 -2.746 1 93.81 109 PHE B CA 1
ATOM 2711 C C . PHE B 1 109 ? -10.398 -5.668 -3.496 1 93.81 109 PHE B C 1
ATOM 2713 O O . PHE B 1 109 ? -11.211 -6.379 -2.91 1 93.81 109 PHE B O 1
ATOM 2720 N N . GLY B 1 110 ? -10.531 -5.395 -4.809 1 94.31 110 GLY B N 1
ATOM 2721 C CA . GLY B 1 110 ? -11.586 -5.984 -5.617 1 94.31 110 GLY B CA 1
ATOM 2722 C C . GLY B 1 110 ? -11.531 -7.5 -5.656 1 94.31 110 GLY B C 1
ATOM 2723 O O . GLY B 1 110 ? -12.547 -8.164 -5.453 1 94.31 110 GLY B O 1
ATOM 2724 N N . GLY B 1 111 ? -10.344 -8.008 -5.863 1 93.88 111 GLY B N 1
ATOM 2725 C CA . GLY B 1 111 ? -10.156 -9.445 -5.953 1 93.88 111 GLY B CA 1
ATOM 2726 C C . GLY B 1 111 ? -10.492 -10.172 -4.664 1 93.88 111 GLY B C 1
ATOM 2727 O O . GLY B 1 111 ? -11.172 -11.203 -4.684 1 93.88 111 GLY B O 1
ATOM 2728 N N . ILE B 1 112 ? -10.031 -9.68 -3.551 1 91.38 112 ILE B N 1
ATOM 2729 C CA . ILE B 1 112 ? -10.234 -10.32 -2.256 1 91.38 112 ILE B CA 1
ATOM 2730 C C . ILE B 1 112 ? -11.727 -10.344 -1.923 1 91.38 112 ILE B C 1
ATOM 2732 O O . ILE B 1 112 ? -12.234 -11.344 -1.406 1 91.38 112 ILE B O 1
ATOM 2736 N N . SER B 1 113 ? -12.461 -9.227 -2.195 1 89.56 113 SER B N 1
ATOM 2737 C CA . SER B 1 113 ? -13.891 -9.156 -1.906 1 89.56 113 SER B CA 1
ATOM 2738 C C . SER B 1 113 ? -14.664 -10.195 -2.701 1 89.56 113 SER B C 1
ATOM 2740 O O . SER B 1 113 ? -15.555 -10.859 -2.162 1 89.56 113 SER B O 1
ATOM 2742 N N . LEU B 1 114 ? -14.32 -10.398 -3.904 1 90.56 114 LEU B N 1
ATOM 2743 C CA . LEU B 1 114 ? -15 -11.352 -4.777 1 90.56 114 LEU B CA 1
ATOM 2744 C C . LEU B 1 114 ? -14.688 -12.781 -4.359 1 90.56 114 LEU B C 1
ATOM 2746 O O . LEU B 1 114 ? -15.602 -13.602 -4.199 1 90.56 114 LEU B O 1
ATOM 2750 N N . VAL B 1 115 ? -13.43 -13.055 -4.105 1 90.69 115 VAL B N 1
ATOM 2751 C CA . VAL B 1 115 ? -12.984 -14.406 -3.811 1 90.69 115 VAL B CA 1
ATOM 2752 C C . VAL B 1 115 ? -13.484 -14.828 -2.432 1 90.69 115 VAL B C 1
ATOM 2754 O O . VAL B 1 115 ? -13.906 -15.969 -2.238 1 90.69 115 VAL B O 1
ATOM 2757 N N . ARG B 1 116 ? -13.398 -13.906 -1.51 1 88.06 116 ARG B N 1
ATOM 2758 C CA . ARG B 1 116 ? -13.883 -14.195 -0.167 1 88.06 116 ARG B CA 1
ATOM 2759 C C . ARG B 1 116 ? -15.344 -14.641 -0.2 1 88.06 116 ARG B C 1
ATOM 2761 O O . ARG B 1 116 ? -15.727 -15.594 0.484 1 88.06 116 ARG B O 1
ATOM 2768 N N . ASN B 1 117 ? -16.141 -13.969 -0.978 1 86.56 117 ASN B N 1
ATOM 2769 C CA . ASN B 1 117 ? -17.547 -14.328 -1.089 1 86.56 117 ASN B CA 1
ATOM 2770 C C . ASN B 1 117 ? -17.734 -15.703 -1.734 1 86.56 117 ASN B C 1
ATOM 2772 O O . ASN B 1 117 ? -18.672 -16.438 -1.396 1 86.56 117 ASN B O 1
ATOM 2776 N N . THR B 1 118 ? -16.875 -16.047 -2.564 1 83.12 118 THR B N 1
ATOM 2777 C CA . THR B 1 118 ? -16.953 -17.312 -3.289 1 83.12 118 THR B CA 1
ATOM 2778 C C . THR B 1 118 ? -16.594 -18.484 -2.381 1 83.12 118 THR B C 1
ATOM 2780 O O . THR B 1 118 ? -17.219 -19.531 -2.43 1 83.12 118 THR B O 1
ATOM 2783 N N . ILE B 1 119 ? -15.625 -18.25 -1.47 1 83.5 119 ILE B N 1
ATOM 2784 C CA . ILE B 1 119 ? -15.133 -19.375 -0.696 1 83.5 119 ILE B CA 1
ATOM 2785 C C . ILE B 1 119 ? -15.797 -19.406 0.676 1 83.5 119 ILE B C 1
ATOM 2787 O O . ILE B 1 119 ? -15.727 -20.406 1.395 1 83.5 119 ILE B O 1
ATOM 2791 N N . ALA B 1 120 ? -16.469 -18.344 1.028 1 84.5 120 ALA B N 1
ATOM 2792 C CA . ALA B 1 120 ? -17.062 -18.172 2.354 1 84.5 120 ALA B CA 1
ATOM 2793 C C . ALA B 1 120 ? -17.984 -19.328 2.705 1 84.5 120 ALA B C 1
ATOM 2795 O O . ALA B 1 120 ? -17.875 -19.906 3.795 1 84.5 120 ALA B O 1
ATOM 2796 N N . PRO B 1 121 ? -18.797 -19.75 1.813 1 80.94 121 PRO B N 1
ATOM 2797 C CA . PRO B 1 121 ? -19.688 -20.859 2.156 1 80.94 121 PRO B CA 1
ATOM 2798 C C . PRO B 1 121 ? -18.938 -22.141 2.521 1 80.94 121 PRO B C 1
ATOM 2800 O O . PRO B 1 121 ? -19.328 -22.844 3.451 1 80.94 121 PRO B O 1
ATOM 2803 N N . ALA B 1 122 ? -17.922 -22.391 1.842 1 77.19 122 ALA B N 1
ATOM 2804 C CA . ALA B 1 122 ? -17.125 -23.594 2.084 1 77.19 122 ALA B CA 1
ATOM 2805 C C . ALA B 1 122 ? -16.469 -23.547 3.455 1 77.19 122 ALA B C 1
ATOM 2807 O O . ALA B 1 122 ? -16.156 -24.578 4.043 1 77.19 122 ALA B O 1
ATOM 2808 N N . LEU B 1 123 ? -16.328 -22.359 3.992 1 78.56 123 LEU B N 1
ATOM 2809 C CA . LEU B 1 123 ? -15.68 -22.156 5.281 1 78.56 123 LEU B CA 1
ATOM 2810 C C . LEU B 1 123 ? -16.703 -21.906 6.379 1 78.56 123 LEU B C 1
ATOM 2812 O O . LEU B 1 123 ? -16.344 -21.625 7.523 1 78.56 123 LEU B O 1
ATOM 2816 N N . GLY B 1 124 ? -17.906 -21.984 6.047 1 81 124 GLY B N 1
ATOM 2817 C CA . GLY B 1 124 ? -18.984 -21.75 7.008 1 81 124 GLY B CA 1
ATOM 2818 C C . GLY B 1 124 ? -19.141 -20.297 7.391 1 81 124 GLY B C 1
ATOM 2819 O O . GLY B 1 124 ? -19.594 -19.984 8.492 1 81 124 GLY B O 1
ATOM 2820 N N . LEU B 1 125 ? -18.719 -19.406 6.535 1 83.06 125 LEU B N 1
ATOM 2821 C CA . LEU B 1 125 ? -18.797 -17.969 6.777 1 83.06 125 LEU B CA 1
ATOM 2822 C C . LEU B 1 125 ? -19.938 -17.344 5.977 1 83.06 125 LEU B C 1
ATOM 2824 O O . LEU B 1 125 ? -20.359 -17.891 4.949 1 83.06 125 LEU B O 1
ATOM 2828 N N . PRO B 1 126 ? -20.484 -16.234 6.555 1 86.75 126 PRO B N 1
ATOM 2829 C CA . PRO B 1 126 ? -21.547 -15.562 5.805 1 86.75 126 PRO B CA 1
ATOM 2830 C C . PRO B 1 126 ? -21.047 -14.914 4.516 1 86.75 126 PRO B C 1
ATOM 2832 O O . PRO B 1 126 ? -19.922 -14.398 4.469 1 86.75 126 PRO B O 1
ATOM 2835 N N . MET B 1 127 ? -22 -14.992 3.512 1 86.69 127 MET B N 1
ATOM 2836 C CA . MET B 1 127 ? -21.734 -14.297 2.258 1 86.69 127 MET B CA 1
ATOM 2837 C C . MET B 1 127 ? -22.141 -12.828 2.35 1 86.69 127 MET B C 1
ATOM 2839 O O . MET B 1 127 ? -22.984 -12.469 3.186 1 86.69 127 MET B O 1
ATOM 2843 N N . ASN B 1 128 ? -21.438 -12.008 1.61 1 87.88 128 ASN B N 1
ATOM 2844 C CA . ASN B 1 128 ? -21.797 -10.609 1.423 1 87.88 128 ASN B CA 1
ATOM 2845 C C . ASN B 1 128 ? -21.875 -10.242 -0.057 1 87.88 128 ASN B C 1
ATOM 2847 O O . ASN B 1 128 ? -20.906 -9.734 -0.628 1 87.88 128 ASN B O 1
ATOM 2851 N N . GLN B 1 129 ? -23.047 -10.391 -0.561 1 89.44 129 GLN B N 1
ATOM 2852 C CA . GLN B 1 129 ? -23.234 -10.258 -2.002 1 89.44 129 GLN B CA 1
ATOM 2853 C C . GLN B 1 129 ? -22.984 -8.828 -2.461 1 89.44 129 GLN B C 1
ATOM 2855 O O . GLN B 1 129 ? -22.453 -8.609 -3.553 1 89.44 129 GLN B O 1
ATOM 2860 N N . GLU B 1 130 ? -23.359 -7.941 -1.659 1 88.38 130 GLU B N 1
ATOM 2861 C CA . GLU B 1 130 ? -23.141 -6.543 -2.014 1 88.38 130 GLU B CA 1
ATOM 2862 C C . GLU B 1 130 ? -21.641 -6.234 -2.111 1 88.38 130 GLU B C 1
ATOM 2864 O O . GLU B 1 130 ? -21.203 -5.602 -3.07 1 88.38 130 GLU B O 1
ATOM 2869 N N . ALA B 1 131 ? -20.953 -6.703 -1.137 1 87.94 131 ALA B N 1
ATOM 2870 C CA . ALA B 1 131 ? -19.5 -6.512 -1.141 1 87.94 131 ALA B CA 1
ATOM 2871 C C . ALA B 1 131 ? -18.859 -7.215 -2.332 1 87.94 131 ALA B C 1
ATOM 2873 O O . ALA B 1 131 ? -17.938 -6.672 -2.959 1 87.94 131 ALA B O 1
ATOM 2874 N N . ALA B 1 132 ? -19.359 -8.391 -2.672 1 91.88 132 ALA B N 1
ATOM 2875 C CA . ALA B 1 132 ? -18.828 -9.156 -3.797 1 91.88 132 ALA B CA 1
ATOM 2876 C C . ALA B 1 132 ? -19.094 -8.438 -5.117 1 91.88 132 ALA B C 1
ATOM 2878 O O . ALA B 1 132 ? -18.219 -8.406 -5.992 1 91.88 132 ALA B O 1
ATOM 2879 N N . ASN B 1 133 ? -20.281 -7.887 -5.223 1 93.19 133 ASN B N 1
ATOM 2880 C CA . ASN B 1 133 ? -20.625 -7.156 -6.441 1 93.19 133 ASN B CA 1
ATOM 2881 C C . ASN B 1 133 ? -19.75 -5.918 -6.613 1 93.19 133 ASN B C 1
ATOM 2883 O O . ASN B 1 133 ? -19.266 -5.645 -7.715 1 93.19 133 ASN B O 1
ATOM 2887 N N . GLN B 1 134 ? -19.547 -5.23 -5.547 1 91.94 134 GLN B N 1
ATOM 2888 C CA . GLN B 1 134 ? -18.672 -4.066 -5.586 1 91.94 134 GLN B CA 1
ATOM 2889 C C . GLN B 1 134 ? -17.234 -4.465 -5.887 1 91.94 134 GLN B C 1
ATOM 2891 O O . GLN B 1 134 ? -16.531 -3.779 -6.637 1 91.94 134 GLN B O 1
ATOM 2896 N N . GLY B 1 135 ? -16.859 -5.559 -5.293 1 94.69 135 GLY B N 1
ATOM 2897 C CA . GLY B 1 135 ? -15.531 -6.09 -5.535 1 94.69 135 GLY B CA 1
ATOM 2898 C C . GLY B 1 135 ? -15.297 -6.477 -6.984 1 94.69 135 GLY B C 1
ATOM 2899 O O . GLY B 1 135 ? -14.25 -6.176 -7.551 1 94.69 135 GLY B O 1
ATOM 2900 N N . GLU B 1 136 ? -16.266 -7.109 -7.559 1 95.81 136 GLU B N 1
ATOM 2901 C CA . GLU B 1 136 ? -16.141 -7.512 -8.953 1 95.81 136 GLU B CA 1
ATOM 2902 C C . GLU B 1 136 ? -16.031 -6.297 -9.875 1 95.81 136 GLU B C 1
ATOM 2904 O O . GLU B 1 136 ? -15.234 -6.297 -10.82 1 95.81 136 GLU B O 1
ATOM 2909 N N . LYS B 1 137 ? -16.844 -5.309 -9.594 1 96.81 137 LYS B N 1
ATOM 2910 C CA . LYS B 1 137 ? -16.781 -4.082 -10.383 1 96.81 137 LYS B CA 1
ATOM 2911 C C . LYS B 1 137 ? -15.398 -3.445 -10.297 1 96.81 137 LYS B C 1
ATOM 2913 O O . LYS B 1 137 ? -14.828 -3.035 -11.312 1 96.81 137 LYS B O 1
ATOM 2918 N N . LEU B 1 138 ? -14.883 -3.398 -9.102 1 97.25 138 LEU B N 1
ATOM 2919 C CA . LEU B 1 138 ? -13.562 -2.816 -8.891 1 97.25 138 LEU B CA 1
ATOM 2920 C C . LEU B 1 138 ? -12.484 -3.662 -9.555 1 97.25 138 LEU B C 1
ATOM 2922 O O . LEU B 1 138 ? -11.531 -3.125 -10.133 1 97.25 138 LEU B O 1
ATOM 2926 N N . LEU B 1 139 ? -12.594 -4.926 -9.453 1 98 139 LEU B N 1
ATOM 2927 C CA . LEU B 1 139 ? -11.664 -5.84 -10.102 1 98 139 LEU B CA 1
ATOM 2928 C C . LEU B 1 139 ? -11.641 -5.617 -11.609 1 98 139 LEU B C 1
ATOM 2930 O O . LEU B 1 139 ? -10.57 -5.473 -12.203 1 98 139 LEU B O 1
ATOM 2934 N N . CYS B 1 140 ? -12.789 -5.551 -12.211 1 98.12 140 CYS B N 1
ATOM 2935 C CA . CYS B 1 140 ? -12.891 -5.367 -13.648 1 98.12 140 CYS B CA 1
ATOM 2936 C C . CYS B 1 140 ? -12.297 -4.027 -14.07 1 98.12 140 CYS B C 1
ATOM 2938 O O . CYS B 1 140 ? -11.547 -3.951 -15.047 1 98.12 140 CYS B O 1
ATOM 2940 N N . SER B 1 141 ? -12.617 -3.025 -13.305 1 98.25 141 SER B N 1
ATOM 2941 C CA . SER B 1 141 ? -12.055 -1.715 -13.609 1 98.25 141 SER B CA 1
ATOM 2942 C C . SER B 1 141 ? -10.539 -1.714 -13.438 1 98.25 141 SER B C 1
ATOM 2944 O O . SER B 1 141 ? -9.828 -1.037 -14.188 1 98.25 141 SER B O 1
ATOM 2946 N N . SER B 1 142 ? -10.039 -2.418 -12.445 1 98.69 142 SER B N 1
ATOM 2947 C CA . SER B 1 142 ? -8.602 -2.52 -12.219 1 98.69 142 SER B CA 1
ATOM 2948 C C . SER B 1 142 ? -7.902 -3.217 -13.375 1 98.69 142 SER B C 1
ATOM 2950 O O . SER B 1 142 ? -6.836 -2.781 -13.82 1 98.69 142 SER B O 1
ATOM 2952 N N . LEU B 1 143 ? -8.484 -4.297 -13.852 1 98.62 143 LEU B N 1
ATOM 2953 C CA . LEU B 1 143 ? -7.922 -5.004 -15 1 98.62 143 LEU B CA 1
ATOM 2954 C C . LEU B 1 143 ? -7.871 -4.098 -16.219 1 98.62 143 LEU B C 1
ATOM 2956 O O . LEU B 1 143 ? -6.875 -4.082 -16.953 1 98.62 143 LEU B O 1
ATOM 2960 N N . SER B 1 144 ? -8.906 -3.326 -16.406 1 98.38 144 SER B N 1
ATOM 2961 C CA . SER B 1 144 ? -8.945 -2.379 -17.516 1 98.38 144 SER B CA 1
ATOM 2962 C C . SER B 1 144 ? -7.848 -1.328 -17.375 1 98.38 144 SER B C 1
ATOM 2964 O O . SER B 1 144 ? -7.211 -0.957 -18.375 1 98.38 144 SER B O 1
ATOM 2966 N N . THR B 1 145 ? -7.664 -0.861 -16.188 1 98.38 145 THR B N 1
ATOM 2967 C CA . THR B 1 145 ? -6.629 0.132 -15.922 1 98.38 145 THR B CA 1
ATOM 2968 C C . THR B 1 145 ? -5.246 -0.433 -16.219 1 98.38 145 THR B C 1
ATOM 2970 O O . THR B 1 145 ? -4.422 0.229 -16.859 1 98.38 145 THR B O 1
ATOM 2973 N N . ILE B 1 146 ? -4.984 -1.628 -15.805 1 98.75 146 ILE B N 1
ATOM 2974 C CA . ILE B 1 146 ? -3.695 -2.266 -16.047 1 98.75 146 ILE B CA 1
ATOM 2975 C C . ILE B 1 146 ? -3.434 -2.34 -17.547 1 98.75 146 ILE B C 1
ATOM 2977 O O . ILE B 1 146 ? -2.35 -1.986 -18.016 1 98.75 146 ILE B O 1
ATOM 2981 N N . GLU B 1 147 ? -4.387 -2.732 -18.344 1 97.94 147 GLU B N 1
ATOM 2982 C CA . GLU B 1 147 ? -4.234 -2.855 -19.781 1 97.94 147 GLU B CA 1
ATOM 2983 C C . GLU B 1 147 ? -3.99 -1.493 -20.438 1 97.94 147 GLU B C 1
ATOM 2985 O O . GLU B 1 147 ? -3.111 -1.354 -21.281 1 97.94 147 GLU B O 1
ATOM 2990 N N . SER B 1 148 ? -4.727 -0.504 -19.984 1 96.69 148 SER B N 1
ATOM 2991 C CA . SER B 1 148 ? -4.742 0.763 -20.703 1 96.69 148 SER B CA 1
ATOM 2992 C C . SER B 1 148 ? -3.604 1.671 -20.25 1 96.69 148 SER B C 1
ATOM 2994 O O . SER B 1 148 ? -3.15 2.529 -21.016 1 96.69 148 SER B O 1
ATOM 2996 N N . VAL B 1 149 ? -3.125 1.461 -19.047 1 97.81 149 VAL B N 1
ATOM 2997 C CA . VAL B 1 149 ? -2.139 2.396 -18.516 1 97.81 149 VAL B CA 1
ATOM 2998 C C . VAL B 1 149 ? -0.749 1.768 -18.562 1 97.81 149 VAL B C 1
ATOM 3000 O O . VAL B 1 149 ? 0.221 2.42 -18.953 1 97.81 149 VAL B O 1
ATOM 3003 N N . TRP B 1 150 ? -0.629 0.497 -18.234 1 98.44 150 TRP B N 1
ATOM 3004 C CA . TRP B 1 150 ? 0.713 -0.019 -17.984 1 98.44 150 TRP B CA 1
ATOM 3005 C C . TRP B 1 150 ? 1.084 -1.087 -19.016 1 98.44 150 TRP B C 1
ATOM 3007 O O . TRP B 1 150 ? 2.254 -1.454 -19.141 1 98.44 150 TRP B O 1
ATOM 3017 N N . LEU B 1 151 ? 0.08 -1.647 -19.672 1 97.88 151 LEU B N 1
ATOM 3018 C CA . LEU B 1 151 ? 0.35 -2.652 -20.703 1 97.88 151 LEU B CA 1
ATOM 3019 C C . LEU B 1 151 ? -0.027 -2.137 -22.078 1 97.88 151 LEU B C 1
ATOM 3021 O O . LEU B 1 151 ? -0.543 -2.889 -22.906 1 97.88 151 LEU B O 1
ATOM 3025 N N . LYS B 1 152 ? 0.192 -0.913 -22.266 1 92.5 152 LYS B N 1
ATOM 3026 C CA . LYS B 1 152 ? -0.139 -0.301 -23.547 1 92.5 152 LYS B CA 1
ATOM 3027 C C . LYS B 1 152 ? 0.673 -0.924 -24.688 1 92.5 152 LYS B C 1
ATOM 3029 O O . LYS B 1 152 ? 1.845 -1.262 -24.5 1 92.5 152 LYS B O 1
ATOM 3034 N N . GLY B 1 153 ? 0.078 -1.065 -25.844 1 90.25 153 GLY B N 1
ATOM 3035 C CA . GLY B 1 153 ? 0.746 -1.609 -27.016 1 90.25 153 GLY B CA 1
ATOM 3036 C C . GLY B 1 153 ? 1.102 -3.078 -26.875 1 90.25 153 GLY B C 1
ATOM 3037 O O . GLY B 1 153 ? 0.316 -3.861 -26.344 1 90.25 153 GLY B O 1
ATOM 3038 N N . ASP B 1 154 ? 2.264 -3.502 -27.406 1 89.38 154 ASP B N 1
ATOM 3039 C CA . ASP B 1 154 ? 2.676 -4.902 -27.406 1 89.38 154 ASP B CA 1
ATOM 3040 C C . ASP B 1 154 ? 3.693 -5.164 -26.297 1 89.38 154 ASP B C 1
ATOM 3042 O O . ASP B 1 154 ? 4.594 -5.992 -26.453 1 89.38 154 ASP B O 1
ATOM 3046 N N . THR B 1 155 ? 3.482 -4.473 -25.203 1 94.62 155 THR B N 1
ATOM 3047 C CA . THR B 1 155 ? 4.453 -4.605 -24.125 1 94.62 155 THR B CA 1
ATOM 3048 C C . THR B 1 155 ? 4.289 -5.945 -23.406 1 94.62 155 THR B C 1
ATOM 3050 O O . THR B 1 155 ? 3.172 -6.449 -23.281 1 94.62 155 THR B O 1
ATOM 3053 N N . LYS B 1 156 ? 5.371 -6.551 -22.984 1 97.38 156 LYS B N 1
ATOM 3054 C CA . LYS B 1 156 ? 5.379 -7.871 -22.359 1 97.38 156 LYS B CA 1
ATOM 3055 C C . LYS B 1 156 ? 5.066 -7.773 -20.859 1 97.38 156 LYS B C 1
ATOM 3057 O O . LYS B 1 156 ? 4.359 -8.625 -20.312 1 97.38 156 LYS B O 1
ATOM 3062 N N . PHE B 1 157 ? 5.641 -6.711 -20.266 1 98.75 157 PHE B N 1
ATOM 3063 C CA . PHE B 1 157 ? 5.473 -6.523 -18.844 1 98.75 157 PHE B CA 1
ATOM 3064 C C . PHE B 1 157 ? 5.078 -5.086 -18.516 1 98.75 157 PHE B C 1
ATOM 3066 O O . PHE B 1 157 ? 5.074 -4.23 -19.406 1 98.75 157 PHE B O 1
ATOM 3073 N N . LEU B 1 158 ? 4.684 -4.848 -17.297 1 98.75 158 LEU B N 1
ATOM 3074 C CA . LEU B 1 158 ? 4.242 -3.521 -16.875 1 98.75 158 LEU B CA 1
ATOM 3075 C C . LEU B 1 158 ? 5.285 -2.465 -17.219 1 98.75 158 LEU B C 1
ATOM 3077 O O . LEU B 1 158 ? 6.488 -2.74 -17.188 1 98.75 158 LEU B O 1
ATOM 3081 N N . LEU B 1 159 ? 4.797 -1.236 -17.547 1 97.81 159 LEU B N 1
ATOM 3082 C CA . LEU B 1 159 ? 5.609 -0.051 -17.812 1 97.81 159 LEU B CA 1
ATOM 3083 C C . LEU B 1 159 ? 6.41 -0.206 -19.094 1 97.81 159 LEU B C 1
ATOM 3085 O O . LEU B 1 159 ? 7.355 0.544 -19.344 1 97.81 159 LEU B O 1
ATOM 3089 N N . GLY B 1 160 ? 6.117 -1.259 -19.875 1 96.62 160 GLY B N 1
ATOM 3090 C CA . GLY B 1 160 ? 6.805 -1.482 -21.141 1 96.62 160 GLY B CA 1
ATOM 3091 C C . GLY B 1 160 ? 8.156 -2.15 -20.969 1 96.62 160 GLY B C 1
ATOM 3092 O O . GLY B 1 160 ? 8.984 -2.127 -21.891 1 96.62 160 GLY B O 1
ATOM 3093 N N . ASN B 1 161 ? 8.43 -2.75 -19.828 1 96.75 161 ASN B N 1
ATOM 3094 C CA . ASN B 1 161 ? 9.711 -3.395 -19.562 1 96.75 161 ASN B CA 1
ATOM 3095 C C . ASN B 1 161 ? 9.836 -4.727 -20.297 1 96.75 161 ASN B C 1
ATOM 3097 O O . ASN B 1 161 ? 8.828 -5.398 -20.547 1 96.75 161 ASN B O 1
ATOM 3101 N N . ASP B 1 162 ? 11.047 -5.117 -20.594 1 96.88 162 ASP B N 1
ATOM 3102 C CA . ASP B 1 162 ? 11.305 -6.383 -21.266 1 96.88 162 ASP B CA 1
ATOM 3103 C C . ASP B 1 162 ? 11.398 -7.531 -20.266 1 96.88 162 ASP B C 1
ATOM 3105 O O . ASP B 1 162 ? 11.273 -8.703 -20.641 1 96.88 162 ASP B O 1
ATOM 3109 N N . GLN B 1 163 ? 11.648 -7.23 -19.094 1 98.25 163 GLN B N 1
ATOM 3110 C CA . GLN B 1 163 ? 11.711 -8.195 -18 1 98.25 163 GLN B CA 1
ATOM 3111 C C . GLN B 1 163 ? 10.742 -7.824 -16.875 1 98.25 163 GLN B C 1
ATOM 3113 O O . GLN B 1 163 ? 10.438 -6.648 -16.688 1 98.25 163 GLN B O 1
ATOM 3118 N N . PRO B 1 164 ? 10.258 -8.836 -16.125 1 98.75 164 PRO B N 1
ATOM 3119 C CA . PRO B 1 164 ? 9.266 -8.555 -15.078 1 98.75 164 PRO B CA 1
ATOM 3120 C C . PRO B 1 164 ? 9.875 -7.906 -13.836 1 98.75 164 PRO B C 1
ATOM 3122 O O . PRO B 1 164 ? 11.055 -8.133 -13.531 1 98.75 164 PRO B O 1
ATOM 3125 N N . SER B 1 165 ? 9.117 -7.117 -13.172 1 98.94 165 SER B N 1
ATOM 3126 C CA . SER B 1 165 ? 9.453 -6.562 -11.867 1 98.94 165 SER B CA 1
ATOM 3127 C C . SER B 1 165 ? 8.609 -7.184 -10.766 1 98.94 165 SER B C 1
ATOM 3129 O O . SER B 1 165 ? 7.742 -8.016 -11.039 1 98.94 165 SER B O 1
ATOM 3131 N N . ILE B 1 166 ? 8.781 -6.738 -9.547 1 98.94 166 ILE B N 1
ATOM 3132 C CA . ILE B 1 166 ? 7.988 -7.219 -8.422 1 98.94 166 ILE B CA 1
ATOM 3133 C C . ILE B 1 166 ? 6.547 -6.73 -8.562 1 98.94 166 ILE B C 1
ATOM 3135 O O . ILE B 1 166 ? 5.629 -7.305 -7.977 1 98.94 166 ILE B O 1
ATOM 3139 N N . ALA B 1 167 ? 6.301 -5.652 -9.297 1 98.94 167 ALA B N 1
ATOM 3140 C CA . ALA B 1 167 ? 4.93 -5.23 -9.57 1 98.94 167 ALA B CA 1
ATOM 3141 C C . ALA B 1 167 ? 4.195 -6.273 -10.414 1 98.94 167 ALA B C 1
ATOM 3143 O O . ALA B 1 167 ? 3.059 -6.641 -10.102 1 98.94 167 ALA B O 1
ATOM 3144 N N . ASP B 1 168 ? 4.852 -6.758 -11.492 1 98.94 168 ASP B N 1
ATOM 3145 C CA . ASP B 1 168 ? 4.266 -7.836 -12.273 1 98.94 168 ASP B CA 1
ATOM 3146 C C . ASP B 1 168 ? 3.943 -9.047 -11.398 1 98.94 168 ASP B C 1
ATOM 3148 O O . ASP B 1 168 ? 2.838 -9.586 -11.453 1 98.94 168 ASP B O 1
ATOM 3152 N N . LEU B 1 169 ? 4.918 -9.398 -10.641 1 98.94 169 LEU B N 1
ATOM 3153 C CA . LEU B 1 169 ? 4.82 -10.578 -9.781 1 98.94 169 LEU B CA 1
ATOM 3154 C C . LEU B 1 169 ? 3.623 -10.469 -8.844 1 98.94 169 LEU B C 1
ATOM 3156 O O . LEU B 1 169 ? 2.791 -11.375 -8.781 1 98.94 169 LEU B O 1
ATOM 3160 N N . SER B 1 170 ? 3.506 -9.391 -8.117 1 98.81 170 SER B N 1
ATOM 3161 C CA . SER B 1 170 ? 2.449 -9.188 -7.133 1 98.81 170 SER B CA 1
ATOM 3162 C C . SER B 1 170 ? 1.075 -9.156 -7.793 1 98.81 170 SER B C 1
ATOM 3164 O O . SER B 1 170 ? 0.144 -9.82 -7.336 1 98.81 170 SER B O 1
ATOM 3166 N N . LEU B 1 171 ? 0.92 -8.375 -8.867 1 98.88 171 LEU B N 1
ATOM 3167 C CA . LEU B 1 171 ? -0.377 -8.203 -9.516 1 98.88 171 LEU B CA 1
ATOM 3168 C C . LEU B 1 171 ? -0.829 -9.508 -10.172 1 98.88 171 LEU B C 1
ATOM 3170 O O . LEU B 1 171 ? -2.01 -9.859 -10.117 1 98.88 171 LEU B O 1
ATOM 3174 N N . ILE B 1 172 ? 0.072 -10.25 -10.773 1 98.81 172 ILE B N 1
ATOM 3175 C CA . ILE B 1 172 ? -0.289 -11.477 -11.461 1 98.81 172 ILE B CA 1
ATOM 3176 C C . ILE B 1 172 ? -0.718 -12.531 -10.445 1 98.81 172 ILE B C 1
ATOM 3178 O O . ILE B 1 172 ? -1.665 -13.289 -10.688 1 98.81 172 ILE B O 1
ATOM 3182 N N . CYS B 1 173 ? 0.002 -12.609 -9.289 1 98.62 173 CYS B N 1
ATOM 3183 C CA . CYS B 1 173 ? -0.449 -13.531 -8.25 1 98.62 173 CYS B CA 1
ATOM 3184 C C . CYS B 1 173 ? -1.865 -13.195 -7.801 1 98.62 173 CYS B C 1
ATOM 3186 O O . CYS B 1 173 ? -2.646 -14.094 -7.477 1 98.62 173 CYS B O 1
ATOM 3188 N N . GLN B 1 174 ? -2.201 -11.938 -7.785 1 98.06 174 GLN B N 1
ATOM 3189 C CA . GLN B 1 174 ? -3.566 -11.539 -7.469 1 98.06 174 GLN B CA 1
ATOM 3190 C C . GLN B 1 174 ? -4.539 -11.984 -8.555 1 98.06 174 GLN B C 1
ATOM 3192 O O . GLN B 1 174 ? -5.633 -12.469 -8.258 1 98.06 174 GLN B O 1
ATOM 3197 N N . VAL B 1 175 ? -4.184 -11.758 -9.82 1 98.06 175 VAL B N 1
ATOM 3198 C CA . VAL B 1 175 ? -5.027 -12.18 -10.938 1 98.06 175 VAL B CA 1
ATOM 3199 C C . VAL B 1 175 ? -5.285 -13.688 -10.852 1 98.06 175 VAL B C 1
ATOM 3201 O O . VAL B 1 175 ? -6.402 -14.141 -11.094 1 98.06 175 VAL B O 1
ATOM 3204 N N . MET B 1 176 ? -4.285 -14.453 -10.414 1 97.25 176 MET B N 1
ATOM 3205 C CA . MET B 1 176 ? -4.383 -15.906 -10.352 1 97.25 176 MET B CA 1
ATOM 3206 C C . MET B 1 176 ? -5.395 -16.344 -9.297 1 97.25 176 MET B C 1
ATOM 3208 O O . MET B 1 176 ? -5.879 -17.469 -9.32 1 97.25 176 MET B O 1
ATOM 3212 N N . GLN B 1 177 ? -5.723 -15.453 -8.367 1 94.75 177 GLN B N 1
ATOM 3213 C CA . GLN B 1 177 ? -6.727 -15.789 -7.363 1 94.75 177 GLN B CA 1
ATOM 3214 C C . GLN B 1 177 ? -8.078 -16.062 -8.008 1 94.75 177 GLN B C 1
ATOM 3216 O O . GLN B 1 177 ? -8.938 -16.719 -7.41 1 94.75 177 GLN B O 1
ATOM 3221 N N . LEU B 1 178 ? -8.281 -15.586 -9.211 1 94.25 178 LEU B N 1
ATOM 3222 C CA . LEU B 1 178 ? -9.531 -15.781 -9.93 1 94.25 178 LEU B CA 1
ATOM 3223 C C . LEU B 1 178 ? -9.742 -17.25 -10.273 1 94.25 178 LEU B C 1
ATOM 3225 O O . LEU B 1 178 ? -10.852 -17.656 -10.617 1 94.25 178 LEU B O 1
ATOM 3229 N N . GLU B 1 179 ? -8.695 -18.047 -10.156 1 93 179 GLU B N 1
ATOM 3230 C CA . GLU B 1 179 ? -8.828 -19.484 -10.359 1 93 179 GLU B CA 1
ATOM 3231 C C . GLU B 1 179 ? -9.781 -20.094 -9.352 1 93 179 GLU B C 1
ATOM 3233 O O . GLU B 1 179 ? -10.336 -21.172 -9.586 1 93 179 GLU B O 1
ATOM 3238 N N . LEU B 1 180 ? -10.047 -19.422 -8.242 1 90.81 180 LEU B N 1
ATOM 3239 C CA . LEU B 1 180 ? -10.852 -19.969 -7.156 1 90.81 180 LEU B CA 1
ATOM 3240 C C . LEU B 1 180 ? -12.336 -19.688 -7.383 1 90.81 180 LEU B C 1
ATOM 3242 O O . LEU B 1 180 ? -13.188 -20.25 -6.703 1 90.81 180 LEU B O 1
ATOM 3246 N N . VAL B 1 181 ? -12.609 -18.75 -8.297 1 89.94 181 VAL B N 1
ATOM 3247 C CA . VAL B 1 181 ? -14.016 -18.453 -8.539 1 89.94 181 VAL B CA 1
ATOM 3248 C C . VAL B 1 181 ? -14.562 -19.375 -9.625 1 89.94 181 VAL B C 1
ATOM 3250 O O . VAL B 1 181 ? -13.797 -20.094 -10.281 1 89.94 181 VAL B O 1
ATOM 3253 N N . ASP B 1 182 ? -15.875 -19.359 -9.766 1 88.19 182 ASP B N 1
ATOM 3254 C CA . ASP B 1 182 ? -16.531 -20.188 -10.773 1 88.19 182 ASP B CA 1
ATOM 3255 C C . ASP B 1 182 ? -16.016 -19.859 -12.172 1 88.19 182 ASP B C 1
ATOM 3257 O O . ASP B 1 182 ? -15.805 -18.688 -12.5 1 88.19 182 ASP B O 1
ATOM 3261 N N . ASP B 1 183 ? -15.906 -20.922 -12.977 1 90.62 183 ASP B N 1
ATOM 3262 C CA . ASP B 1 183 ? -15.32 -20.781 -14.305 1 90.62 183 ASP B CA 1
ATOM 3263 C C . ASP B 1 183 ? -16.109 -19.781 -15.148 1 90.62 183 ASP B C 1
ATOM 3265 O O . ASP B 1 183 ? -15.516 -19.016 -15.93 1 90.62 183 ASP B O 1
ATOM 3269 N N . LYS B 1 184 ? -17.375 -19.812 -15.023 1 92.19 184 LYS B N 1
ATOM 3270 C CA . LYS B 1 184 ? -18.203 -18.891 -15.812 1 92.19 184 LYS B CA 1
ATOM 3271 C C . LYS B 1 184 ? -17.953 -17.453 -15.398 1 92.19 184 LYS B C 1
ATOM 3273 O O . LYS B 1 184 ? -17.906 -16.547 -16.25 1 92.19 184 LYS B O 1
ATOM 3278 N N . VAL B 1 185 ? -17.766 -17.297 -14.117 1 91 185 VAL B N 1
ATOM 3279 C CA . VAL B 1 185 ? -17.484 -15.969 -13.586 1 91 185 VAL B CA 1
ATOM 3280 C C . VAL B 1 185 ? -16.094 -15.516 -14.023 1 91 185 VAL B C 1
ATOM 3282 O O . VAL B 1 185 ? -15.922 -14.383 -14.477 1 91 185 VAL B O 1
ATOM 3285 N N . ARG B 1 186 ? -15.172 -16.391 -13.859 1 94.12 186 ARG B N 1
ATOM 3286 C CA . ARG B 1 186 ? -13.805 -16.078 -14.266 1 94.12 186 ARG B CA 1
ATOM 3287 C C . ARG B 1 186 ? -13.742 -15.711 -15.742 1 94.12 186 ARG B C 1
ATOM 3289 O O . ARG B 1 186 ? -13.117 -14.711 -16.125 1 94.12 186 ARG B O 1
ATOM 3296 N N . GLU B 1 187 ? -14.359 -16.469 -16.594 1 95.38 187 GLU B N 1
ATOM 3297 C CA . GLU B 1 187 ? -14.375 -16.234 -18.031 1 95.38 187 GLU B CA 1
ATOM 3298 C C . GLU B 1 187 ? -15.016 -14.883 -18.359 1 95.38 187 GLU B C 1
ATOM 3300 O O . GLU B 1 187 ? -14.516 -14.141 -19.203 1 95.38 187 GLU B O 1
ATOM 3305 N N . ARG B 1 188 ? -16.062 -14.625 -17.703 1 95.94 188 ARG B N 1
ATOM 3306 C CA . ARG B 1 188 ? -16.75 -13.359 -17.906 1 95.94 188 ARG B CA 1
ATOM 3307 C C . ARG B 1 188 ? -15.859 -12.172 -17.578 1 95.94 188 ARG B C 1
ATOM 3309 O O . ARG B 1 188 ? -15.852 -11.172 -18.281 1 95.94 188 ARG B O 1
ATOM 3316 N N . ILE B 1 189 ? -15.117 -12.32 -16.531 1 96.5 189 ILE B N 1
ATOM 3317 C CA . ILE B 1 189 ? -14.25 -11.25 -16.047 1 96.5 189 ILE B CA 1
ATOM 3318 C C . ILE B 1 189 ? -13.039 -11.109 -16.984 1 96.5 189 ILE B C 1
ATOM 3320 O O . ILE B 1 189 ? -12.648 -9.992 -17.328 1 96.5 189 ILE B O 1
ATOM 3324 N N . MET B 1 190 ? -12.492 -12.25 -17.438 1 96.94 190 MET B N 1
ATOM 3325 C CA . MET B 1 190 ? -11.211 -12.25 -18.141 1 96.94 190 MET B CA 1
ATOM 3326 C C . MET B 1 190 ? -11.406 -12.031 -19.641 1 96.94 190 MET B C 1
ATOM 3328 O O . MET B 1 190 ? -10.516 -11.523 -20.312 1 96.94 190 MET B O 1
ATOM 3332 N N . GLU B 1 191 ? -12.484 -12.352 -20.156 1 96.81 191 GLU B N 1
ATOM 3333 C CA . GLU B 1 191 ? -12.742 -12.375 -21.594 1 96.81 191 GLU B CA 1
ATOM 3334 C C . GLU B 1 191 ? -12.477 -11.008 -22.219 1 96.81 191 GLU B C 1
ATOM 3336 O O . GLU B 1 191 ? -11.844 -10.914 -23.281 1 96.81 191 GLU B O 1
ATOM 3341 N N . PRO B 1 192 ? -12.883 -9.914 -21.594 1 97.12 192 PRO B N 1
ATOM 3342 C CA . PRO B 1 192 ? -12.648 -8.594 -22.203 1 97.12 192 PRO B CA 1
ATOM 3343 C C . PRO B 1 192 ? -11.203 -8.133 -22.062 1 97.12 192 PRO B C 1
ATOM 3345 O O . PRO B 1 192 ? -10.828 -7.082 -22.594 1 97.12 192 PRO B O 1
ATOM 3348 N N . HIS B 1 193 ? -10.391 -8.875 -21.344 1 97.31 193 HIS B N 1
ATOM 3349 C CA . HIS B 1 193 ? -9.055 -8.422 -21 1 97.31 193 HIS B CA 1
ATOM 3350 C C . HIS B 1 193 ? -7.988 -9.352 -21.562 1 97.31 193 HIS B C 1
ATOM 3352 O O . HIS B 1 193 ? -7.219 -9.953 -20.812 1 97.31 193 HIS B O 1
ATOM 3358 N N . LYS B 1 194 ? -7.801 -9.305 -22.844 1 95.69 194 LYS B N 1
ATOM 3359 C CA . LYS B 1 194 ? -6.914 -10.227 -23.547 1 95.69 194 LYS B CA 1
ATOM 3360 C C . LYS B 1 194 ? -5.449 -9.93 -23.234 1 95.69 194 LYS B C 1
ATOM 3362 O O . LYS B 1 194 ? -4.625 -10.844 -23.172 1 95.69 194 LYS B O 1
ATOM 3367 N N . LYS B 1 195 ? -5.176 -8.68 -23 1 97.25 195 LYS B N 1
ATOM 3368 C CA . LYS B 1 195 ? -3.789 -8.336 -22.703 1 97.25 195 LYS B CA 1
ATOM 3369 C C . LYS B 1 195 ? -3.369 -8.867 -21.344 1 97.25 195 LYS B C 1
ATOM 3371 O O . LYS B 1 195 ? -2.201 -9.195 -21.125 1 97.25 195 LYS B O 1
ATOM 3376 N N . ILE B 1 196 ? -4.352 -8.93 -20.484 1 98.25 196 ILE B N 1
ATOM 3377 C CA . ILE B 1 196 ? -4.07 -9.5 -19.172 1 98.25 196 ILE B CA 1
ATOM 3378 C C . ILE B 1 196 ? -3.688 -10.969 -19.312 1 98.25 196 ILE B C 1
ATOM 3380 O O . ILE B 1 196 ? -2.729 -11.438 -18.703 1 98.25 196 ILE B O 1
ATOM 3384 N N . SER B 1 197 ? -4.453 -11.688 -20.109 1 97.25 197 SER B N 1
ATOM 3385 C CA . SER B 1 197 ? -4.164 -13.102 -20.328 1 97.25 197 SER B CA 1
ATOM 3386 C C . SER B 1 197 ? -2.781 -13.297 -20.938 1 97.25 197 SER B C 1
ATOM 3388 O O . SER B 1 197 ? -2.029 -14.18 -20.516 1 97.25 197 SER B O 1
ATOM 3390 N N . GLN B 1 198 ? -2.494 -12.5 -21.875 1 97.88 198 GLN B N 1
ATOM 3391 C CA . GLN B 1 198 ? -1.182 -12.578 -22.5 1 97.88 198 GLN B CA 1
ATOM 3392 C C . GLN B 1 198 ? -0.075 -12.211 -21.516 1 97.88 198 GLN B C 1
ATOM 3394 O O . GLN B 1 198 ? 0.998 -12.82 -21.531 1 97.88 198 GLN B O 1
ATOM 3399 N N . TRP B 1 199 ? -0.319 -11.188 -20.719 1 98.62 199 TRP B N 1
ATOM 3400 C CA . TRP B 1 199 ? 0.596 -10.75 -19.672 1 98.62 199 TRP B CA 1
ATOM 3401 C C . TRP B 1 199 ? 0.903 -11.891 -18.703 1 98.62 199 TRP B C 1
ATOM 3403 O O . TRP B 1 199 ? 2.064 -12.133 -18.375 1 98.62 199 TRP B O 1
ATOM 3413 N N . VAL B 1 200 ? -0.112 -12.648 -18.312 1 98.38 200 VAL B N 1
ATOM 3414 C CA . VAL B 1 200 ? 0.049 -13.797 -17.438 1 98.38 200 VAL B CA 1
ATOM 3415 C C . VAL B 1 200 ? 0.901 -14.867 -18.109 1 98.38 200 VAL B C 1
ATOM 3417 O O . VAL B 1 200 ? 1.815 -15.422 -17.5 1 98.38 200 VAL B O 1
ATOM 3420 N N . GLU B 1 201 ? 0.643 -15.117 -19.359 1 98.19 201 GLU B N 1
ATOM 3421 C CA . GLU B 1 201 ? 1.41 -16.125 -20.094 1 98.19 201 GLU B CA 1
ATOM 3422 C C . GLU B 1 201 ? 2.871 -15.703 -20.234 1 98.19 201 GLU B C 1
ATOM 3424 O O . GLU B 1 201 ? 3.775 -16.531 -20.109 1 98.19 201 GLU B O 1
ATOM 3429 N N . ASN B 1 202 ? 3.082 -14.445 -20.562 1 98.69 202 ASN B N 1
ATOM 3430 C CA . ASN B 1 202 ? 4.449 -13.93 -20.609 1 98.69 202 ASN B CA 1
ATOM 3431 C C . ASN B 1 202 ? 5.18 -14.156 -19.297 1 98.69 202 ASN B C 1
ATOM 3433 O O . ASN B 1 202 ? 6.344 -14.562 -19.281 1 98.69 202 ASN B O 1
ATOM 3437 N N . PHE B 1 203 ? 4.488 -13.898 -18.25 1 98.81 203 PHE B N 1
ATOM 3438 C CA . PHE B 1 203 ? 5.09 -14.016 -16.938 1 98.81 203 PHE B CA 1
ATOM 3439 C C . PHE B 1 203 ? 5.355 -15.477 -16.578 1 98.81 203 PHE B C 1
ATOM 3441 O O . PHE B 1 203 ? 6.395 -15.797 -16 1 98.81 203 PHE B O 1
ATOM 3448 N N . LYS B 1 204 ? 4.43 -16.359 -16.906 1 98.56 204 LYS B N 1
ATOM 3449 C CA . LYS B 1 204 ? 4.625 -17.797 -16.734 1 98.56 204 LYS B CA 1
ATOM 3450 C C . LYS B 1 204 ? 5.891 -18.266 -17.438 1 98.56 204 LYS B C 1
ATOM 3452 O O . LYS B 1 204 ? 6.699 -18.984 -16.859 1 98.56 204 LYS B O 1
ATOM 3457 N N . ALA B 1 205 ? 6.031 -17.812 -18.594 1 98.44 205 ALA B N 1
ATOM 3458 C CA . ALA B 1 205 ? 7.199 -18.203 -19.375 1 98.44 205 ALA B CA 1
ATOM 3459 C C . ALA B 1 205 ? 8.484 -17.688 -18.734 1 98.44 205 ALA B C 1
ATOM 3461 O O . ALA B 1 205 ? 9.484 -18.406 -18.656 1 98.44 205 ALA B O 1
ATOM 3462 N N . ALA B 1 206 ? 8.445 -16.5 -18.266 1 98.44 206 ALA B N 1
ATOM 3463 C CA . ALA B 1 206 ? 9.633 -15.844 -17.703 1 98.44 206 ALA B CA 1
ATOM 3464 C C . ALA B 1 206 ? 10.031 -16.469 -16.375 1 98.44 206 ALA B C 1
ATOM 3466 O O . ALA B 1 206 ? 11.172 -16.328 -15.922 1 98.44 206 ALA B O 1
ATOM 3467 N N . THR B 1 207 ? 9.094 -17.141 -15.711 1 98.56 207 THR B N 1
ATOM 3468 C CA . THR B 1 207 ? 9.359 -17.656 -14.375 1 98.56 207 THR B CA 1
ATOM 3469 C C . THR B 1 207 ? 9.234 -19.172 -14.336 1 98.56 207 THR B C 1
ATOM 3471 O O . THR B 1 207 ? 9.109 -19.766 -13.266 1 98.56 207 THR B O 1
ATOM 3474 N N . SER B 1 208 ? 9.148 -19.766 -15.484 1 97.5 208 SER B N 1
ATOM 3475 C CA . SER B 1 208 ? 9.078 -21.219 -15.594 1 97.5 208 SER B CA 1
ATOM 3476 C C . SER B 1 208 ? 10.32 -21.891 -15.008 1 97.5 208 SER B C 1
ATOM 3478 O O . SER B 1 208 ? 11.43 -21.375 -15.156 1 97.5 208 SER B O 1
ATOM 3480 N N . PRO B 1 209 ? 10.117 -23 -14.352 1 97.94 209 PRO B N 1
ATOM 3481 C CA . PRO B 1 209 ? 8.906 -23.766 -14.07 1 97.94 209 PRO B CA 1
ATOM 3482 C C . PRO B 1 209 ? 8.266 -23.391 -12.734 1 97.94 209 PRO B C 1
ATOM 3484 O O . PRO B 1 209 ? 7.25 -23.984 -12.352 1 97.94 209 PRO B O 1
ATOM 3487 N N . HIS B 1 210 ? 8.836 -22.391 -12.086 1 98.62 210 HIS B N 1
ATOM 3488 C CA . HIS B 1 210 ? 8.484 -22.125 -10.703 1 98.62 210 HIS B CA 1
ATOM 3489 C C . HIS B 1 210 ? 7.051 -21.625 -10.586 1 98.62 210 HIS B C 1
ATOM 3491 O O . HIS B 1 210 ? 6.371 -21.891 -9.586 1 98.62 210 HIS B O 1
ATOM 3497 N N . PHE B 1 211 ? 6.551 -20.984 -11.594 1 98.62 211 PHE B N 1
ATOM 3498 C CA . PHE B 1 211 ? 5.203 -20.422 -11.578 1 98.62 211 PHE B CA 1
ATOM 3499 C C . PHE B 1 211 ? 4.168 -21.516 -11.312 1 98.62 211 PHE B C 1
ATOM 3501 O O . PHE B 1 211 ? 3.352 -21.391 -10.398 1 98.62 211 PHE B O 1
ATOM 3508 N N . GLU B 1 212 ? 4.219 -22.578 -12.062 1 97.75 212 GLU B N 1
ATOM 3509 C CA . GLU B 1 212 ? 3.256 -23.656 -11.938 1 97.75 212 GLU B CA 1
ATOM 3510 C C . GLU B 1 212 ? 3.391 -24.359 -10.586 1 97.75 212 GLU B C 1
ATOM 3512 O O . GLU B 1 212 ? 2.387 -24.703 -9.953 1 97.75 212 GLU B O 1
ATOM 3517 N N . GLU B 1 213 ? 4.594 -24.531 -10.203 1 97.69 213 GLU B N 1
ATOM 3518 C CA . GLU B 1 213 ? 4.852 -25.203 -8.93 1 97.69 213 GLU B CA 1
ATOM 3519 C C . GLU B 1 213 ? 4.227 -24.438 -7.766 1 97.69 213 GLU B C 1
ATOM 3521 O O . GLU B 1 213 ? 3.586 -25.031 -6.898 1 97.69 213 GLU B O 1
ATOM 3526 N N . VAL B 1 214 ? 4.371 -23.141 -7.746 1 98.38 214 VAL B N 1
ATOM 3527 C CA . VAL B 1 214 ? 3.939 -22.297 -6.633 1 98.38 214 VAL B CA 1
ATOM 3528 C C . VAL B 1 214 ? 2.414 -22.219 -6.605 1 98.38 214 VAL B C 1
ATOM 3530 O O . VAL B 1 214 ? 1.812 -22.109 -5.535 1 98.38 214 VAL B O 1
ATOM 3533 N N . HIS B 1 215 ? 1.74 -22.391 -7.777 1 98.06 215 HIS B N 1
ATOM 3534 C CA . HIS B 1 215 ? 0.292 -22.25 -7.859 1 98.06 215 HIS B CA 1
ATOM 3535 C C . HIS B 1 215 ? -0.406 -23.609 -7.816 1 98.06 215 HIS B C 1
ATOM 3537 O O . HIS B 1 215 ? -1.624 -23.688 -7.984 1 98.06 215 HIS B O 1
ATOM 3543 N N . GLU B 1 216 ? 0.375 -24.656 -7.57 1 96.94 216 GLU B N 1
ATOM 3544 C CA . GLU B 1 216 ? -0.183 -26.016 -7.574 1 96.94 216 GLU B CA 1
ATOM 3545 C C . GLU B 1 216 ? -1.322 -26.141 -6.566 1 96.94 216 GLU B C 1
ATOM 3547 O O . GLU B 1 216 ? -2.373 -26.703 -6.879 1 96.94 216 GLU B O 1
ATOM 3552 N N . LEU B 1 217 ? -1.117 -25.656 -5.375 1 95.25 217 LEU B N 1
ATOM 3553 C CA . LEU B 1 217 ? -2.139 -25.766 -4.34 1 95.25 217 LEU B CA 1
ATOM 3554 C C . LEU B 1 217 ? -3.385 -24.969 -4.727 1 95.25 217 LEU B C 1
ATOM 3556 O O . LEU B 1 217 ? -4.504 -25.359 -4.395 1 95.25 217 LEU B O 1
ATOM 3560 N N . LEU B 1 218 ? -3.211 -23.875 -5.352 1 94.69 218 LEU B N 1
ATOM 3561 C CA . LEU B 1 218 ? -4.328 -23.062 -5.828 1 94.69 218 LEU B CA 1
ATOM 3562 C C . LEU B 1 218 ? -5.168 -23.844 -6.836 1 94.69 218 LEU B C 1
ATOM 3564 O O . LEU B 1 218 ? -6.398 -23.844 -6.762 1 94.69 218 LEU B O 1
ATOM 3568 N N . TYR B 1 219 ? -4.512 -24.547 -7.773 1 93.94 219 TYR B N 1
ATOM 3569 C CA . TYR B 1 219 ? -5.195 -25.359 -8.781 1 93.94 219 TYR B CA 1
ATOM 3570 C C . TYR B 1 219 ? -5.973 -26.5 -8.133 1 93.94 219 TYR B C 1
ATOM 3572 O O . TYR B 1 219 ? -7.098 -26.797 -8.547 1 93.94 219 TYR B O 1
ATOM 3580 N N . LYS B 1 220 ? -5.391 -27.062 -7.125 1 92.25 220 LYS B N 1
ATOM 3581 C CA . LYS B 1 220 ? -6.055 -28.141 -6.414 1 92.25 220 LYS B CA 1
ATOM 3582 C C . LYS B 1 220 ? -7.281 -27.641 -5.66 1 92.25 220 LYS B C 1
ATOM 3584 O O . LYS B 1 220 ? -8.312 -28.312 -5.609 1 92.25 220 LYS B O 1
ATOM 3589 N N . ALA B 1 221 ? -7.148 -26.484 -5.047 1 89.12 221 ALA B N 1
ATOM 3590 C CA . ALA B 1 221 ? -8.258 -25.875 -4.312 1 89.12 221 ALA B CA 1
ATOM 3591 C C . ALA B 1 221 ? -9.422 -25.562 -5.242 1 89.12 221 ALA B C 1
ATOM 3593 O O . ALA B 1 221 ? -10.586 -25.703 -4.855 1 89.12 221 ALA B O 1
ATOM 3594 N N . LYS B 1 222 ? -9.117 -25.094 -6.383 1 86.19 222 LYS B N 1
A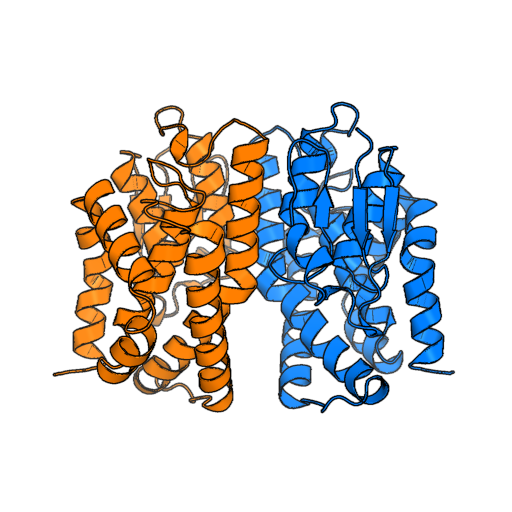TOM 3595 C CA . LYS B 1 222 ? -10.141 -24.844 -7.391 1 86.19 222 LYS B CA 1
ATOM 3596 C C . LYS B 1 222 ? -11.008 -26.078 -7.625 1 86.19 222 LYS B C 1
ATOM 3598 O O . LYS B 1 222 ? -12.234 -25.969 -7.68 1 86.19 222 LYS B O 1
ATOM 3603 N N . ALA B 1 223 ? -10.406 -27.172 -7.734 1 80.75 223 ALA B N 1
ATOM 3604 C CA . ALA B 1 223 ? -11.102 -28.438 -7.98 1 80.75 223 ALA B CA 1
ATOM 3605 C C . ALA B 1 223 ? -11.984 -28.812 -6.793 1 80.75 223 ALA B C 1
ATOM 3607 O O . ALA B 1 223 ? -13.039 -29.438 -6.969 1 80.75 223 ALA B O 1
ATOM 3608 N N . LYS B 1 224 ? -11.609 -28.406 -5.637 1 77.69 224 LYS B N 1
ATOM 3609 C CA . LYS B 1 224 ? -12.344 -28.719 -4.422 1 77.69 224 LYS B CA 1
ATOM 3610 C C . LYS B 1 224 ? -13.562 -27.828 -4.262 1 77.69 224 LYS B C 1
ATOM 3612 O O . LYS B 1 224 ? -14.641 -28.297 -3.867 1 77.69 224 LYS B O 1
ATOM 3617 N N . PHE B 1 225 ? -13.367 -26.531 -4.527 1 76.19 225 PHE B N 1
ATOM 3618 C CA . PHE B 1 225 ? -14.43 -25.562 -4.289 1 76.19 225 PHE B CA 1
ATOM 3619 C C . PHE B 1 225 ? -15.43 -25.578 -5.438 1 76.19 225 PHE B C 1
ATOM 3621 O O . PHE B 1 225 ? -16.578 -25.172 -5.266 1 76.19 225 PHE B O 1
ATOM 3628 N N . HIS B 1 226 ? -15.008 -25.938 -6.586 1 72 226 HIS B N 1
ATOM 3629 C CA . HIS B 1 226 ? -15.867 -26.016 -7.762 1 72 226 HIS B CA 1
ATOM 3630 C C . HIS B 1 226 ? -15.648 -27.328 -8.516 1 72 226 HIS B C 1
ATOM 3632 O O . HIS B 1 226 ? -15.023 -27.328 -9.578 1 72 226 HIS B O 1
ATOM 3638 N N . PRO B 1 227 ? -16.156 -28.406 -7.848 1 54.53 227 PRO B N 1
ATOM 3639 C CA . PRO B 1 227 ? -16 -29.688 -8.547 1 54.53 227 PRO B CA 1
ATOM 3640 C C . PRO B 1 227 ? -16.688 -29.703 -9.914 1 54.53 227 PRO B C 1
ATOM 3642 O O . PRO B 1 227 ? -17.672 -29 -10.125 1 54.53 227 PRO B O 1
ATOM 3645 N N . HIS B 1 228 ? -15.961 -29.953 -10.953 1 50.84 228 HIS B N 1
ATOM 3646 C CA . HIS B 1 228 ? -16.547 -30.078 -12.281 1 50.84 228 HIS B CA 1
ATOM 3647 C C . HIS B 1 228 ? -17.875 -30.828 -12.227 1 50.84 228 HIS B C 1
ATOM 3649 O O . HIS B 1 228 ? -18.062 -31.719 -11.383 1 50.84 228 HIS B O 1
#

Foldseek 3Di:
DAKEKEDALLDLLSLLLVLLCVLLVRGHHYHYQDVLVQSLVDPVNCVLPVVSDDIWMDPPVDIDDDSVVSQQCVCVVDPSRDCQQQHPPPVSNVVLVVLVVVCVVAQQLLLCQQLCQLCQVVSVHDHDVVSNVVSLVRNLVVLVCQCVPFVDDPALEGVSDPAYYSSLSSNLSSLLNLLQHDPVSNCVSCVVRVSNVSSNVSVCVRSPPSSCVSCVVVNVNSCVSDPD/DAKEKEDALLDLLSLLLVLLCVLLVRGHHYHYQDVLVQSLVDPVNCVLPVVSDDIWMDPPVDIDDDSVVSQQCVCVVDPSRDCQQQHPPPVSNVVLVVLVVVCVVAQQLLLCQQLCQLCQVVSVHDHDVVSNVVSLVRNLVVLVCQCVPFVDDPALEGVSDPAYYSSLSSN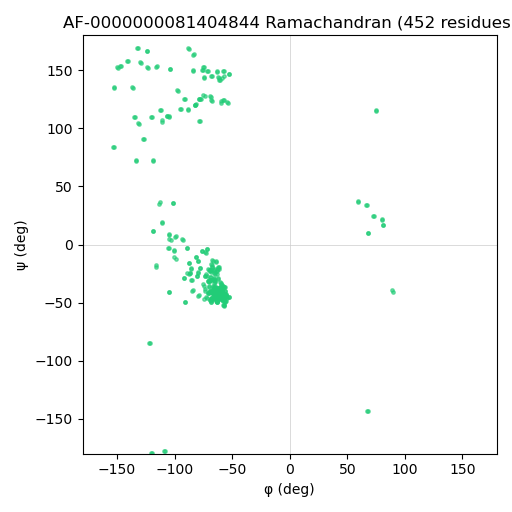LSSLLNLLQHDPVSNCVSCVVRVSNVSSNVSVCVRSPPSSCVSCVVVNVNSCVSDPD

InterPro domains:
  IPR004045 Glutathione S-transferase, N-terminal [PF02798] (1-75)
  IPR004045 Glutathione S-transferase, N-terminal [PS50404] (1-82)
  IPR010987 Glutathione S-transferase, C-terminal-like [PS50405] (89-225)
  IPR036249 Thioredoxin-like superfamily [SSF52833] (1-87)
  IPR036282 Glutathione S-transferase, C-terminal domain superfamily [SSF47616] (83-216)
  IPR040075 Glutathione S-transferase Theta, N-terminal [cd03050] (3-78)
  IPR040077 Glutathione S-transferase Theta, C-terminal [cd03183] (93-220)
  IPR040079 Glutathione transferase family [SFLDS00019] (1-225)
  IPR043377 Glutathione S-transferase T1/2/3 [PTHR44750] (1-226)

Solvent-accessible surface area (backbone atoms only — not comparable to full-atom values): 23862 Å² total; per-residue (Å²): 119,74,31,33,38,36,24,34,58,76,38,40,53,18,30,34,54,54,40,53,32,58,71,54,70,49,75,62,45,79,40,80,40,51,63,90,78,44,45,34,69,36,73,73,44,28,73,57,25,77,83,38,60,69,27,30,35,36,48,81,86,49,65,39,40,41,50,70,27,44,50,58,40,52,49,64,72,36,83,81,39,63,55,62,41,62,38,82,53,65,69,63,32,32,54,42,40,21,50,49,56,47,33,57,75,28,43,45,44,10,42,50,36,32,44,49,39,63,48,18,61,84,70,74,39,82,68,45,66,67,54,20,54,52,9,45,54,38,25,52,52,34,54,50,46,45,40,68,69,30,35,49,83,90,39,58,22,63,79,57,30,94,57,63,31,54,47,48,44,49,53,48,32,48,60,56,52,47,58,62,40,56,66,72,56,39,46,63,64,45,64,84,38,60,64,54,56,50,35,50,51,48,48,40,64,73,35,59,69,45,48,61,63,49,43,43,63,41,57,55,47,22,48,68,76,52,59,126,118,72,30,32,38,36,24,33,58,78,38,40,55,18,29,34,53,53,41,52,31,59,69,55,70,49,75,63,44,80,40,80,39,51,64,92,80,41,45,34,70,35,72,74,44,28,73,56,26,78,83,37,59,68,26,30,35,37,49,82,86,49,65,39,40,43,50,70,26,44,50,57,41,52,48,66,72,36,83,82,39,65,55,63,41,64,36,84,52,65,68,62,32,32,53,42,40,19,51,48,55,48,33,57,76,28,44,45,44,9,42,51,35,32,44,49,38,61,48,18,62,84,70,74,39,83,70,46,67,68,55,21,53,53,10,45,53,38,25,50,52,32,55,50,45,46,40,66,69,30,34,48,81,90,38,58,23,63,78,57,30,92,56,63,30,52,48,48,46,49,53,48,33,47,59,56,53,47,59,62,41,56,66,71,56,37,46,64,64,45,65,84,38,58,62,53,56,50,36,50,52,47,49,41,64,74,35,59,70,47,47,60,62,49,43,44,62,39,57,53,47,22,50,67,76,51,62,128

Nearest PDB structures (foldseek):
  2c3n-assembly2_D  TM=9.112E-01  e=1.033E-15  Homo sapiens
  5f05-assembly1_B  TM=8.803E-01  e=1.005E-11  Populus trichocarpa
  6zb6-assembly1_A  TM=8.671E-01  e=1.073E-10  Lolium rigidum
  7odm-assembly1_AAA-2  TM=8.306E-01  e=6.009E-11  Alopecurus myosuroides
  6riv-assembly1_B  TM=8.255E-01  e=5.726E-11  Alopecurus myosuroides